Protein AF-A0A941M114-F1 (afdb_monomer_lite)

Foldseek 3Di:
DDDDDDDDDDDDDDDDDDDDDDDPPDPVVVVVVVVVVVVVVVVVVVVVVVVVVVVVVVVVVVVVVVVVVVVVVVVVVVVVVVVVVVVVVVVVVVVVLVVVLVVVVVVVVVVVVVVVVVVVVVVVVVVVVVVVVVVVVVVVVVVVVVVVVVVVVVVVVVVVVVVVVVVVLVVLVVVLVVLVVVLVVLVVCLVVVVPDDPVVNVVSVVVSVVSVVVSVVSVVVSVVVVVVVVVVVVVVVVVVVVVVVVVVVVVVVVVVVVVVVVVVVVVVVVVVVVVVVVVVVVVVVSVVVSVVVVVVVVVVVVVVVVVVVVVVVVVVVVVVVVVVVVVVVVVVVVVVVVVVVVCVVDDDDDDDDDDDDDDDDDDDDDDDDDDDDDDDDDDDDDDDDDDPPDDDDDDD

Structure (mmCIF, N/CA/C/O backbone):
data_AF-A0A941M114-F1
#
_entry.id   AF-A0A941M114-F1
#
loop_
_atom_site.group_PDB
_atom_site.id
_atom_site.type_symbol
_atom_site.label_atom_id
_atom_site.label_alt_id
_atom_site.label_comp_id
_atom_site.label_asym_id
_atom_site.label_entity_id
_atom_site.label_seq_id
_atom_site.pdbx_PDB_ins_code
_atom_site.Cartn_x
_atom_site.Cartn_y
_atom_site.Cartn_z
_atom_site.occupancy
_atom_site.B_iso_or_equiv
_atom_site.auth_seq_id
_atom_site.auth_comp_id
_atom_site.auth_asym_id
_atom_site.auth_atom_id
_atom_site.pdbx_PDB_model_num
ATOM 1 N N . MET A 1 1 ? 65.918 15.772 -63.892 1.00 35.62 1 MET A N 1
ATOM 2 C CA . MET A 1 1 ? 66.874 14.903 -64.616 1.00 35.62 1 MET A CA 1
ATOM 3 C C . MET A 1 1 ? 67.044 15.439 -66.029 1.00 35.62 1 MET A C 1
ATOM 5 O O . MET A 1 1 ? 66.166 16.139 -66.509 1.00 35.62 1 MET A O 1
ATOM 9 N N . LYS A 1 2 ? 68.204 15.165 -66.626 1.00 36.84 2 LYS A N 1
ATOM 10 C CA . LYS A 1 2 ? 68.649 15.526 -67.980 1.00 36.84 2 LYS A CA 1
ATOM 11 C C . LYS A 1 2 ? 67.590 15.282 -69.072 1.00 36.84 2 LYS A C 1
ATOM 13 O O . LYS A 1 2 ? 66.960 14.234 -69.048 1.00 36.84 2 LYS A O 1
ATOM 18 N N . ASN A 1 3 ? 67.587 16.120 -70.112 1.00 33.47 3 ASN A N 1
ATOM 19 C CA . ASN A 1 3 ? 67.812 15.617 -71.473 1.00 33.47 3 ASN A CA 1
ATOM 20 C C . ASN A 1 3 ? 68.433 16.682 -72.395 1.00 33.47 3 ASN A C 1
ATOM 22 O O . ASN A 1 3 ? 67.957 17.808 -72.486 1.00 33.47 3 ASN A O 1
ATOM 26 N N . LYS A 1 4 ? 69.533 16.298 -73.055 1.00 38.41 4 LYS A N 1
ATOM 27 C CA . LYS A 1 4 ? 70.184 17.005 -74.167 1.00 38.41 4 LYS A CA 1
ATOM 28 C C . LYS A 1 4 ? 70.016 16.130 -75.407 1.00 38.41 4 LYS A C 1
ATOM 30 O O . LYS A 1 4 ? 70.414 14.971 -75.354 1.00 38.41 4 LYS A O 1
ATOM 35 N N . ILE A 1 5 ? 69.531 16.699 -76.503 1.00 34.66 5 ILE A N 1
ATOM 36 C CA . ILE A 1 5 ? 69.610 16.158 -77.870 1.00 34.66 5 ILE A CA 1
ATOM 37 C C . ILE A 1 5 ? 69.853 17.416 -78.729 1.00 34.66 5 ILE A C 1
ATOM 39 O O . ILE A 1 5 ? 69.004 18.297 -78.716 1.00 34.66 5 ILE A O 1
ATOM 43 N N . SER A 1 6 ? 71.032 17.737 -79.274 1.00 33.34 6 SER A N 1
ATOM 44 C CA . SER A 1 6 ? 71.980 16.984 -80.120 1.00 33.34 6 SER A CA 1
ATOM 45 C C . SER A 1 6 ? 71.374 16.494 -81.433 1.00 33.34 6 SER A C 1
ATOM 47 O O . SER A 1 6 ? 71.023 15.326 -81.553 1.00 33.34 6 SER A O 1
ATOM 49 N N . SER A 1 7 ? 71.340 17.373 -82.437 1.00 31.89 7 SER A N 1
ATOM 50 C CA . SER A 1 7 ? 71.264 16.995 -83.851 1.00 31.89 7 SER A CA 1
ATOM 51 C C . SER A 1 7 ? 72.643 17.164 -84.500 1.00 31.89 7 SER A C 1
ATOM 53 O O . SER A 1 7 ? 73.242 18.238 -84.493 1.00 31.89 7 SER A O 1
ATOM 55 N N . LEU A 1 8 ? 73.176 16.061 -85.021 1.00 28.64 8 LEU A N 1
ATOM 56 C CA . LEU A 1 8 ? 74.458 15.972 -85.718 1.00 28.64 8 LEU A CA 1
ATOM 57 C C . LEU A 1 8 ? 74.282 14.919 -86.825 1.00 28.64 8 LEU A C 1
ATOM 59 O O . LEU A 1 8 ? 73.579 13.934 -86.615 1.00 28.64 8 LEU A O 1
ATOM 63 N N . SER A 1 9 ? 74.952 15.114 -87.962 1.00 31.78 9 SER A N 1
ATOM 64 C CA . SER A 1 9 ? 75.045 14.216 -89.132 1.00 31.78 9 SER A CA 1
ATOM 65 C C . SER A 1 9 ? 73.829 14.107 -90.073 1.00 31.78 9 SER A C 1
ATOM 67 O O . SER A 1 9 ? 72.832 13.461 -89.781 1.00 31.78 9 SER A O 1
ATOM 69 N N . LEU A 1 10 ? 73.982 14.692 -91.265 1.00 29.36 10 LEU A N 1
ATOM 70 C CA . LEU A 1 10 ? 74.120 14.014 -92.569 1.00 29.36 10 LEU A CA 1
ATOM 71 C C . LEU A 1 10 ? 74.726 15.063 -93.537 1.00 29.36 10 LEU A C 1
ATOM 73 O O . LEU A 1 10 ? 74.471 16.250 -93.373 1.00 29.36 10 LEU A O 1
ATOM 77 N N . GLY A 1 11 ? 75.560 14.768 -94.533 1.00 30.95 11 GLY A N 1
ATOM 78 C CA . GLY A 1 11 ? 76.068 13.487 -95.027 1.00 30.95 11 GLY A CA 1
ATOM 79 C C . GLY A 1 11 ? 76.502 13.651 -96.492 1.00 30.95 11 GLY A C 1
ATOM 80 O O . GLY A 1 11 ? 75.696 13.452 -97.390 1.00 30.95 11 GLY A O 1
ATOM 81 N N . LEU A 1 12 ? 77.751 14.071 -96.727 1.00 32.00 12 LEU A N 1
ATOM 82 C CA . LEU A 1 12 ? 78.361 14.276 -98.058 1.00 32.00 12 LEU A CA 1
ATOM 83 C C . LEU A 1 12 ? 78.303 13.029 -98.957 1.00 32.00 12 LEU A C 1
ATOM 85 O O . LEU A 1 12 ? 78.802 11.997 -98.519 1.00 32.00 12 LEU A O 1
ATOM 89 N N . ILE A 1 13 ? 77.910 13.165 -100.236 1.00 32.19 13 ILE A N 1
ATOM 90 C CA . ILE A 1 13 ? 78.302 12.256 -101.341 1.00 32.19 13 ILE A CA 1
ATOM 91 C C . ILE A 1 13 ? 78.460 13.037 -102.680 1.00 32.19 13 ILE A C 1
ATOM 93 O O . ILE A 1 13 ? 77.475 13.494 -103.240 1.00 32.19 13 ILE A O 1
ATOM 97 N N . THR A 1 14 ? 79.723 13.175 -103.138 1.00 31.91 14 THR A N 1
ATOM 98 C CA . THR A 1 14 ? 80.292 13.152 -104.531 1.00 31.91 14 THR A CA 1
ATOM 99 C C . THR A 1 14 ? 79.621 13.867 -105.733 1.00 31.91 14 THR A C 1
ATOM 101 O O . THR A 1 14 ? 78.408 13.906 -105.836 1.00 31.91 14 THR A O 1
ATOM 104 N N . SER A 1 15 ? 80.321 14.299 -106.800 1.00 31.12 15 SER A N 1
ATOM 105 C CA . SER A 1 15 ? 81.761 14.540 -107.072 1.00 31.12 15 SER A CA 1
ATOM 106 C C . SER A 1 15 ? 81.962 15.226 -108.443 1.00 31.12 15 SER A C 1
ATOM 108 O O . SER A 1 15 ? 81.114 15.125 -109.321 1.00 31.12 15 SER A O 1
ATOM 110 N N . LEU A 1 16 ? 83.137 15.841 -108.630 1.00 29.25 16 LEU A N 1
ATOM 111 C CA . LEU A 1 16 ? 83.748 16.311 -109.890 1.00 29.25 16 LEU A CA 1
ATOM 112 C C . LEU A 1 16 ? 83.458 15.501 -111.179 1.00 29.25 16 LEU A C 1
ATOM 114 O O . LEU A 1 16 ? 83.481 14.275 -111.125 1.00 29.25 16 LEU A O 1
ATOM 118 N N . ILE A 1 17 ? 83.439 16.190 -112.343 1.00 34.09 17 ILE A N 1
ATOM 119 C CA . ILE A 1 17 ? 84.443 16.034 -113.438 1.00 34.09 17 ILE A CA 1
ATOM 120 C C . ILE A 1 17 ? 84.313 17.114 -114.562 1.00 34.09 17 ILE A C 1
ATOM 122 O O . ILE A 1 17 ? 83.293 17.230 -115.226 1.00 34.09 17 ILE A O 1
ATOM 126 N N . VAL A 1 18 ? 85.399 17.891 -114.737 1.00 33.69 18 VAL A N 1
ATOM 127 C CA . VAL A 1 18 ? 86.047 18.402 -115.984 1.00 33.69 18 VAL A CA 1
ATOM 128 C C . VAL A 1 18 ? 85.266 19.213 -117.063 1.00 33.69 18 VAL A C 1
ATOM 130 O O . VAL A 1 18 ? 84.553 18.662 -117.890 1.00 33.69 18 VAL A O 1
ATOM 133 N N . ASN A 1 19 ? 85.577 20.525 -117.137 1.00 30.55 19 ASN A N 1
ATOM 134 C CA . ASN A 1 19 ? 86.033 21.319 -118.317 1.00 30.55 19 ASN A CA 1
ATOM 135 C C . ASN A 1 19 ? 85.713 20.794 -119.746 1.00 30.55 19 ASN A C 1
ATOM 137 O O . ASN A 1 19 ? 86.244 19.768 -120.146 1.00 30.55 19 ASN A O 1
ATOM 141 N N . SER A 1 20 ? 84.973 21.495 -120.622 1.00 34.75 20 SER A N 1
ATOM 142 C CA . SER A 1 20 ? 85.402 22.606 -121.528 1.00 34.75 20 SER A CA 1
ATOM 143 C C . SER A 1 20 ? 84.787 22.300 -122.924 1.00 34.75 20 SER A C 1
ATOM 145 O O . SER A 1 20 ? 84.599 21.127 -123.219 1.00 34.75 20 SER A O 1
ATOM 147 N N . GLN A 1 21 ? 84.426 23.198 -123.852 1.00 38.19 21 GLN A N 1
ATOM 148 C CA . GLN A 1 21 ? 84.586 24.650 -123.961 1.00 38.19 21 GLN A CA 1
ATOM 149 C C . GLN A 1 21 ? 83.390 25.275 -124.716 1.00 38.19 21 GLN A C 1
ATOM 151 O O . GLN A 1 21 ? 82.741 24.638 -125.540 1.00 38.19 21 GLN A O 1
ATOM 156 N N . VAL A 1 22 ? 83.138 26.550 -124.433 1.00 34.56 22 VAL A N 1
ATOM 157 C CA . VAL A 1 22 ? 82.126 27.458 -125.007 1.00 34.56 22 VAL A CA 1
ATOM 158 C C . VAL A 1 22 ? 82.100 27.511 -126.551 1.00 34.56 22 VAL A C 1
ATOM 160 O O . VAL A 1 22 ? 83.153 27.738 -127.137 1.00 34.56 22 VAL A O 1
ATOM 163 N N . MET A 1 23 ? 80.906 27.446 -127.180 1.00 32.97 23 MET A N 1
ATOM 164 C CA . MET A 1 23 ? 80.400 28.443 -128.171 1.00 32.97 23 MET A CA 1
ATOM 165 C C . MET A 1 23 ? 79.020 28.094 -128.800 1.00 32.97 23 MET A C 1
ATOM 167 O O . MET A 1 23 ? 78.928 27.597 -129.918 1.00 32.97 23 MET A O 1
ATOM 171 N N . SER A 1 24 ? 77.923 28.443 -128.116 1.00 41.03 24 SER A N 1
ATOM 172 C CA . SER A 1 24 ? 76.590 28.721 -128.722 1.00 41.03 24 SER A CA 1
ATOM 173 C C . SER A 1 24 ? 75.759 29.650 -127.811 1.00 41.03 24 SER A C 1
ATOM 175 O O . SER A 1 24 ? 74.561 29.494 -127.582 1.00 41.03 24 SER A O 1
ATOM 177 N N . MET A 1 25 ? 76.450 30.608 -127.191 1.00 48.06 25 MET A N 1
ATOM 178 C CA . MET A 1 25 ? 76.152 31.100 -125.840 1.00 48.06 25 MET A CA 1
ATOM 179 C C . MET A 1 25 ? 75.161 32.281 -125.762 1.00 48.06 25 MET A C 1
ATOM 181 O O . MET A 1 25 ? 75.295 33.115 -124.872 1.00 48.06 25 MET A O 1
ATOM 185 N N . ILE A 1 26 ? 74.194 32.387 -126.687 1.00 48.38 26 ILE A N 1
ATOM 186 C CA . ILE A 1 26 ? 73.247 33.527 -126.728 1.00 48.38 26 ILE A CA 1
ATOM 187 C C . ILE A 1 26 ? 71.766 33.101 -126.678 1.00 48.38 26 ILE A C 1
ATOM 189 O O . ILE A 1 26 ? 71.027 33.673 -125.883 1.00 48.38 26 ILE A O 1
ATOM 193 N N . GLU A 1 27 ? 71.323 32.053 -127.386 1.00 44.09 27 GLU A N 1
ATOM 194 C CA . GLU A 1 27 ? 69.933 31.553 -127.241 1.00 44.09 27 GLU A CA 1
ATOM 195 C C . GLU A 1 27 ? 69.733 30.703 -125.972 1.00 44.09 27 GLU A C 1
ATOM 197 O O . GLU A 1 27 ? 68.699 30.777 -125.306 1.00 44.09 27 GLU A O 1
ATOM 202 N N . ASN A 1 28 ? 70.761 29.952 -125.563 1.00 51.69 28 ASN A N 1
ATOM 203 C CA . ASN A 1 28 ? 70.693 29.072 -124.392 1.00 51.69 28 ASN A CA 1
ATOM 204 C C . ASN A 1 28 ? 70.610 29.863 -123.064 1.00 51.69 28 ASN A C 1
ATOM 206 O O . ASN A 1 28 ? 70.061 29.383 -122.077 1.00 51.69 28 ASN A O 1
ATOM 210 N N . GLN A 1 29 ? 71.092 31.112 -123.028 1.00 51.06 29 GLN A N 1
ATOM 211 C CA . GLN A 1 29 ? 71.080 31.928 -121.808 1.00 51.06 29 GLN A CA 1
ATOM 212 C C . GLN A 1 29 ? 69.664 32.414 -121.439 1.00 51.06 29 GLN A C 1
ATOM 214 O O . GLN A 1 29 ? 69.334 32.496 -120.258 1.00 51.06 29 GLN A O 1
ATOM 219 N N . GLN A 1 30 ? 68.802 32.687 -122.428 1.00 54.00 30 GLN A N 1
ATOM 220 C CA . GLN A 1 30 ? 67.406 33.073 -122.182 1.00 54.00 30 GLN A CA 1
ATOM 221 C C . GLN A 1 30 ? 66.559 31.879 -121.725 1.00 54.00 30 GLN A C 1
ATOM 223 O O . GLN A 1 30 ? 65.827 32.001 -120.744 1.00 54.00 30 GLN A O 1
ATOM 228 N N . GLN A 1 31 ? 66.723 30.706 -122.349 1.00 52.66 31 GLN A N 1
ATOM 229 C CA . GLN A 1 31 ? 66.073 29.475 -121.880 1.00 52.66 31 GLN A CA 1
ATOM 230 C C . GLN A 1 31 ? 66.550 29.066 -120.482 1.00 52.66 31 GLN A C 1
ATOM 232 O O . GLN A 1 31 ? 65.735 28.675 -119.653 1.00 52.66 31 GLN A O 1
ATOM 237 N N . LYS A 1 32 ? 67.846 29.209 -120.179 1.00 52.47 32 LYS A N 1
ATOM 238 C CA . LYS A 1 32 ? 68.402 28.890 -118.857 1.00 52.47 32 LYS A CA 1
ATOM 239 C C . LYS A 1 32 ? 67.943 29.861 -117.765 1.00 52.47 32 LYS A C 1
ATOM 241 O O . LYS A 1 32 ? 67.730 29.424 -116.640 1.00 52.47 32 LYS A O 1
ATOM 246 N N . ASN A 1 33 ? 67.731 31.138 -118.089 1.00 54.84 33 ASN A N 1
ATOM 247 C CA . ASN A 1 33 ? 67.127 32.096 -117.159 1.00 54.84 33 ASN A CA 1
ATOM 248 C C . ASN A 1 33 ? 65.637 31.797 -116.920 1.00 54.84 33 ASN A C 1
ATOM 250 O O . ASN A 1 33 ? 65.207 31.843 -115.772 1.00 54.84 33 ASN A O 1
ATOM 254 N N . ALA A 1 34 ? 64.878 31.421 -117.957 1.00 55.44 34 ALA A N 1
ATOM 255 C CA . ALA A 1 34 ? 63.482 30.996 -117.812 1.00 55.44 34 ALA A CA 1
ATOM 256 C C . ALA A 1 34 ? 63.360 29.714 -116.966 1.00 55.44 34 ALA A C 1
ATOM 258 O O . ALA A 1 34 ? 62.645 29.706 -115.971 1.00 55.44 34 ALA A O 1
ATOM 259 N N . LEU A 1 35 ? 64.148 28.675 -117.272 1.00 53.22 35 LEU A N 1
ATOM 260 C CA . LEU A 1 35 ? 64.228 27.445 -116.471 1.00 53.22 35 LEU A CA 1
ATOM 261 C C . LEU A 1 35 ? 64.704 27.696 -115.035 1.00 53.22 35 LEU A C 1
ATOM 263 O O . LEU A 1 35 ? 64.259 27.006 -114.126 1.00 53.22 35 LEU A O 1
ATOM 267 N N . SER A 1 36 ? 65.587 28.674 -114.808 1.00 53.78 36 SER A N 1
ATOM 268 C CA . SER A 1 36 ? 66.010 29.051 -113.455 1.00 53.78 36 SER A CA 1
ATOM 269 C C . SER A 1 36 ? 64.929 29.815 -112.688 1.00 53.78 36 SER A C 1
ATOM 271 O O . SER A 1 36 ? 64.884 29.670 -111.470 1.00 53.78 36 SER A O 1
ATOM 273 N N . GLN A 1 37 ? 64.082 30.603 -113.363 1.00 56.47 37 GLN A N 1
ATOM 274 C CA . GLN A 1 37 ? 62.911 31.249 -112.757 1.00 56.47 37 GLN A CA 1
ATOM 275 C C . GLN A 1 37 ? 61.787 30.247 -112.469 1.00 56.47 37 GLN A C 1
ATOM 277 O O . GLN A 1 37 ? 61.178 30.325 -111.406 1.00 56.47 37 GLN A O 1
ATOM 282 N N . ASP A 1 38 ? 61.548 29.283 -113.362 1.00 55.59 38 ASP A N 1
ATOM 283 C CA . ASP A 1 38 ? 60.589 28.200 -113.125 1.00 55.59 38 ASP A CA 1
ATOM 284 C C . ASP A 1 38 ? 61.060 27.281 -111.988 1.00 55.59 38 ASP A C 1
ATOM 286 O O . ASP A 1 38 ? 60.263 26.950 -111.113 1.00 55.59 38 ASP A O 1
ATOM 290 N N . LEU A 1 39 ? 62.352 26.918 -111.922 1.00 55.03 39 LEU A N 1
ATOM 291 C CA . LEU A 1 39 ? 62.877 26.146 -110.788 1.00 55.03 39 LEU A CA 1
ATOM 292 C C . LEU A 1 39 ? 62.821 26.929 -109.473 1.00 55.03 39 LEU A C 1
ATOM 294 O O . LEU A 1 39 ? 62.474 26.333 -108.456 1.00 55.03 39 LEU A O 1
ATOM 298 N N . SER A 1 40 ? 63.146 28.230 -109.463 1.00 56.03 40 SER A N 1
ATOM 299 C CA . SER A 1 40 ? 63.031 29.029 -108.237 1.00 56.03 40 SER A CA 1
ATOM 300 C C . SER A 1 40 ? 61.573 29.188 -107.815 1.00 56.03 40 SER A C 1
ATOM 302 O O . SER A 1 40 ? 61.265 28.970 -106.654 1.00 56.03 40 SER A O 1
ATOM 304 N N . GLY A 1 41 ? 60.657 29.453 -108.752 1.00 56.12 41 GLY A N 1
ATOM 305 C CA . GLY A 1 41 ? 59.222 29.533 -108.469 1.00 56.12 41 GLY A CA 1
ATOM 306 C C . GLY A 1 41 ? 58.621 28.205 -107.997 1.00 56.12 41 GLY A C 1
ATOM 307 O O . GLY A 1 41 ? 57.736 28.202 -107.144 1.00 56.12 41 GLY A O 1
ATOM 308 N N . PHE A 1 42 ? 59.121 27.071 -108.498 1.00 53.81 42 PHE A N 1
ATOM 309 C CA . PHE A 1 42 ? 58.737 25.743 -108.019 1.00 53.81 42 PHE A CA 1
ATOM 310 C C . PHE A 1 42 ? 59.269 25.480 -106.602 1.00 53.81 42 PHE A C 1
ATOM 312 O O . PHE A 1 42 ? 58.502 25.064 -105.741 1.00 53.81 42 PHE A O 1
ATOM 319 N N . LEU A 1 43 ? 60.545 25.785 -106.331 1.00 55.94 43 LEU A N 1
ATOM 320 C CA . LEU A 1 43 ? 61.161 25.642 -105.005 1.00 55.94 43 LEU A CA 1
ATOM 321 C C . LEU A 1 43 ? 60.550 26.579 -103.953 1.00 55.94 43 LEU A C 1
ATOM 323 O O . LEU A 1 43 ? 60.335 26.147 -102.824 1.00 55.94 43 LEU A O 1
ATOM 327 N N . ASP A 1 44 ? 60.240 27.825 -104.309 1.00 58.75 44 ASP A N 1
ATOM 328 C CA . ASP A 1 44 ? 59.569 28.786 -103.423 1.00 58.75 44 ASP A CA 1
ATOM 329 C C . ASP A 1 44 ? 58.137 28.330 -103.105 1.00 58.75 44 ASP A C 1
ATOM 331 O O . ASP A 1 44 ? 57.672 28.466 -101.971 1.00 58.75 44 ASP A O 1
ATOM 335 N N . LYS A 1 45 ? 57.442 27.730 -104.081 1.00 64.38 45 LYS A N 1
ATOM 336 C CA . LYS A 1 45 ? 56.114 27.145 -103.873 1.00 64.38 45 LYS A CA 1
ATOM 337 C C . LYS A 1 45 ? 56.168 25.908 -102.971 1.00 64.38 45 LYS A C 1
ATOM 339 O O . LYS A 1 45 ? 55.381 25.827 -102.034 1.00 64.38 45 LYS A O 1
ATOM 344 N N . ASP A 1 46 ? 57.104 24.992 -103.206 1.00 66.69 46 ASP A N 1
ATOM 345 C CA . ASP A 1 46 ? 57.279 23.763 -102.416 1.00 66.69 46 ASP A CA 1
ATOM 346 C C . ASP A 1 46 ? 57.701 24.089 -100.964 1.00 66.69 46 ASP A C 1
ATOM 348 O O . ASP A 1 46 ? 57.176 23.524 -100.004 1.00 66.69 46 ASP A O 1
ATOM 352 N N . GLN A 1 47 ? 58.553 25.107 -100.772 1.00 68.00 47 GLN A N 1
ATOM 353 C CA . GLN A 1 47 ? 58.861 25.662 -99.446 1.00 68.00 47 GLN A CA 1
ATOM 354 C C . GLN A 1 47 ? 57.651 26.345 -98.792 1.00 68.00 47 GLN A C 1
ATOM 356 O O . GLN A 1 47 ? 57.457 26.198 -97.585 1.00 68.00 47 GLN A O 1
ATOM 361 N N . SER A 1 48 ? 56.819 27.063 -99.555 1.00 72.56 48 SER A N 1
ATOM 362 C CA . SER A 1 48 ? 55.592 27.675 -99.027 1.00 72.56 48 SER A CA 1
ATOM 363 C C . SER A 1 48 ? 54.542 26.634 -98.633 1.00 72.56 48 SER A C 1
ATOM 365 O O . SER A 1 48 ? 53.825 26.847 -97.655 1.00 72.56 48 SER A O 1
ATOM 367 N N . GLU A 1 49 ? 54.432 25.523 -99.364 1.00 73.94 49 GLU A N 1
ATOM 368 C CA . GLU A 1 49 ? 53.557 24.406 -98.999 1.00 73.94 49 GLU A CA 1
ATOM 369 C C . GLU A 1 49 ? 54.105 23.690 -97.755 1.00 73.94 49 GLU A C 1
ATOM 371 O O . GLU A 1 49 ? 53.362 23.495 -96.795 1.00 73.94 49 GLU A O 1
ATOM 376 N N . TYR A 1 50 ? 55.412 23.409 -97.687 1.00 76.19 50 TYR A N 1
ATOM 377 C CA . TYR A 1 50 ? 56.051 22.854 -96.485 1.00 76.19 50 TYR A CA 1
ATOM 378 C C . TYR A 1 50 ? 55.845 23.737 -95.241 1.00 76.19 50 TYR A C 1
ATOM 380 O O . TYR A 1 50 ? 55.504 23.230 -94.173 1.00 76.19 50 TYR A O 1
ATOM 388 N N . TRP A 1 51 ? 56.003 25.059 -95.369 1.00 80.06 51 TRP A N 1
ATOM 389 C CA . TRP A 1 51 ? 55.784 26.005 -94.269 1.00 80.06 51 TRP A CA 1
ATOM 390 C C . TRP A 1 51 ? 54.317 26.038 -93.814 1.00 80.06 51 TRP A C 1
ATOM 392 O O . TRP A 1 51 ? 54.045 26.140 -92.619 1.00 80.06 51 TRP A O 1
ATOM 402 N N . MET A 1 52 ? 53.369 25.880 -94.744 1.00 82.31 52 MET A N 1
ATOM 403 C CA . MET A 1 52 ? 51.942 25.748 -94.436 1.00 82.31 52 MET A CA 1
ATOM 404 C C . MET A 1 52 ? 51.646 24.461 -93.651 1.00 82.31 52 MET A C 1
ATOM 406 O O . MET A 1 52 ? 50.948 24.516 -92.639 1.00 82.31 52 MET A O 1
ATOM 410 N N . TRP A 1 53 ? 52.213 23.322 -94.064 1.00 84.81 53 TRP A N 1
ATOM 411 C CA . TRP A 1 53 ? 52.074 22.049 -93.348 1.00 84.81 53 TRP A CA 1
ATOM 412 C C . TRP A 1 53 ? 52.721 22.092 -91.954 1.00 84.81 53 TRP A C 1
ATOM 414 O O . TRP A 1 53 ? 52.099 21.665 -90.985 1.00 84.81 53 TRP A O 1
ATOM 424 N N . ASP A 1 54 ? 53.927 22.651 -91.816 1.00 84.56 54 ASP A N 1
ATOM 425 C CA . ASP A 1 54 ? 54.600 22.843 -90.520 1.00 84.56 54 ASP A CA 1
ATOM 426 C C . ASP A 1 54 ? 53.803 23.776 -89.586 1.00 84.56 54 ASP A C 1
ATOM 428 O O . ASP A 1 54 ? 53.688 23.507 -88.387 1.00 84.56 54 ASP A O 1
ATOM 432 N N . HIS A 1 55 ? 53.182 24.831 -90.124 1.00 86.50 55 HIS A N 1
ATOM 433 C CA . HIS A 1 55 ? 52.292 25.707 -89.362 1.00 86.50 55 HIS A CA 1
ATOM 434 C C . HIS A 1 55 ? 51.033 24.969 -88.878 1.00 86.50 55 HIS A C 1
ATOM 436 O O . HIS A 1 55 ? 50.752 24.983 -87.680 1.00 86.50 55 HIS A O 1
ATOM 442 N N . GLN A 1 56 ? 50.341 24.240 -89.761 1.00 90.62 56 GLN A N 1
ATOM 443 C CA . GLN A 1 56 ? 49.161 23.439 -89.404 1.00 90.62 56 GLN A CA 1
ATOM 444 C C . GLN A 1 56 ? 49.482 22.342 -88.379 1.00 90.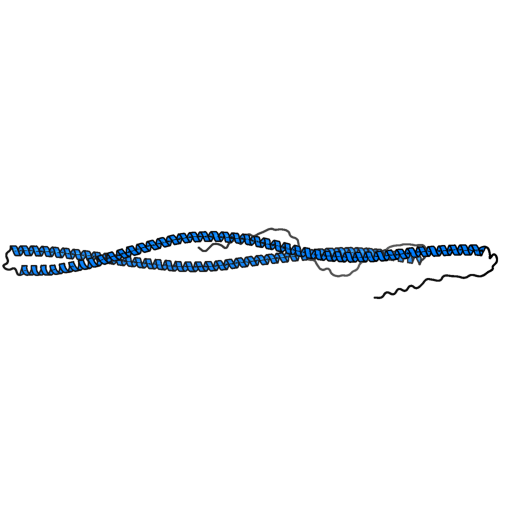62 56 GLN A C 1
ATOM 446 O O . GLN A 1 56 ? 48.718 22.128 -87.439 1.00 90.62 56 GLN A O 1
ATOM 451 N N . ILE A 1 57 ? 50.630 21.667 -88.508 1.00 86.94 57 ILE A N 1
ATOM 452 C CA . ILE A 1 57 ? 51.090 20.666 -87.535 1.00 86.94 57 ILE A CA 1
ATOM 453 C C . ILE A 1 57 ? 51.318 21.313 -86.162 1.00 86.94 57 ILE A C 1
ATOM 455 O O . ILE A 1 57 ? 50.944 20.727 -85.143 1.00 86.94 57 ILE A O 1
ATOM 459 N N . LYS A 1 58 ? 51.881 22.527 -86.106 1.00 91.06 58 LYS A N 1
ATOM 460 C CA . LYS A 1 58 ? 52.061 23.274 -84.849 1.00 91.06 58 LYS A CA 1
ATOM 461 C C . LYS A 1 58 ? 50.729 23.681 -84.225 1.00 91.06 58 LYS A C 1
ATOM 463 O O . LYS A 1 58 ? 50.541 23.424 -83.039 1.00 91.06 58 LYS A O 1
ATOM 468 N N . GLU A 1 59 ? 49.800 24.233 -85.004 1.00 90.75 59 GLU A N 1
ATOM 469 C CA . GLU A 1 59 ? 48.455 24.584 -84.522 1.00 90.75 59 GLU A CA 1
ATOM 470 C C . GLU A 1 59 ? 47.711 23.361 -83.967 1.00 90.75 59 GLU A C 1
ATOM 472 O O . GLU A 1 59 ? 47.197 23.407 -82.848 1.00 90.75 59 GLU A O 1
ATOM 477 N N . LEU A 1 60 ? 47.726 22.236 -84.692 1.00 91.94 60 LEU A N 1
ATOM 478 C CA . LEU A 1 60 ? 47.135 20.974 -84.237 1.00 91.94 60 LEU A CA 1
ATOM 479 C C . LEU A 1 60 ? 47.817 20.436 -82.972 1.00 91.94 60 LEU A C 1
ATOM 481 O O . LEU A 1 60 ? 47.132 19.961 -82.071 1.00 91.94 60 LEU A O 1
ATOM 485 N N . THR A 1 61 ? 49.144 20.546 -82.863 1.00 90.00 61 THR A N 1
ATOM 486 C CA . THR A 1 61 ? 49.886 20.128 -81.660 1.00 90.00 61 THR A CA 1
ATOM 487 C C . THR A 1 61 ? 49.481 20.959 -80.441 1.00 90.00 61 THR A C 1
ATOM 489 O O . THR A 1 61 ? 49.237 20.400 -79.373 1.00 90.00 61 THR A O 1
ATOM 492 N N . THR A 1 62 ? 49.358 22.282 -80.587 1.00 91.94 62 THR A N 1
ATOM 493 C CA . THR A 1 62 ? 48.889 23.165 -79.507 1.00 91.94 62 THR A CA 1
ATOM 494 C C . THR A 1 62 ? 47.429 22.891 -79.141 1.00 91.94 62 THR A C 1
ATOM 496 O O . THR A 1 62 ? 47.102 22.849 -77.956 1.00 91.94 62 THR A O 1
ATOM 499 N N . ALA A 1 63 ? 46.560 22.637 -80.125 1.00 90.81 63 ALA A N 1
ATOM 500 C CA . ALA A 1 63 ? 45.171 22.258 -79.874 1.00 90.81 63 ALA A CA 1
ATOM 501 C C . ALA A 1 63 ? 45.067 20.932 -79.099 1.00 90.81 63 ALA A C 1
ATOM 503 O O . ALA A 1 63 ? 44.318 20.859 -78.127 1.00 90.81 63 ALA A O 1
ATOM 504 N N . ILE A 1 64 ? 45.861 19.917 -79.467 1.00 90.38 64 ILE A N 1
ATOM 505 C CA . ILE A 1 64 ? 45.928 18.636 -78.747 1.00 90.38 64 ILE A CA 1
ATOM 506 C C . ILE A 1 64 ? 46.362 18.865 -77.295 1.00 90.38 64 ILE A C 1
ATOM 508 O O . ILE A 1 64 ? 45.639 18.457 -76.389 1.00 90.38 64 ILE A O 1
ATOM 512 N N . GLN A 1 65 ? 47.462 19.588 -77.060 1.00 91.25 65 GLN A N 1
ATOM 513 C CA . GLN A 1 65 ? 47.967 19.870 -75.708 1.00 91.25 65 GLN A CA 1
ATOM 514 C C . GLN A 1 65 ? 46.937 20.587 -74.821 1.00 91.25 65 GLN A C 1
ATOM 516 O O . GLN A 1 65 ? 46.785 20.247 -73.648 1.00 91.25 65 GLN A O 1
ATOM 521 N N . GLU A 1 66 ? 46.193 21.550 -75.371 1.00 92.88 66 GLU A N 1
ATOM 522 C CA . GLU A 1 66 ? 45.133 22.229 -74.623 1.00 92.88 66 GLU A CA 1
ATOM 523 C C . GLU A 1 66 ? 43.932 21.296 -74.375 1.00 92.88 66 GLU A C 1
ATOM 525 O O . GLU A 1 66 ? 43.361 21.321 -73.285 1.00 92.88 66 GLU A O 1
ATOM 530 N N . THR A 1 67 ? 43.568 20.403 -75.306 1.00 93.19 67 THR A N 1
ATOM 531 C CA . THR A 1 67 ? 42.530 19.384 -75.037 1.00 93.19 67 THR A CA 1
ATOM 532 C C . THR A 1 67 ? 42.958 18.340 -74.001 1.00 93.19 67 THR A C 1
ATOM 534 O O . THR A 1 67 ? 42.147 17.986 -73.150 1.00 93.19 67 THR A O 1
ATOM 537 N N . GLU A 1 68 ? 44.220 17.899 -74.001 1.00 91.50 68 GLU A N 1
ATOM 538 C CA . GLU A 1 68 ? 44.775 16.980 -72.996 1.00 91.50 68 GLU A CA 1
ATOM 539 C C . GLU A 1 68 ? 44.779 17.615 -71.599 1.00 91.50 68 GLU A C 1
ATOM 541 O O . GLU A 1 68 ? 44.402 16.972 -70.618 1.00 91.50 68 GLU A O 1
ATOM 546 N N . LYS A 1 69 ? 45.139 18.902 -71.508 1.00 93.06 69 LYS A N 1
ATOM 547 C CA . LYS A 1 69 ? 45.052 19.684 -70.270 1.00 93.06 69 LYS A CA 1
ATOM 548 C C . LYS A 1 69 ? 43.610 19.788 -69.764 1.00 93.06 69 LYS A C 1
ATOM 550 O O . LYS A 1 69 ? 43.361 19.510 -68.593 1.00 93.06 69 LYS A O 1
ATOM 555 N N . ASN A 1 70 ? 42.660 20.126 -70.636 1.00 92.81 70 ASN A N 1
ATOM 556 C CA . ASN A 1 70 ? 41.248 20.232 -70.259 1.00 92.81 70 ASN A CA 1
ATOM 557 C C . ASN A 1 70 ? 40.636 18.871 -69.856 1.00 92.81 70 ASN A C 1
ATOM 559 O O . ASN A 1 70 ? 39.845 18.819 -68.916 1.00 92.81 70 ASN A O 1
ATOM 563 N N . ASP A 1 71 ? 41.031 17.758 -70.489 1.00 92.62 71 ASP A N 1
ATOM 564 C CA . ASP A 1 71 ? 40.635 16.402 -70.064 1.00 92.62 71 ASP A CA 1
ATOM 565 C C . ASP A 1 71 ? 41.237 16.036 -68.694 1.00 92.62 71 ASP A C 1
ATOM 567 O O . ASP A 1 71 ? 40.550 15.476 -67.838 1.00 92.62 71 ASP A O 1
ATOM 571 N N . ALA A 1 72 ? 42.494 16.406 -68.429 1.00 88.44 72 ALA A N 1
ATOM 572 C CA . ALA A 1 72 ? 43.123 16.202 -67.125 1.00 88.44 72 ALA A CA 1
ATOM 573 C C . ALA A 1 72 ? 42.426 17.001 -66.003 1.00 88.44 72 ALA A C 1
ATOM 575 O O . ALA A 1 72 ? 42.157 16.445 -64.935 1.00 88.44 72 ALA A O 1
ATOM 576 N N . GLU A 1 73 ? 42.081 18.269 -66.248 1.00 92.06 73 GLU A N 1
ATOM 577 C CA . GLU A 1 73 ? 41.306 19.103 -65.316 1.00 92.06 73 GLU A CA 1
ATOM 578 C C . GLU A 1 73 ? 39.894 18.526 -65.086 1.00 92.06 73 GLU A C 1
ATOM 580 O O . GLU A 1 73 ? 39.452 18.394 -63.940 1.00 92.06 73 GLU A O 1
ATOM 585 N N . ALA A 1 74 ? 39.214 18.068 -66.145 1.00 91.88 74 ALA A N 1
ATOM 586 C CA . ALA A 1 74 ? 37.908 17.415 -66.040 1.00 91.88 74 ALA A CA 1
ATOM 587 C C . ALA A 1 74 ? 37.958 16.114 -65.216 1.00 91.88 74 ALA A C 1
ATOM 589 O O . ALA A 1 74 ? 37.088 15.883 -64.374 1.00 91.88 74 ALA A O 1
ATOM 590 N N . ARG A 1 75 ? 38.994 15.279 -65.389 1.00 89.56 75 ARG A N 1
ATOM 591 C CA . ARG A 1 75 ? 39.204 14.062 -64.580 1.00 89.56 75 ARG A CA 1
ATOM 592 C C . ARG A 1 75 ? 39.430 14.373 -63.103 1.00 89.56 75 ARG A C 1
ATOM 594 O O . ARG A 1 75 ? 38.905 13.653 -62.252 1.00 89.56 75 ARG A O 1
ATOM 601 N N . GLN A 1 76 ? 40.175 15.433 -62.783 1.00 89.31 76 GLN A N 1
ATOM 602 C CA . GLN A 1 76 ? 40.352 15.876 -61.396 1.00 89.31 76 GLN A CA 1
ATOM 603 C C . GLN A 1 76 ? 39.018 16.320 -60.784 1.00 89.31 76 GLN A C 1
ATOM 605 O O . GLN A 1 76 ? 38.681 15.887 -59.683 1.00 89.31 76 GLN A O 1
ATOM 610 N N . TYR A 1 77 ? 38.215 17.095 -61.519 1.00 92.75 77 TYR A N 1
ATOM 611 C CA . TYR A 1 77 ? 36.889 17.520 -61.063 1.00 92.75 77 TYR A CA 1
ATOM 612 C C . TYR A 1 77 ? 35.918 16.341 -60.862 1.00 92.75 77 TYR A C 1
ATOM 614 O O . TYR A 1 77 ? 35.234 16.275 -59.844 1.00 92.75 77 TYR A O 1
ATOM 622 N N . ILE A 1 78 ? 35.910 15.358 -61.771 1.00 90.19 78 ILE A N 1
ATOM 623 C CA . ILE A 1 78 ? 35.132 14.114 -61.618 1.00 90.19 78 ILE A CA 1
ATOM 624 C C . ILE A 1 78 ? 35.579 13.327 -60.376 1.00 90.19 78 ILE A C 1
ATOM 626 O O . ILE A 1 78 ? 34.738 12.808 -59.645 1.00 90.19 78 ILE A O 1
ATOM 630 N N . THR A 1 79 ? 36.887 13.265 -60.107 1.00 90.19 79 THR A N 1
ATOM 631 C CA . THR A 1 79 ? 37.437 12.583 -58.922 1.00 90.19 79 THR A CA 1
ATOM 632 C C . THR A 1 79 ? 36.986 13.271 -57.630 1.00 90.19 79 THR A C 1
ATOM 634 O O . THR A 1 79 ? 36.533 12.597 -56.708 1.00 90.19 79 THR A O 1
ATOM 637 N N . PHE A 1 80 ? 37.035 14.607 -57.588 1.00 92.31 80 PHE A N 1
ATOM 638 C CA . PHE A 1 80 ? 36.539 15.410 -56.467 1.00 92.31 80 PHE A CA 1
ATOM 639 C C . PHE A 1 80 ? 35.034 15.190 -56.225 1.00 92.31 80 PHE A C 1
ATOM 641 O O . PHE A 1 80 ? 34.631 14.848 -55.116 1.00 92.31 80 PHE A O 1
ATOM 648 N N . LEU A 1 81 ? 34.205 15.262 -57.275 1.00 93.75 81 LEU A N 1
ATOM 649 C CA . LEU A 1 81 ? 32.770 14.968 -57.168 1.00 93.75 81 LEU A CA 1
ATOM 650 C C . LEU A 1 81 ? 32.489 13.531 -56.698 1.00 93.75 81 LEU A C 1
ATOM 652 O O . LEU A 1 81 ? 31.524 13.300 -55.972 1.00 93.75 81 LEU A O 1
ATOM 656 N N . GLY A 1 82 ? 33.323 12.561 -57.084 1.00 87.31 82 GLY A N 1
ATOM 657 C CA . GLY A 1 82 ? 33.237 11.186 -56.589 1.00 87.31 82 GLY A CA 1
ATOM 658 C C . GLY A 1 82 ? 33.443 11.088 -55.073 1.00 87.31 82 GLY A C 1
ATOM 659 O O . GLY A 1 82 ? 32.701 10.368 -54.403 1.00 87.31 82 GLY A O 1
ATOM 660 N N . GLN A 1 83 ? 34.394 11.853 -54.527 1.00 89.12 83 GLN A N 1
ATOM 661 C CA . GLN A 1 83 ? 34.660 11.930 -53.085 1.00 89.12 83 GLN A CA 1
ATOM 662 C C . GLN A 1 83 ? 33.513 12.615 -52.325 1.00 89.12 83 GLN A C 1
ATOM 664 O O . GLN A 1 83 ? 33.060 12.081 -51.311 1.00 89.12 83 GLN A O 1
ATOM 669 N N . ASP A 1 84 ? 32.972 13.722 -52.843 1.00 90.38 84 ASP A N 1
ATOM 670 C CA . ASP A 1 84 ? 31.796 14.390 -52.263 1.00 90.38 84 ASP A CA 1
ATOM 671 C C . ASP A 1 84 ? 30.571 13.455 -52.231 1.00 90.38 84 ASP A C 1
ATOM 673 O O . ASP A 1 84 ? 29.879 13.340 -51.215 1.00 90.38 84 ASP A O 1
ATOM 677 N N . ILE A 1 85 ? 30.311 12.725 -53.325 1.00 90.56 85 ILE A N 1
ATOM 678 C CA . ILE A 1 85 ? 29.218 11.741 -53.403 1.00 90.56 85 ILE A CA 1
ATOM 679 C C . ILE A 1 85 ? 29.413 10.608 -52.386 1.00 90.56 85 ILE A C 1
ATOM 681 O O . ILE A 1 85 ? 28.427 10.138 -51.811 1.00 90.56 85 ILE A O 1
ATOM 685 N N . PHE A 1 86 ? 30.651 10.168 -52.148 1.00 86.25 86 PHE A N 1
ATOM 686 C CA . PHE A 1 86 ? 30.964 9.148 -51.148 1.00 86.25 86 PHE A CA 1
ATOM 687 C C . PHE A 1 86 ? 30.645 9.637 -49.723 1.00 86.25 86 PHE A C 1
ATOM 689 O O . PHE A 1 86 ? 29.826 9.021 -49.040 1.00 86.25 86 PHE A O 1
ATOM 696 N N . GLN A 1 87 ? 31.162 10.802 -49.318 1.00 88.31 87 GLN A N 1
ATOM 697 C CA . GLN A 1 87 ? 30.905 11.381 -47.987 1.00 88.31 87 GLN A CA 1
ATOM 698 C C . GLN A 1 87 ? 29.410 11.660 -47.738 1.00 88.31 87 GLN A C 1
ATOM 700 O O . GLN A 1 87 ? 28.889 11.478 -46.629 1.00 88.31 87 GLN A O 1
ATOM 705 N N . LEU A 1 88 ? 28.675 12.068 -48.780 1.00 93.62 88 LEU A N 1
ATOM 706 C CA . LEU A 1 88 ? 27.222 12.238 -48.711 1.00 93.62 88 LEU A CA 1
ATOM 707 C C . LEU A 1 88 ? 26.487 10.903 -48.514 1.00 93.62 88 LEU A C 1
ATOM 709 O O . LEU A 1 88 ? 25.500 10.864 -47.776 1.00 93.62 88 LEU A O 1
ATOM 713 N N . ARG A 1 89 ? 26.953 9.801 -49.119 1.00 90.50 89 ARG A N 1
ATOM 714 C CA . ARG A 1 89 ? 26.377 8.460 -48.905 1.00 90.50 89 ARG A CA 1
ATOM 715 C C . ARG A 1 89 ? 26.573 7.981 -47.469 1.00 90.50 89 ARG A C 1
ATOM 717 O O . ARG A 1 89 ? 25.593 7.542 -46.867 1.00 90.50 89 ARG A O 1
ATOM 724 N N . GLU A 1 90 ? 27.771 8.130 -46.907 1.00 86.44 90 GLU A N 1
ATOM 725 C CA . GLU A 1 90 ? 28.053 7.808 -45.498 1.00 86.44 90 GLU A CA 1
ATOM 726 C C . GLU A 1 90 ? 27.163 8.625 -44.549 1.00 86.44 90 GLU A C 1
ATOM 728 O O . GLU A 1 90 ? 26.508 8.082 -43.655 1.00 86.44 90 GLU A O 1
ATOM 733 N N . SER A 1 91 ? 27.047 9.932 -44.805 1.00 91.75 91 SER A N 1
ATOM 734 C CA . SER A 1 91 ? 26.178 10.833 -44.040 1.00 91.75 91 SER A CA 1
ATOM 735 C C . SER A 1 91 ? 24.705 10.400 -44.093 1.00 91.75 91 SER A C 1
ATOM 737 O O . SER A 1 91 ? 24.022 10.370 -43.066 1.00 91.75 91 SER A O 1
ATOM 739 N N . ILE A 1 92 ? 24.209 10.004 -45.271 1.00 90.38 92 ILE A N 1
ATOM 740 C CA . ILE A 1 92 ? 22.846 9.480 -45.454 1.00 90.38 92 ILE A CA 1
ATOM 741 C C . ILE A 1 92 ? 22.656 8.142 -44.724 1.00 90.38 92 ILE A C 1
ATOM 743 O O . ILE A 1 92 ? 21.598 7.930 -44.128 1.00 90.38 92 ILE A O 1
ATOM 747 N N . ALA A 1 93 ? 23.644 7.244 -44.743 1.00 87.00 93 ALA A N 1
ATOM 748 C CA . ALA A 1 93 ? 23.590 5.973 -44.019 1.00 87.00 93 ALA A CA 1
ATOM 749 C C . ALA A 1 93 ? 23.519 6.198 -42.497 1.00 87.00 93 ALA A C 1
ATOM 751 O O . ALA A 1 93 ? 22.613 5.680 -41.839 1.00 87.00 93 ALA A O 1
ATOM 752 N N . SER A 1 94 ? 24.380 7.070 -41.955 1.00 91.81 94 SER A N 1
ATOM 753 C CA . SER A 1 94 ? 24.363 7.465 -40.539 1.00 91.81 94 SER A CA 1
ATOM 754 C C . SER A 1 94 ? 23.016 8.072 -40.123 1.00 91.81 94 SER A C 1
ATOM 756 O O . SER A 1 94 ? 22.456 7.709 -39.086 1.00 91.81 94 SER A O 1
ATOM 758 N N . LEU A 1 95 ? 22.441 8.957 -40.947 1.00 93.62 95 LEU A N 1
ATOM 759 C CA . LEU A 1 95 ? 21.127 9.552 -40.685 1.00 93.62 95 LEU A CA 1
ATOM 760 C C . LEU A 1 95 ? 19.991 8.521 -40.729 1.00 93.62 95 LEU A C 1
ATOM 762 O O . LEU A 1 95 ? 19.102 8.571 -39.881 1.00 93.62 95 LEU A O 1
ATOM 766 N N . LYS A 1 96 ? 20.017 7.561 -41.664 1.00 91.81 96 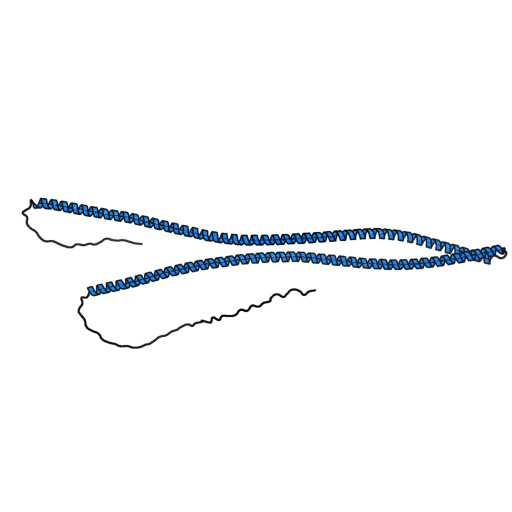LYS A N 1
ATOM 767 C CA . LYS A 1 96 ? 19.036 6.462 -41.709 1.00 91.81 96 LYS A CA 1
ATOM 768 C C . LYS A 1 96 ? 19.089 5.597 -40.450 1.00 91.81 96 LYS A C 1
ATOM 770 O O . LYS A 1 96 ? 18.031 5.290 -39.905 1.00 91.81 96 LYS A O 1
ATOM 775 N N . SER A 1 97 ? 20.290 5.252 -39.980 1.00 89.31 97 SER A N 1
ATOM 776 C CA . SER A 1 97 ? 20.485 4.491 -38.738 1.00 89.31 97 SER A CA 1
ATOM 777 C C . SER A 1 97 ? 19.916 5.245 -37.527 1.00 89.31 97 SER A C 1
ATOM 779 O O . SER A 1 97 ? 19.052 4.722 -36.825 1.00 89.31 97 SER A O 1
ATOM 781 N N . LYS A 1 98 ? 20.258 6.532 -37.367 1.00 92.38 98 LYS A N 1
ATOM 782 C CA . LYS A 1 98 ? 19.698 7.393 -36.306 1.00 92.38 98 LYS A CA 1
ATOM 783 C C . LYS A 1 98 ? 18.167 7.472 -36.353 1.00 92.38 98 LYS A C 1
ATOM 785 O O . LYS A 1 98 ? 17.519 7.346 -35.322 1.00 92.38 98 LYS A O 1
ATOM 790 N N . ILE A 1 99 ? 17.571 7.612 -37.542 1.00 91.25 99 ILE A N 1
ATOM 791 C CA . ILE A 1 99 ? 16.106 7.619 -37.715 1.00 91.25 99 ILE A CA 1
ATOM 792 C C . ILE A 1 99 ? 15.472 6.275 -37.318 1.00 91.25 99 ILE A C 1
ATOM 794 O O . ILE A 1 99 ? 14.351 6.268 -36.808 1.00 91.25 99 ILE A O 1
ATOM 798 N N . ALA A 1 100 ? 16.143 5.144 -37.556 1.00 89.12 100 ALA A N 1
ATOM 799 C CA . ALA A 1 100 ? 15.651 3.832 -37.141 1.00 89.12 100 ALA A CA 1
ATOM 800 C C . ALA A 1 100 ? 15.656 3.691 -35.610 1.00 89.12 100 ALA A C 1
ATOM 802 O O . ALA A 1 100 ? 14.621 3.343 -35.041 1.00 89.12 100 ALA A O 1
ATOM 803 N N . ILE A 1 101 ? 16.763 4.063 -34.955 1.00 90.75 101 ILE A N 1
ATOM 804 C CA . ILE A 1 101 ? 16.898 4.057 -33.489 1.00 90.75 101 ILE A CA 1
ATOM 805 C C . ILE A 1 101 ? 15.828 4.954 -32.851 1.00 90.75 101 ILE A C 1
ATOM 807 O O . ILE A 1 101 ? 15.036 4.479 -32.043 1.00 90.75 101 ILE A O 1
ATOM 811 N N . THR A 1 102 ? 15.688 6.209 -33.292 1.00 93.31 102 THR A N 1
ATOM 812 C CA . THR A 1 102 ? 14.681 7.128 -32.731 1.00 93.31 102 THR A CA 1
ATOM 813 C C . THR A 1 102 ? 13.239 6.647 -32.928 1.00 93.31 102 THR A C 1
ATOM 815 O O . THR A 1 102 ? 12.379 6.909 -32.090 1.00 93.31 102 THR A O 1
ATOM 818 N N . LYS A 1 103 ? 12.935 5.893 -33.994 1.00 92.25 103 LYS A N 1
ATOM 819 C CA . LYS A 1 103 ? 11.617 5.248 -34.138 1.00 92.25 103 LYS A CA 1
ATOM 820 C C . LYS A 1 103 ? 11.396 4.129 -33.120 1.00 92.25 103 LYS A C 1
ATOM 822 O O . LYS A 1 103 ? 10.272 3.981 -32.644 1.00 92.25 103 LYS A O 1
ATOM 827 N N . GLN A 1 104 ? 12.434 3.357 -32.802 1.00 89.94 104 GLN A N 1
ATOM 828 C CA . GLN A 1 104 ? 12.377 2.318 -31.774 1.00 89.94 104 GLN A CA 1
ATOM 829 C C . GLN A 1 104 ? 12.194 2.940 -30.382 1.00 89.94 104 GLN A C 1
ATOM 831 O O . GLN A 1 104 ? 11.276 2.541 -29.671 1.00 89.94 104 GLN A O 1
ATOM 836 N N . GLU A 1 105 ? 12.957 3.988 -30.053 1.00 92.69 105 GLU A N 1
ATOM 837 C CA . GLU A 1 105 ? 12.808 4.771 -28.813 1.00 92.69 105 GLU A CA 1
ATOM 838 C C . GLU A 1 105 ? 11.379 5.322 -28.653 1.00 92.69 105 GLU A C 1
ATOM 840 O O . GLU A 1 105 ? 10.744 5.117 -27.622 1.00 92.69 105 GLU A O 1
ATOM 845 N N . ILE A 1 106 ? 10.822 5.959 -29.694 1.00 91.12 106 ILE A N 1
ATOM 846 C CA . ILE A 1 106 ? 9.436 6.465 -29.680 1.00 91.12 106 ILE A CA 1
ATOM 847 C C . ILE A 1 106 ? 8.423 5.331 -29.449 1.00 91.12 106 ILE A C 1
ATOM 849 O O . ILE A 1 106 ? 7.450 5.520 -28.718 1.00 91.12 106 ILE A O 1
ATOM 853 N N . SER A 1 107 ? 8.638 4.155 -30.047 1.00 91.88 107 SER A N 1
ATOM 854 C CA . SER A 1 107 ? 7.751 3.006 -29.847 1.00 91.88 107 SER A CA 1
ATOM 855 C C . SER A 1 107 ? 7.864 2.397 -28.448 1.00 91.88 107 SER A C 1
ATOM 857 O O . SER A 1 107 ? 6.869 1.852 -27.973 1.00 91.88 107 SER A O 1
ATOM 859 N N . ALA A 1 108 ? 9.032 2.462 -27.805 1.00 91.62 108 ALA A N 1
ATOM 860 C CA . ALA A 1 108 ? 9.208 2.048 -26.416 1.00 91.62 108 ALA A CA 1
ATOM 861 C C . ALA A 1 108 ? 8.481 3.022 -25.475 1.00 91.62 108 ALA A C 1
ATOM 863 O O . ALA A 1 108 ? 7.633 2.599 -24.694 1.00 91.62 108 ALA A O 1
ATOM 864 N N . TYR A 1 109 ? 8.682 4.334 -25.647 1.00 94.50 109 TYR A N 1
ATOM 865 C CA . TYR A 1 109 ? 7.995 5.354 -24.845 1.00 94.50 109 TYR A CA 1
ATOM 866 C C . TYR A 1 109 ? 6.460 5.298 -24.955 1.00 94.50 109 TYR A C 1
ATOM 868 O O . TYR A 1 109 ? 5.770 5.528 -23.965 1.00 94.50 109 TYR A O 1
ATOM 876 N N . ASP A 1 110 ? 5.899 4.973 -26.125 1.00 92.06 110 ASP A N 1
ATOM 877 C CA . ASP A 1 110 ? 4.448 4.780 -26.290 1.00 92.06 110 ASP A CA 1
ATOM 878 C C . ASP A 1 110 ? 3.926 3.507 -25.586 1.00 92.06 110 ASP A C 1
ATOM 880 O O . ASP A 1 110 ? 2.768 3.469 -25.164 1.00 92.06 110 ASP A O 1
ATOM 884 N N . GLN A 1 111 ? 4.760 2.475 -25.414 1.00 89.19 111 GLN A N 1
ATOM 885 C CA . GLN A 1 111 ? 4.420 1.294 -24.609 1.00 89.19 111 GLN A CA 1
ATOM 886 C C . GLN A 1 111 ? 4.508 1.594 -23.109 1.00 89.19 111 GLN A C 1
ATOM 888 O O . GLN A 1 111 ? 3.550 1.305 -22.390 1.00 89.19 111 GLN A O 1
ATOM 893 N N . ASP A 1 112 ? 5.584 2.245 -22.659 1.00 89.44 112 ASP A N 1
ATOM 894 C CA . ASP A 1 112 ? 5.765 2.676 -21.267 1.00 89.44 112 ASP A CA 1
ATOM 895 C C . ASP A 1 112 ? 4.611 3.585 -20.821 1.00 89.44 112 ASP A C 1
ATOM 897 O O . ASP A 1 112 ? 3.963 3.324 -19.809 1.00 89.44 112 ASP A O 1
ATOM 901 N N . PHE A 1 113 ? 4.252 4.589 -21.629 1.00 87.25 113 PHE A N 1
ATOM 902 C CA . PHE A 1 113 ? 3.141 5.500 -21.336 1.00 87.25 113 PHE A CA 1
ATOM 903 C C . PHE A 1 113 ? 1.784 4.776 -21.222 1.00 87.25 113 PHE A C 1
ATOM 905 O O . PHE A 1 113 ? 0.930 5.150 -20.414 1.00 87.25 113 PHE A O 1
ATOM 912 N N . LYS A 1 114 ? 1.569 3.708 -22.003 1.00 87.88 114 LYS A N 1
ATOM 913 C CA . LYS A 1 114 ? 0.368 2.861 -21.890 1.00 87.88 114 LYS A CA 1
ATOM 914 C C . LYS A 1 114 ? 0.385 2.003 -20.627 1.00 87.88 114 LYS A C 1
ATOM 916 O O . LYS A 1 114 ? -0.676 1.818 -20.033 1.00 87.88 114 LYS A O 1
ATOM 921 N N . ALA A 1 115 ? 1.549 1.501 -20.216 1.00 85.62 115 ALA A N 1
ATOM 922 C CA . ALA A 1 115 ? 1.708 0.763 -18.967 1.00 85.62 115 ALA A CA 1
ATOM 923 C C . ALA A 1 115 ? 1.458 1.672 -17.750 1.00 85.62 115 ALA A C 1
ATOM 925 O O . ALA A 1 115 ? 0.595 1.357 -16.931 1.00 85.62 115 ALA A O 1
ATOM 926 N N . GLU A 1 116 ? 2.089 2.851 -17.698 1.00 88.44 116 GLU A N 1
ATOM 927 C CA . GLU A 1 116 ? 1.845 3.865 -16.660 1.00 88.44 116 GLU A CA 1
ATOM 928 C C . GLU A 1 116 ? 0.362 4.271 -16.595 1.00 88.44 116 GLU A C 1
ATOM 930 O O . GLU A 1 116 ? -0.217 4.385 -15.512 1.00 88.44 116 GLU A O 1
ATOM 935 N N . GLY A 1 117 ? -0.296 4.424 -17.750 1.00 83.12 117 GLY A N 1
ATOM 936 C CA . GLY A 1 117 ? -1.733 4.691 -17.826 1.00 83.12 117 GLY A CA 1
ATOM 937 C C . GLY A 1 117 ? -2.595 3.598 -17.180 1.00 83.12 117 GLY A C 1
ATOM 938 O O . GLY A 1 117 ? -3.568 3.912 -16.491 1.00 83.12 117 GLY A O 1
ATOM 939 N N . LEU A 1 118 ? -2.239 2.320 -17.350 1.00 83.75 118 LEU A N 1
ATOM 940 C CA . LEU A 1 118 ? -2.925 1.205 -16.687 1.00 83.75 118 LEU A CA 1
ATOM 941 C C . LEU A 1 118 ? -2.681 1.218 -15.172 1.00 83.75 118 LEU A C 1
ATOM 943 O O . LEU A 1 118 ? -3.646 1.084 -14.412 1.00 83.75 118 LEU A O 1
ATOM 947 N N . ASP A 1 119 ? -1.445 1.453 -14.733 1.00 88.88 119 ASP A N 1
ATOM 948 C CA . ASP A 1 119 ? -1.088 1.524 -13.313 1.00 88.88 119 ASP A CA 1
ATOM 949 C C . ASP A 1 119 ? -1.837 2.650 -12.587 1.00 88.88 119 ASP A C 1
ATOM 951 O O . ASP A 1 119 ? -2.392 2.420 -11.509 1.00 88.88 119 ASP A O 1
ATOM 955 N N . ILE A 1 120 ? -1.980 3.827 -13.210 1.00 85.31 120 ILE A N 1
ATOM 956 C CA . ILE A 1 120 ? -2.814 4.925 -12.691 1.00 85.31 120 ILE A CA 1
ATOM 957 C C . ILE A 1 120 ? -4.259 4.452 -12.466 1.00 85.31 120 ILE A C 1
ATOM 959 O O . ILE A 1 120 ? -4.808 4.646 -11.378 1.00 85.31 120 ILE A O 1
ATOM 963 N N . THR A 1 121 ? -4.877 3.772 -13.442 1.00 88.44 121 THR A N 1
ATOM 964 C CA . THR A 1 121 ? -6.250 3.258 -13.261 1.00 88.44 121 THR A CA 1
ATOM 965 C C . THR A 1 121 ? -6.349 2.165 -12.194 1.00 88.44 121 THR A C 1
ATOM 967 O O . THR A 1 121 ? -7.390 2.036 -11.544 1.00 88.44 121 THR A O 1
ATOM 970 N N . SER A 1 122 ? -5.286 1.389 -11.972 1.00 90.31 122 SER A N 1
ATOM 971 C CA . SER A 1 122 ? -5.222 0.410 -10.885 1.00 90.31 122 SER A CA 1
ATOM 972 C C . SER A 1 122 ? -5.214 1.117 -9.526 1.00 90.31 122 SER A C 1
ATOM 974 O O . SER A 1 122 ? -6.094 0.865 -8.697 1.00 90.31 122 SER A O 1
ATOM 976 N N . ILE A 1 123 ? -4.311 2.089 -9.346 1.00 88.81 123 ILE A N 1
ATOM 977 C CA . ILE A 1 123 ? -4.159 2.892 -8.124 1.00 88.81 123 ILE A CA 1
ATOM 978 C C . ILE A 1 123 ? -5.465 3.619 -7.774 1.00 88.81 123 ILE A C 1
ATOM 980 O O . ILE A 1 123 ? -5.932 3.522 -6.640 1.00 88.81 123 ILE A O 1
ATOM 984 N N . GLU A 1 124 ? -6.126 4.266 -8.740 1.00 89.25 124 GLU A N 1
ATOM 985 C CA . GLU A 1 124 ? -7.430 4.907 -8.508 1.00 89.25 124 GLU A CA 1
ATOM 986 C C . GLU A 1 124 ? -8.502 3.933 -7.988 1.00 89.25 124 GLU A C 1
ATOM 988 O O . GLU A 1 124 ? -9.374 4.304 -7.197 1.00 89.25 124 GLU A O 1
ATOM 993 N N . ASN A 1 125 ? -8.492 2.690 -8.472 1.00 90.06 125 ASN A N 1
ATOM 994 C CA . ASN A 1 125 ? -9.441 1.667 -8.046 1.00 90.06 125 ASN A CA 1
ATOM 995 C C . ASN A 1 125 ? -9.104 1.108 -6.659 1.00 90.06 125 ASN A C 1
ATOM 997 O O . ASN A 1 125 ? -10.005 0.641 -5.959 1.00 90.06 125 ASN A O 1
ATOM 1001 N N . GLU A 1 126 ? -7.840 1.145 -6.240 1.00 89.06 126 GLU A N 1
ATOM 1002 C CA . GLU A 1 126 ? -7.443 0.820 -4.870 1.00 89.06 126 GLU A CA 1
ATOM 1003 C C . GLU A 1 126 ? -7.793 1.940 -3.892 1.00 89.06 126 GLU A C 1
ATOM 1005 O O . GLU A 1 126 ? -8.390 1.655 -2.851 1.00 89.06 126 GLU A O 1
ATOM 1010 N N . ASP A 1 127 ? -7.562 3.199 -4.259 1.00 91.00 127 ASP A N 1
ATOM 1011 C CA . ASP A 1 127 ? -7.912 4.363 -3.440 1.00 91.00 127 ASP A CA 1
ATOM 1012 C C . ASP A 1 127 ? -9.428 4.421 -3.159 1.00 91.00 127 ASP A C 1
ATOM 1014 O O . ASP A 1 127 ? -9.862 4.481 -2.005 1.00 91.00 127 ASP A O 1
ATOM 1018 N N . LYS A 1 128 ? -10.266 4.194 -4.184 1.00 92.50 128 LYS A N 1
ATOM 1019 C CA . LYS A 1 128 ? -11.730 4.031 -4.030 1.00 92.50 128 LYS A CA 1
ATOM 1020 C C . LYS A 1 128 ? -12.107 2.891 -3.064 1.00 92.50 128 LYS A C 1
ATOM 1022 O O . LYS A 1 128 ? -13.077 3.010 -2.312 1.00 92.50 128 LYS A O 1
ATOM 1027 N N . LYS A 1 129 ? -11.362 1.774 -3.037 1.00 89.88 129 LYS A N 1
ATOM 1028 C CA . LYS A 1 129 ? -11.590 0.675 -2.068 1.00 89.88 129 LYS A CA 1
ATOM 1029 C C . LYS A 1 129 ? -11.163 1.073 -0.652 1.00 89.88 129 LYS A C 1
ATOM 1031 O O . LYS A 1 129 ? -11.817 0.650 0.306 1.00 89.88 129 LYS A O 1
ATOM 1036 N N . ILE A 1 130 ? -10.082 1.841 -0.508 1.00 92.25 130 ILE A N 1
ATOM 1037 C CA . ILE A 1 130 ? -9.585 2.353 0.776 1.00 92.25 130 ILE A CA 1
ATOM 1038 C C . ILE A 1 130 ? -10.596 3.343 1.363 1.00 92.25 130 ILE A C 1
ATOM 1040 O O . ILE A 1 130 ? -11.036 3.140 2.493 1.00 92.25 130 ILE A O 1
ATOM 1044 N N . GLU A 1 131 ? -11.083 4.307 0.579 1.00 93.12 131 GLU A N 1
ATOM 1045 C CA . GLU A 1 131 ? -12.094 5.285 1.007 1.00 93.12 131 GLU A CA 1
ATOM 1046 C C . GLU A 1 131 ? -13.378 4.605 1.539 1.00 93.12 131 GLU A C 1
ATOM 1048 O O . GLU A 1 131 ? -13.946 4.994 2.564 1.00 93.12 131 GLU A O 1
ATOM 1053 N N . VAL A 1 132 ? -13.819 3.514 0.896 1.00 92.06 132 VAL A N 1
ATOM 1054 C CA . VAL A 1 132 ? -14.966 2.705 1.354 1.00 92.06 132 VAL A CA 1
ATOM 1055 C C . VAL A 1 132 ? -14.673 1.945 2.656 1.00 92.06 132 VAL A C 1
ATOM 1057 O O . VAL A 1 132 ? -15.582 1.777 3.478 1.00 92.06 132 VAL A O 1
ATOM 1060 N N . LYS A 1 133 ? -13.440 1.466 2.874 1.00 91.38 133 LYS A N 1
ATOM 1061 C CA . LYS A 1 133 ? -13.036 0.858 4.157 1.00 91.38 133 LYS A CA 1
ATOM 1062 C C . LYS A 1 133 ? -13.016 1.908 5.268 1.00 91.38 133 LYS A C 1
ATOM 1064 O O . LYS A 1 133 ? -13.540 1.639 6.348 1.00 91.38 133 LYS A O 1
ATOM 1069 N N . ASP A 1 134 ? -12.490 3.094 4.989 1.00 89.75 134 ASP A N 1
ATOM 1070 C CA . ASP A 1 134 ? -12.334 4.161 5.975 1.00 89.75 134 ASP A CA 1
ATOM 1071 C C . ASP A 1 134 ? -13.694 4.701 6.452 1.00 89.75 134 ASP A C 1
ATOM 1073 O O . ASP A 1 134 ? -13.980 4.724 7.651 1.00 89.75 134 ASP A O 1
ATOM 1077 N N . LYS A 1 135 ? -14.635 4.932 5.523 1.00 93.12 135 LYS A N 1
ATOM 1078 C CA . LYS A 1 135 ? -16.044 5.249 5.843 1.00 93.12 135 LYS A CA 1
ATOM 1079 C C . LYS A 1 135 ? -16.702 4.197 6.756 1.00 93.12 135 LYS A C 1
ATOM 1081 O O . LYS A 1 135 ? -17.468 4.550 7.656 1.00 93.12 135 LYS A O 1
ATOM 1086 N N . LYS A 1 136 ? -16.399 2.903 6.572 1.00 91.75 136 LYS A N 1
ATOM 1087 C CA . LYS A 1 136 ? -16.902 1.815 7.440 1.00 91.75 136 LYS A CA 1
ATOM 1088 C C . LYS A 1 136 ? -16.244 1.815 8.824 1.00 91.75 136 LYS A C 1
ATOM 1090 O O . LYS A 1 136 ? -16.933 1.565 9.815 1.00 91.75 136 LYS A O 1
ATOM 1095 N N . LEU A 1 137 ? -14.942 2.094 8.908 1.00 92.38 137 LEU A N 1
ATOM 1096 C CA . LEU A 1 137 ? -14.224 2.220 10.180 1.00 92.38 137 LEU A CA 1
ATOM 1097 C C . LEU A 1 137 ? -14.744 3.410 10.990 1.00 92.38 137 LEU A C 1
ATOM 1099 O O . LEU A 1 137 ? -15.071 3.242 12.166 1.00 92.38 137 LEU A O 1
ATOM 1103 N N . GLN A 1 138 ? -14.938 4.566 10.354 1.00 91.19 138 GLN A N 1
ATOM 1104 C CA . GLN A 1 138 ? -15.489 5.760 10.992 1.00 91.19 138 GLN A CA 1
ATOM 1105 C C . GLN A 1 138 ? -16.891 5.508 11.577 1.00 91.19 138 GLN A C 1
ATOM 1107 O O . GLN A 1 138 ? -17.143 5.810 12.746 1.00 91.19 138 GLN A O 1
ATOM 1112 N N . ALA A 1 139 ? -17.782 4.847 10.828 1.00 89.94 139 ALA A N 1
ATOM 1113 C CA . ALA A 1 139 ? -19.102 4.458 11.332 1.00 89.94 139 ALA A CA 1
ATOM 1114 C C . ALA A 1 139 ? -19.023 3.532 12.568 1.00 89.94 139 ALA A C 1
ATOM 1116 O O . ALA A 1 139 ? -19.788 3.693 13.524 1.00 89.94 139 ALA A O 1
ATOM 1117 N N . LYS A 1 140 ? -18.066 2.592 12.590 1.00 90.94 140 LYS A N 1
ATOM 1118 C CA . LYS A 1 140 ? -17.825 1.697 13.736 1.00 90.94 140 LYS A CA 1
ATOM 1119 C C . LYS A 1 140 ? -17.271 2.455 14.950 1.00 90.94 140 LYS A C 1
ATOM 1121 O O . LYS A 1 140 ? -17.694 2.188 16.076 1.00 90.94 140 LYS A O 1
ATOM 1126 N N . ILE A 1 141 ? -16.384 3.429 14.736 1.00 89.06 141 ILE A N 1
ATOM 1127 C CA . ILE A 1 141 ? -15.869 4.327 15.781 1.00 89.06 141 ILE A CA 1
ATOM 1128 C C . ILE A 1 141 ? -17.018 5.109 16.431 1.00 89.06 141 ILE A C 1
ATOM 1130 O O . ILE A 1 141 ? -17.109 5.168 17.659 1.00 89.06 141 ILE A O 1
ATOM 1134 N N . ASP A 1 142 ? -17.932 5.673 15.641 1.00 90.25 142 ASP A N 1
ATOM 1135 C CA . ASP A 1 142 ? -19.035 6.472 16.181 1.00 90.25 142 ASP A CA 1
ATOM 1136 C C . ASP A 1 142 ? -20.100 5.616 16.892 1.00 90.25 142 ASP A C 1
ATOM 1138 O O . ASP A 1 142 ? -20.627 6.023 17.936 1.00 90.25 142 ASP A O 1
ATOM 1142 N N . GLN A 1 143 ? -20.325 4.377 16.436 1.00 90.94 143 GLN A N 1
ATOM 1143 C CA . GLN A 1 143 ? -21.104 3.379 17.179 1.00 90.94 143 GLN A CA 1
ATOM 1144 C C . GLN A 1 143 ? -20.477 3.073 18.553 1.00 90.94 143 GLN A C 1
ATOM 1146 O O . GLN A 1 143 ? -21.183 3.089 19.567 1.00 90.94 143 GLN A O 1
ATOM 1151 N N . LEU A 1 144 ? -19.160 2.842 18.613 1.00 90.06 144 LEU A N 1
ATOM 1152 C CA . LEU A 1 144 ? -18.435 2.575 19.862 1.00 90.06 144 LEU A CA 1
ATOM 1153 C C . LEU A 1 144 ? -18.461 3.786 20.811 1.00 90.06 144 LEU A C 1
ATOM 1155 O O . LEU A 1 144 ? -18.702 3.620 22.010 1.00 90.06 144 LEU A O 1
ATOM 1159 N N . LYS A 1 145 ? -18.308 5.016 20.295 1.00 88.69 145 LYS A N 1
ATOM 1160 C CA . LYS A 1 145 ? -18.467 6.253 21.086 1.00 88.69 145 LYS A CA 1
ATOM 1161 C C . LYS A 1 145 ? -19.858 6.346 21.719 1.00 88.69 145 LYS A C 1
ATOM 1163 O O . LYS A 1 145 ? -19.963 6.704 22.894 1.00 88.69 145 LYS A O 1
ATOM 1168 N N . LYS A 1 146 ? -20.922 6.016 20.974 1.00 89.38 146 LYS A N 1
ATOM 1169 C CA . LYS A 1 146 ? -22.298 5.992 21.500 1.00 89.38 146 LYS A CA 1
ATOM 1170 C C . LYS A 1 146 ? -22.450 4.948 22.610 1.00 89.38 146 LYS A C 1
ATOM 1172 O O . LYS A 1 146 ? -22.861 5.301 23.712 1.00 89.38 146 LYS A O 1
ATOM 1177 N N . GLN A 1 147 ? -22.017 3.710 22.365 1.00 88.31 147 GLN A N 1
ATOM 1178 C CA . GLN A 1 147 ? -22.046 2.637 23.367 1.00 88.31 147 GLN A CA 1
ATOM 1179 C C . GLN A 1 147 ? -21.287 3.015 24.650 1.00 88.31 147 GLN A C 1
ATOM 1181 O O . GLN A 1 147 ? -21.758 2.733 25.750 1.00 88.31 147 GLN A O 1
ATOM 1186 N N . ASN A 1 148 ? -20.145 3.703 24.542 1.00 81.94 148 ASN A N 1
ATOM 1187 C CA . ASN A 1 148 ? -19.374 4.139 25.707 1.00 81.94 148 ASN A CA 1
ATOM 1188 C C . ASN A 1 148 ? -20.102 5.228 26.528 1.00 81.94 148 ASN A C 1
ATOM 1190 O O . ASN A 1 148 ? -20.083 5.192 27.762 1.00 81.94 148 ASN A O 1
ATOM 1194 N N . LYS A 1 149 ? -20.815 6.159 25.871 1.00 87.00 149 LYS A N 1
ATOM 1195 C CA . LYS A 1 149 ? -21.698 7.128 26.552 1.00 87.00 149 LYS A CA 1
ATOM 1196 C C . LYS A 1 149 ? -22.848 6.425 27.282 1.00 87.00 149 LYS A C 1
ATOM 1198 O O . LYS A 1 149 ? -23.073 6.698 28.462 1.00 87.00 149 LYS A O 1
ATOM 1203 N N . ASP A 1 150 ? -23.517 5.483 26.620 1.00 84.62 150 ASP A N 1
ATOM 1204 C CA . ASP A 1 150 ? -24.642 4.731 27.192 1.00 84.62 150 ASP A CA 1
ATOM 1205 C C . ASP A 1 150 ? -24.204 3.889 28.407 1.00 84.62 150 ASP A C 1
ATOM 1207 O O . ASP A 1 150 ? -24.850 3.913 29.459 1.00 84.62 150 ASP A O 1
ATOM 1211 N N . LEU A 1 151 ? -23.045 3.222 28.320 1.00 85.38 151 LEU A N 1
ATOM 1212 C CA . LEU A 1 151 ? -22.432 2.494 29.438 1.00 85.38 151 LEU A CA 1
ATOM 1213 C C . LEU A 1 151 ? -22.034 3.422 30.595 1.00 85.38 151 LEU A C 1
ATOM 1215 O O . LEU A 1 151 ? -22.246 3.078 31.758 1.00 85.38 151 LEU A O 1
ATOM 1219 N N . THR A 1 152 ? -21.506 4.613 30.304 1.00 85.50 152 THR A N 1
ATOM 1220 C CA . THR A 1 152 ? -21.162 5.614 31.330 1.00 85.50 152 THR A CA 1
ATOM 1221 C C . THR A 1 152 ? -22.407 6.076 32.098 1.00 85.50 152 THR A C 1
ATOM 1223 O O . THR A 1 152 ? -22.394 6.148 33.331 1.00 85.50 152 THR A O 1
ATOM 1226 N N . LEU A 1 153 ? -23.520 6.311 31.393 1.00 85.50 153 LEU A N 1
ATOM 1227 C CA . LEU A 1 153 ? -24.815 6.625 32.004 1.00 85.50 153 LEU A CA 1
ATOM 1228 C C . LEU A 1 153 ? -25.359 5.456 32.842 1.00 85.50 153 LEU A C 1
ATOM 1230 O O . LEU A 1 153 ? -25.859 5.681 33.946 1.00 85.50 153 LEU A O 1
ATOM 1234 N N . ALA A 1 154 ? -25.232 4.215 32.363 1.00 82.12 154 ALA A N 1
ATOM 1235 C CA . ALA A 1 154 ? -25.638 3.023 33.107 1.00 82.12 154 ALA A CA 1
ATOM 1236 C C . ALA A 1 154 ? -24.836 2.854 34.413 1.00 82.12 154 ALA A C 1
ATOM 1238 O O . ALA A 1 154 ? -25.429 2.648 35.472 1.00 82.12 154 ALA A O 1
ATOM 1239 N N . ILE A 1 155 ? -23.510 3.036 34.373 1.00 80.00 155 ILE A N 1
ATOM 1240 C CA . ILE A 1 155 ? -22.638 3.007 35.561 1.00 80.00 155 ILE A CA 1
ATOM 1241 C C . ILE A 1 155 ? -23.038 4.099 36.565 1.00 80.00 155 ILE A C 1
ATOM 1243 O O . ILE A 1 155 ? -23.103 3.836 37.766 1.00 80.00 155 ILE A O 1
ATOM 1247 N N . SER A 1 156 ? -23.350 5.310 36.093 1.00 82.75 156 SER A N 1
ATOM 1248 C CA . SER A 1 156 ? -23.822 6.411 36.947 1.00 82.75 156 SER A CA 1
ATOM 1249 C C . SER A 1 156 ? -25.142 6.073 37.657 1.00 82.75 156 SER A C 1
ATOM 1251 O O . SER A 1 156 ? -25.263 6.274 38.868 1.00 82.75 156 SER A O 1
ATOM 1253 N N . LYS A 1 157 ? -26.109 5.479 36.942 1.00 83.38 157 LYS A N 1
ATOM 1254 C CA . LYS A 1 157 ? -27.374 4.998 37.529 1.00 83.38 157 LYS A CA 1
ATOM 1255 C C . LYS A 1 157 ? -27.135 3.903 38.575 1.00 83.38 157 LYS A C 1
ATOM 1257 O O . LYS A 1 157 ? -27.633 4.025 39.690 1.00 83.38 157 LYS A O 1
ATOM 1262 N N . LEU A 1 158 ? -26.326 2.890 38.252 1.00 82.88 158 LEU A N 1
ATOM 1263 C CA . LEU A 1 158 ? -26.007 1.788 39.169 1.00 82.88 158 LEU A CA 1
ATOM 1264 C C . LEU A 1 158 ? -25.328 2.274 40.457 1.00 82.88 158 LEU A C 1
ATOM 1266 O O . LEU A 1 158 ? -25.697 1.820 41.537 1.00 82.88 158 LEU A O 1
ATOM 1270 N N . ARG A 1 159 ? -24.402 3.241 40.371 1.00 81.38 159 ARG A N 1
ATOM 1271 C CA . ARG A 1 159 ? -23.780 3.862 41.555 1.00 81.38 159 ARG A CA 1
ATOM 1272 C C . ARG A 1 159 ? -24.811 4.534 42.465 1.00 81.38 159 ARG A C 1
ATOM 1274 O O . ARG A 1 159 ? -24.766 4.321 43.671 1.00 81.38 159 ARG A O 1
ATOM 1281 N N . LYS A 1 160 ? -25.770 5.284 41.905 1.00 83.56 160 LYS A N 1
ATOM 1282 C CA . LYS A 1 160 ? -26.859 5.901 42.689 1.00 83.56 160 LYS A CA 1
ATOM 1283 C C . LYS A 1 160 ? -27.726 4.847 43.383 1.00 83.56 160 LYS A C 1
ATOM 1285 O O . LYS A 1 160 ? -27.994 4.978 44.574 1.00 83.56 160 LYS A O 1
ATOM 1290 N N . SER A 1 161 ? -28.113 3.789 42.667 1.00 82.62 161 SER A N 1
ATOM 1291 C CA . SER A 1 161 ? -28.881 2.678 43.243 1.00 82.62 161 SER A CA 1
ATOM 1292 C C . SER A 1 161 ? -28.114 1.941 44.342 1.00 82.62 161 SER A C 1
ATOM 1294 O O . SER A 1 161 ? -28.720 1.554 45.336 1.00 82.62 161 SER A O 1
ATOM 1296 N N . GLN A 1 162 ? -26.791 1.790 44.210 1.00 82.06 162 GLN A N 1
ATOM 1297 C CA . GLN A 1 162 ? -25.948 1.217 45.259 1.00 82.06 162 GLN A CA 1
ATOM 1298 C C . GLN A 1 162 ? -25.988 2.075 46.534 1.00 82.06 162 GLN A C 1
ATOM 1300 O O . GLN A 1 162 ? -26.301 1.550 47.595 1.00 82.06 162 GLN A O 1
ATOM 1305 N N . THR A 1 163 ? -25.770 3.393 46.436 1.00 82.94 163 THR A N 1
ATOM 1306 C CA . THR A 1 163 ? -25.830 4.296 47.603 1.00 82.94 163 THR A CA 1
ATOM 1307 C C . THR A 1 163 ? -27.200 4.267 48.292 1.00 82.94 163 THR A C 1
ATOM 1309 O O . THR A 1 163 ? -27.274 4.257 49.519 1.00 82.94 163 THR A O 1
ATOM 1312 N N . GLN A 1 164 ? -28.289 4.199 47.519 1.00 85.38 164 GLN A N 1
ATOM 1313 C CA . GLN A 1 164 ? -29.649 4.053 48.054 1.00 85.38 164 GLN A CA 1
ATOM 1314 C C . GLN A 1 164 ? -29.842 2.725 48.804 1.00 85.38 164 GLN A C 1
ATOM 1316 O O . GLN A 1 164 ? -30.433 2.714 49.883 1.00 85.38 164 GLN A O 1
ATOM 1321 N N . LEU A 1 165 ? -29.320 1.618 48.265 1.00 83.69 165 LEU A N 1
ATOM 1322 C CA . LEU A 1 165 ? -29.329 0.303 48.916 1.00 83.69 165 LEU A CA 1
ATOM 1323 C C . LEU A 1 165 ? -28.509 0.294 50.210 1.00 83.69 165 LEU A C 1
ATOM 1325 O O . LEU A 1 165 ? -28.997 -0.203 51.222 1.00 83.69 165 LEU A O 1
ATOM 1329 N N . ASP A 1 166 ? -27.314 0.886 50.207 1.00 83.81 166 ASP A N 1
ATOM 1330 C CA . ASP A 1 166 ? -26.459 0.987 51.395 1.00 83.81 166 ASP A CA 1
ATOM 1331 C C . ASP A 1 166 ? -27.162 1.786 52.517 1.00 83.81 166 ASP A C 1
ATOM 1333 O O . ASP A 1 166 ? -27.147 1.379 53.682 1.00 83.81 166 ASP A O 1
ATOM 1337 N N . HIS A 1 167 ? -27.859 2.879 52.174 1.00 86.06 167 HIS A N 1
ATOM 1338 C CA . HIS A 1 167 ? -28.686 3.642 53.121 1.00 86.06 167 HIS A CA 1
ATOM 1339 C C . HIS A 1 167 ? -29.899 2.846 53.632 1.00 86.06 167 HIS A C 1
ATOM 1341 O O . HIS A 1 167 ? -30.173 2.860 54.833 1.00 86.06 167 HIS A O 1
ATOM 1347 N N . ALA A 1 168 ? -30.605 2.119 52.759 1.00 83.56 168 ALA A N 1
ATOM 1348 C CA . ALA A 1 168 ? -31.744 1.289 53.154 1.00 83.56 168 ALA A CA 1
ATOM 1349 C C . ALA A 1 168 ? -31.325 0.154 54.108 1.00 83.56 168 ALA A C 1
ATOM 1351 O O . ALA A 1 168 ? -31.947 -0.034 55.151 1.00 83.56 168 ALA A O 1
ATOM 1352 N N . ILE A 1 169 ? -30.223 -0.544 53.807 1.00 81.50 169 ILE A N 1
ATOM 1353 C CA . ILE A 1 169 ? -29.651 -1.587 54.673 1.00 81.50 169 ILE A CA 1
ATOM 1354 C C . ILE A 1 169 ? -29.245 -0.999 56.031 1.00 81.50 169 ILE A C 1
ATOM 1356 O O . ILE A 1 169 ? -29.506 -1.613 57.064 1.00 81.50 169 ILE A O 1
ATOM 1360 N N . SER A 1 170 ? -28.636 0.191 56.055 1.00 88.62 170 SER A N 1
ATOM 1361 C CA . SER A 1 170 ? -28.277 0.875 57.304 1.00 88.62 170 SER A CA 1
ATOM 1362 C C . SER A 1 170 ? -29.513 1.240 58.144 1.00 88.62 170 SER A C 1
ATOM 1364 O O . SER A 1 170 ? -29.525 0.998 59.352 1.00 88.62 170 SER A O 1
ATOM 1366 N N . SER A 1 171 ? -30.581 1.735 57.508 1.00 87.44 171 SER A N 1
ATOM 1367 C CA . SER A 1 171 ? -31.850 2.055 58.175 1.00 87.44 171 SER A CA 1
ATOM 1368 C C . SER A 1 171 ? -32.529 0.816 58.771 1.00 87.44 171 SER A C 1
ATOM 1370 O O . SER A 1 171 ? -32.915 0.842 59.939 1.00 87.44 171 SER A O 1
ATOM 1372 N N . GLU A 1 172 ? -32.615 -0.290 58.026 1.00 85.06 172 GLU A N 1
ATOM 1373 C CA . GLU A 1 172 ? -33.199 -1.540 58.534 1.00 85.06 172 GLU A CA 1
ATOM 1374 C C . GLU A 1 172 ? -32.356 -2.165 59.654 1.00 85.06 172 GLU A C 1
ATOM 1376 O O . GLU A 1 172 ? -32.912 -2.629 60.649 1.00 85.06 172 GLU A O 1
ATOM 1381 N N . LYS A 1 173 ? -31.017 -2.104 59.576 1.00 86.94 173 LYS A N 1
ATOM 1382 C CA . LYS A 1 173 ? -30.147 -2.530 60.691 1.00 86.94 173 LYS A CA 1
ATOM 1383 C C . LYS A 1 173 ? -30.421 -1.734 61.965 1.00 86.94 173 LYS A C 1
ATOM 1385 O O . LYS A 1 173 ? -30.436 -2.327 63.042 1.00 86.94 173 LYS A O 1
ATOM 1390 N N . LYS A 1 174 ? -30.694 -0.428 61.850 1.00 92.12 174 LYS A N 1
ATOM 1391 C CA . LYS A 1 174 ? -31.101 0.393 62.995 1.00 92.12 174 LYS A CA 1
ATOM 1392 C C . LYS A 1 174 ? -32.463 -0.041 63.551 1.00 92.12 174 LYS A C 1
ATOM 1394 O O . LYS A 1 174 ? -32.542 -0.316 64.740 1.00 92.12 174 LYS A O 1
ATOM 1399 N N . LYS A 1 175 ? -33.497 -0.195 62.712 1.00 88.12 175 LYS A N 1
ATOM 1400 C CA . LYS A 1 175 ? -34.829 -0.658 63.163 1.00 88.12 175 LYS A CA 1
ATOM 1401 C C . LYS A 1 175 ? -34.769 -2.008 63.877 1.00 88.12 175 LYS A C 1
ATOM 1403 O O . LYS A 1 175 ? -35.392 -2.175 64.917 1.00 88.12 175 LYS A O 1
ATOM 1408 N N . ILE A 1 176 ? -33.989 -2.958 63.353 1.00 83.50 176 ILE A N 1
ATOM 1409 C CA . ILE A 1 176 ? -33.792 -4.269 63.987 1.00 83.50 176 ILE A CA 1
ATOM 1410 C C . ILE A 1 176 ? -33.134 -4.114 65.366 1.00 83.50 176 ILE A C 1
ATOM 1412 O O . ILE A 1 176 ? -33.540 -4.806 66.299 1.00 83.50 176 ILE A O 1
ATOM 1416 N N . ALA A 1 177 ? -32.161 -3.211 65.526 1.00 86.69 177 ALA A N 1
ATOM 1417 C CA . ALA A 1 177 ? -31.563 -2.915 66.829 1.00 86.69 177 ALA A CA 1
ATOM 1418 C C . ALA A 1 177 ? -32.580 -2.271 67.793 1.00 86.69 177 ALA A C 1
ATOM 1420 O O . ALA A 1 177 ? -32.730 -2.754 68.914 1.00 86.69 177 ALA A O 1
ATOM 1421 N N . ASP A 1 178 ? -33.337 -1.270 67.335 1.00 89.06 178 ASP A N 1
ATOM 1422 C CA . ASP A 1 178 ? -34.372 -0.589 68.124 1.00 89.06 178 ASP A CA 1
ATOM 1423 C C . ASP A 1 178 ? -35.463 -1.585 68.594 1.00 89.06 178 ASP A C 1
ATOM 1425 O O . ASP A 1 178 ? -35.802 -1.628 69.778 1.00 89.06 178 ASP A O 1
ATOM 1429 N N . TRP A 1 179 ? -35.942 -2.476 67.712 1.00 88.81 179 TRP A N 1
ATOM 1430 C CA . TRP A 1 179 ? -36.862 -3.567 68.073 1.00 88.81 179 TRP A CA 1
ATOM 1431 C C . TRP A 1 179 ? -36.242 -4.586 69.032 1.00 88.81 179 TRP A C 1
ATOM 1433 O O . TRP A 1 179 ? -36.949 -5.124 69.878 1.00 88.81 179 TRP A O 1
ATOM 1443 N N . THR A 1 180 ? -34.934 -4.853 68.942 1.00 88.12 180 THR A N 1
ATOM 1444 C CA . THR A 1 180 ? -34.246 -5.761 69.881 1.00 88.12 180 THR A CA 1
ATOM 1445 C C . THR A 1 180 ? -34.318 -5.220 71.311 1.00 88.12 180 THR A C 1
ATOM 1447 O O . THR A 1 180 ? -34.571 -5.986 72.239 1.00 88.12 180 THR A O 1
ATOM 1450 N N . VAL A 1 181 ? -34.151 -3.903 71.482 1.00 90.31 181 VAL A N 1
ATOM 1451 C CA . VAL A 1 181 ? -34.290 -3.228 72.782 1.00 90.31 181 VAL A CA 1
ATOM 1452 C C . VAL A 1 181 ? -35.744 -3.267 73.260 1.00 90.31 181 VAL A C 1
ATOM 1454 O O . VAL A 1 181 ? -35.999 -3.711 74.374 1.00 90.31 181 VAL A O 1
ATOM 1457 N N . GLN A 1 182 ? -36.712 -2.919 72.403 1.00 87.00 182 GLN A N 1
ATOM 1458 C CA . GLN A 1 182 ? -38.142 -2.960 72.757 1.00 87.00 182 GLN A CA 1
ATOM 1459 C C . GLN A 1 182 ? -38.609 -4.361 73.185 1.00 87.00 182 GLN A C 1
ATOM 1461 O O . GLN A 1 182 ? -39.308 -4.500 74.185 1.00 87.00 182 GLN A O 1
ATOM 1466 N N . ILE A 1 183 ? -38.190 -5.409 72.468 1.00 83.75 183 ILE A N 1
ATOM 1467 C CA . ILE A 1 183 ? -38.483 -6.810 72.808 1.00 83.75 183 ILE A CA 1
ATOM 1468 C C . ILE A 1 183 ? -37.896 -7.171 74.178 1.00 83.75 183 ILE A C 1
ATOM 1470 O O . ILE A 1 183 ? -38.581 -7.796 74.986 1.00 83.75 183 ILE A O 1
ATOM 1474 N N . HIS A 1 184 ? -36.655 -6.766 74.462 1.00 86.44 184 HIS A N 1
ATOM 1475 C CA . HIS A 1 184 ? -36.015 -6.996 75.759 1.00 86.44 184 HIS A CA 1
ATOM 1476 C C . HIS A 1 184 ? -36.756 -6.281 76.903 1.00 86.44 184 HIS A C 1
ATOM 1478 O O . HIS A 1 184 ? -37.024 -6.886 77.943 1.00 86.44 184 HIS A O 1
ATOM 1484 N N . ASP A 1 185 ? -37.134 -5.019 76.703 1.00 85.19 185 ASP A N 1
ATOM 1485 C CA . ASP A 1 185 ? -37.802 -4.213 77.725 1.00 85.19 185 ASP A CA 1
ATOM 1486 C C . ASP A 1 185 ? -39.237 -4.693 77.987 1.00 85.19 185 ASP A C 1
ATOM 1488 O O . ASP A 1 185 ? -39.638 -4.809 79.147 1.00 85.19 185 ASP A O 1
ATOM 1492 N N . LEU A 1 186 ? -39.977 -5.093 76.943 1.00 84.38 186 LEU A N 1
ATOM 1493 C CA . LEU A 1 186 ? -41.275 -5.764 77.079 1.00 84.38 186 LEU A CA 1
ATOM 1494 C C . LEU A 1 186 ? -41.144 -7.097 77.825 1.00 84.38 186 LEU A C 1
ATOM 1496 O O . LEU A 1 186 ? -41.909 -7.347 78.754 1.00 84.38 186 LEU A O 1
ATOM 1500 N N . GLN A 1 187 ? -40.161 -7.937 77.478 1.00 84.38 187 GLN A N 1
ATOM 1501 C CA . GLN A 1 187 ? -39.898 -9.200 78.183 1.00 84.38 187 GLN A CA 1
ATOM 1502 C C . GLN A 1 187 ? -39.560 -8.989 79.662 1.00 84.38 187 GLN A C 1
ATOM 1504 O O . GLN A 1 187 ? -39.947 -9.805 80.501 1.00 84.38 187 GLN A O 1
ATOM 1509 N N . LYS A 1 188 ? -38.843 -7.910 79.993 1.00 84.31 188 LYS A N 1
ATOM 1510 C CA . LYS A 1 188 ? -38.544 -7.532 81.375 1.00 84.31 188 LYS A CA 1
ATOM 1511 C C . LYS A 1 188 ? -39.807 -7.072 82.107 1.00 84.31 188 LYS A C 1
ATOM 1513 O O . LYS A 1 188 ? -40.134 -7.639 83.144 1.00 84.31 188 LYS A O 1
ATOM 1518 N N . ALA A 1 189 ? -40.565 -6.139 81.531 1.00 80.56 189 ALA A N 1
ATOM 1519 C CA . ALA A 1 189 ? -41.824 -5.664 82.105 1.00 80.56 189 ALA A CA 1
ATOM 1520 C C . ALA A 1 189 ? -42.824 -6.811 82.352 1.00 80.56 189 ALA A C 1
ATOM 1522 O O . ALA A 1 189 ? -43.507 -6.822 83.372 1.00 80.56 189 ALA A O 1
ATOM 1523 N N . LEU A 1 190 ? -42.865 -7.818 81.470 1.00 79.88 190 LEU A N 1
ATOM 1524 C CA . LEU A 1 190 ? -43.707 -9.011 81.625 1.00 79.88 190 LEU A CA 1
ATOM 1525 C C . LEU A 1 190 ? -43.269 -9.912 82.794 1.00 79.88 190 LEU A C 1
ATOM 1527 O O . LEU A 1 190 ? -44.130 -10.502 83.446 1.00 79.88 190 LEU A O 1
ATOM 1531 N N . LYS A 1 191 ? -41.964 -9.996 83.095 1.00 80.12 191 LYS A N 1
ATOM 1532 C CA . LYS A 1 191 ? -41.435 -10.706 84.279 1.00 80.12 191 LYS A CA 1
ATOM 1533 C C . LYS A 1 191 ? -41.722 -9.960 85.581 1.00 80.12 191 LYS A C 1
ATOM 1535 O O . LYS A 1 191 ? -42.042 -10.598 86.578 1.00 80.12 191 LYS A O 1
ATOM 1540 N N . ASP A 1 192 ? -41.653 -8.632 85.546 1.00 80.06 192 ASP A N 1
ATOM 1541 C CA . ASP A 1 192 ? -41.813 -7.762 86.716 1.00 80.06 192 ASP A CA 1
ATOM 1542 C C . ASP A 1 192 ? -43.303 -7.427 87.015 1.00 80.06 192 ASP A C 1
ATOM 1544 O O . ASP A 1 192 ? -43.605 -6.707 87.963 1.00 80.06 192 ASP A O 1
ATOM 1548 N N . SER A 1 193 ? -44.257 -7.951 86.229 1.00 70.69 193 SER A N 1
ATOM 1549 C CA . SER A 1 193 ? -45.682 -7.544 86.193 1.00 70.69 193 SER A CA 1
ATOM 1550 C C . SER A 1 193 ? -46.587 -8.022 87.351 1.00 70.69 193 SER A C 1
ATOM 1552 O O . SER A 1 193 ? -47.812 -8.093 87.193 1.00 70.69 193 SER A O 1
ATOM 1554 N N . SER A 1 194 ? -46.040 -8.346 88.527 1.00 58.81 194 SER A N 1
ATOM 1555 C CA . SER A 1 194 ? -46.829 -8.853 89.661 1.00 58.81 194 SER A CA 1
ATOM 1556 C C . SER A 1 194 ? -47.835 -7.811 90.186 1.00 58.81 194 SER A C 1
ATOM 1558 O O . SER A 1 194 ? -47.492 -6.876 90.901 1.00 58.81 194 SER A O 1
ATOM 1560 N N . GLY A 1 195 ? -49.115 -7.994 89.835 1.00 63.66 195 GLY A N 1
ATOM 1561 C CA . GLY A 1 195 ? -50.226 -7.114 90.232 1.00 63.66 195 GLY A CA 1
ATOM 1562 C C . GLY A 1 195 ? -50.900 -6.337 89.091 1.00 63.66 195 GLY A C 1
ATOM 1563 O O . GLY A 1 195 ? -51.844 -5.595 89.352 1.00 63.66 195 GLY A O 1
ATOM 1564 N N . MET A 1 196 ? -50.468 -6.502 87.835 1.00 73.62 196 MET A N 1
ATOM 1565 C CA . MET A 1 196 ? -51.104 -5.849 86.678 1.00 73.62 196 MET A CA 1
ATOM 1566 C C . MET A 1 196 ? -52.422 -6.533 86.240 1.00 73.62 196 MET A C 1
ATOM 1568 O O . MET A 1 196 ? -52.564 -7.750 86.391 1.00 73.62 196 MET A O 1
ATOM 1572 N N . PRO A 1 197 ? -53.388 -5.802 85.639 1.00 75.44 197 PRO A N 1
ATOM 1573 C CA . PRO A 1 197 ? -54.624 -6.389 85.110 1.00 75.44 197 PRO A CA 1
ATOM 1574 C C . PRO A 1 197 ? -54.381 -7.379 83.959 1.00 75.44 197 PRO A C 1
ATOM 1576 O O . PRO A 1 197 ? -53.633 -7.084 83.028 1.00 75.44 197 PRO A O 1
ATOM 1579 N N . SER A 1 198 ? -55.101 -8.510 83.949 1.00 78.06 198 SER A N 1
ATOM 1580 C CA . SER A 1 198 ? -54.917 -9.592 82.958 1.00 78.06 198 SER A CA 1
ATOM 1581 C C . SER A 1 198 ? -54.965 -9.128 81.494 1.00 78.06 198 SER A C 1
ATOM 1583 O O . SER A 1 198 ? -54.147 -9.570 80.694 1.00 78.06 198 SER A O 1
ATOM 1585 N N . LYS A 1 199 ? -55.875 -8.204 81.143 1.00 78.06 199 LYS A N 1
ATOM 1586 C CA . LYS A 1 199 ? -55.987 -7.660 79.775 1.00 78.06 199 LYS A CA 1
ATOM 1587 C C . LYS A 1 199 ? -54.717 -6.944 79.308 1.00 78.06 199 LYS A C 1
ATOM 1589 O O . LYS A 1 199 ? -54.322 -7.099 78.161 1.00 78.06 199 LYS A O 1
ATOM 1594 N N . PHE A 1 200 ? -54.064 -6.201 80.200 1.00 77.69 200 PHE A N 1
ATOM 1595 C CA . PHE A 1 200 ? -52.835 -5.475 79.880 1.00 77.69 200 PHE A CA 1
ATOM 1596 C C . PHE A 1 200 ? -51.673 -6.445 79.610 1.00 77.69 200 PHE A C 1
ATOM 1598 O O . PHE A 1 200 ? -50.897 -6.256 78.678 1.00 77.69 200 PHE A O 1
ATOM 1605 N N . ILE A 1 201 ? -51.608 -7.545 80.370 1.00 76.88 201 ILE A N 1
ATOM 1606 C CA . ILE A 1 201 ? -50.630 -8.622 80.155 1.00 76.88 201 ILE A CA 1
ATOM 1607 C C . ILE A 1 201 ? -50.887 -9.347 78.817 1.00 76.88 201 ILE A C 1
ATOM 1609 O O . ILE A 1 201 ? -49.935 -9.715 78.130 1.00 76.88 201 ILE A O 1
ATOM 1613 N N . GLU A 1 202 ? -52.148 -9.548 78.420 1.00 81.94 202 GLU A N 1
ATOM 1614 C CA . GLU A 1 202 ? -52.502 -10.117 77.108 1.00 81.94 202 GLU A CA 1
ATOM 1615 C C . GLU A 1 202 ? -52.135 -9.188 75.941 1.00 81.94 202 GLU A C 1
ATOM 1617 O O . GLU A 1 202 ? -51.566 -9.652 74.952 1.00 81.94 202 GLU A O 1
ATOM 1622 N N . GLU A 1 203 ? -52.397 -7.883 76.061 1.00 83.69 203 GLU A N 1
ATOM 1623 C CA . GLU A 1 203 ? -52.014 -6.886 75.052 1.00 83.69 203 GLU A CA 1
ATOM 1624 C C . GLU A 1 203 ? -50.488 -6.800 74.896 1.00 83.69 203 GLU A C 1
ATOM 1626 O O . GLU A 1 203 ? -49.994 -6.912 73.773 1.00 83.69 203 GLU A O 1
ATOM 1631 N N . MET A 1 204 ? -49.731 -6.746 76.001 1.00 80.25 204 MET A N 1
ATOM 1632 C CA . MET A 1 204 ? -48.260 -6.790 75.975 1.00 80.25 204 MET A CA 1
ATOM 1633 C C . MET A 1 204 ? -47.705 -8.062 75.318 1.00 80.25 204 MET A C 1
ATOM 1635 O O . MET A 1 204 ? -46.728 -7.988 74.573 1.00 80.25 204 MET A O 1
ATOM 1639 N N . LYS A 1 205 ? -48.299 -9.237 75.580 1.00 83.81 205 LYS A N 1
ATOM 1640 C CA . LYS A 1 205 ? -47.888 -10.493 74.923 1.00 83.81 205 LYS A CA 1
ATOM 1641 C C . LYS A 1 205 ? -48.129 -10.436 73.419 1.00 83.81 205 LYS A C 1
ATOM 1643 O O . LYS A 1 205 ? -47.241 -10.778 72.648 1.00 83.81 205 LYS A O 1
ATOM 1648 N N . LYS A 1 206 ? -49.302 -9.954 73.002 1.00 88.19 206 LYS A N 1
ATOM 1649 C CA . LYS A 1 206 ? -49.651 -9.819 71.585 1.00 88.19 206 LYS A CA 1
ATOM 1650 C C . LYS A 1 206 ? -48.716 -8.846 70.861 1.00 88.19 206 LYS A C 1
ATOM 1652 O O . LYS A 1 206 ? -48.290 -9.133 69.745 1.00 88.19 206 LYS A O 1
ATOM 1657 N N . GLU A 1 207 ? -48.375 -7.723 71.490 1.00 87.31 207 GLU A N 1
ATOM 1658 C CA . GLU A 1 207 ? -47.414 -6.762 70.945 1.00 87.31 207 GLU A CA 1
ATOM 1659 C C . GLU A 1 207 ? -46.010 -7.381 70.827 1.00 87.31 207 GLU A C 1
ATOM 1661 O O . GLU A 1 207 ? -45.413 -7.337 69.748 1.00 87.31 207 GLU A O 1
ATOM 1666 N N . LEU A 1 208 ? -45.536 -8.063 71.877 1.00 84.19 208 LEU A N 1
ATOM 1667 C CA . LEU A 1 208 ? -44.270 -8.803 71.880 1.00 84.19 208 LEU A CA 1
ATOM 1668 C C . LEU A 1 208 ? -44.197 -9.843 70.749 1.00 84.19 208 LEU A C 1
ATOM 1670 O O . LEU A 1 208 ? -43.210 -9.858 70.012 1.00 84.19 208 LEU A O 1
ATOM 1674 N N . ASP A 1 209 ? -45.238 -10.661 70.576 1.00 86.25 209 ASP A N 1
ATOM 1675 C CA . ASP A 1 209 ? -45.317 -11.658 69.503 1.00 86.25 209 ASP A CA 1
ATOM 1676 C C . ASP A 1 209 ? -45.236 -10.978 68.125 1.00 86.25 209 ASP A C 1
ATOM 1678 O O . ASP A 1 209 ? -44.433 -11.376 67.279 1.00 86.25 209 ASP A O 1
ATOM 1682 N N . THR A 1 210 ? -45.994 -9.894 67.897 1.00 89.69 210 THR A N 1
ATOM 1683 C CA . THR A 1 210 ? -45.949 -9.163 66.615 1.00 89.69 210 THR A CA 1
ATOM 1684 C C . THR A 1 210 ? -44.598 -8.499 66.338 1.00 89.69 210 THR A C 1
ATOM 1686 O O . THR A 1 210 ? -44.153 -8.486 65.184 1.00 89.69 210 THR A O 1
ATOM 1689 N N . LEU A 1 211 ? -43.908 -7.993 67.365 1.00 84.62 211 LEU A N 1
ATOM 1690 C CA . LEU A 1 211 ? -42.567 -7.419 67.239 1.00 84.62 211 LEU A CA 1
ATOM 1691 C C . LEU A 1 211 ? -41.522 -8.495 66.930 1.00 84.62 211 LEU A C 1
ATOM 1693 O O . LEU A 1 211 ? -40.708 -8.295 66.028 1.00 84.62 211 LEU A O 1
ATOM 1697 N N . GLN A 1 212 ? -41.569 -9.652 67.598 1.00 84.75 212 GLN A N 1
ATOM 1698 C CA . GLN A 1 212 ? -40.679 -10.781 67.305 1.00 84.75 212 GLN A CA 1
ATOM 1699 C C . GLN A 1 212 ? -40.867 -11.296 65.872 1.00 84.75 212 GLN A C 1
ATOM 1701 O O . GLN A 1 212 ? -39.891 -11.501 65.144 1.00 84.75 212 GLN A O 1
ATOM 1706 N N . ASP A 1 213 ? -42.115 -11.446 65.432 1.00 90.38 213 ASP A N 1
ATOM 1707 C CA . ASP A 1 213 ? -42.444 -11.923 64.089 1.00 90.38 213 ASP A CA 1
ATOM 1708 C C . ASP A 1 213 ? -42.005 -10.918 63.001 1.00 90.38 213 ASP A C 1
ATOM 1710 O O . ASP A 1 213 ? -41.523 -11.301 61.929 1.00 90.38 213 ASP A O 1
ATOM 1714 N N . THR A 1 214 ? -42.094 -9.616 63.298 1.00 85.88 214 THR A N 1
ATOM 1715 C CA . THR A 1 214 ? -41.614 -8.525 62.431 1.00 85.88 214 THR A CA 1
ATOM 1716 C C . THR A 1 214 ? -40.084 -8.477 62.369 1.00 85.88 214 THR A C 1
ATOM 1718 O O . THR A 1 214 ? -39.513 -8.441 61.276 1.00 85.88 214 THR A O 1
ATOM 1721 N N . GLN A 1 215 ? -39.404 -8.558 63.518 1.00 89.38 215 GLN A N 1
ATOM 1722 C CA . GLN A 1 215 ? -37.943 -8.597 63.614 1.00 89.38 215 GLN A CA 1
ATOM 1723 C C . GLN A 1 215 ? -37.370 -9.786 62.826 1.00 89.38 215 GLN A C 1
ATOM 1725 O O . GLN A 1 215 ? -36.430 -9.616 62.046 1.00 89.38 215 GLN A O 1
ATOM 1730 N N . LYS A 1 216 ? -37.971 -10.975 62.966 1.00 89.12 216 LYS A N 1
ATOM 1731 C CA . LYS A 1 216 ? -37.573 -12.195 62.250 1.00 89.12 216 LYS A CA 1
ATOM 1732 C C . LYS A 1 216 ? -37.701 -12.041 60.730 1.00 89.12 216 LYS A C 1
ATOM 1734 O O . LYS A 1 216 ? -36.743 -12.314 60.007 1.00 89.12 216 LYS A O 1
ATOM 1739 N N . LYS A 1 217 ? -38.842 -11.536 60.239 1.00 88.06 217 LYS A N 1
ATOM 1740 C CA . LYS A 1 217 ? -39.064 -11.266 58.802 1.00 88.06 217 LYS A CA 1
ATOM 1741 C C . LYS A 1 217 ? -38.069 -10.242 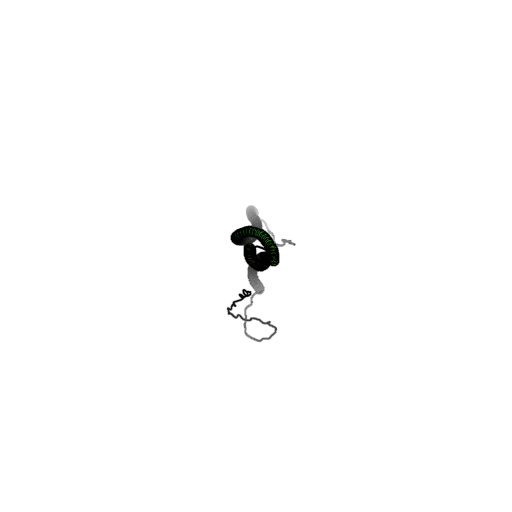58.247 1.00 88.06 217 LYS A C 1
ATOM 1743 O O . LYS A 1 217 ? -37.568 -10.418 57.133 1.00 88.06 217 LYS A O 1
ATOM 1748 N N . ALA A 1 218 ? -37.737 -9.205 59.016 1.00 81.81 218 ALA A N 1
ATOM 1749 C CA . ALA A 1 218 ? -36.748 -8.201 58.624 1.00 81.81 218 ALA A CA 1
ATOM 1750 C C . ALA A 1 218 ? -35.323 -8.782 58.549 1.00 81.81 218 ALA A C 1
ATOM 1752 O O . ALA A 1 218 ? -34.632 -8.579 57.550 1.00 81.81 218 ALA A O 1
ATOM 1753 N N . GLN A 1 219 ? -34.903 -9.569 59.546 1.00 84.19 219 GLN A N 1
ATOM 1754 C CA . GLN A 1 219 ? -33.606 -10.262 59.547 1.00 84.19 219 GLN A CA 1
ATOM 1755 C C . GLN A 1 219 ? -33.460 -11.224 58.358 1.00 84.19 219 GLN A C 1
ATOM 1757 O O . GLN A 1 219 ? -32.422 -11.241 57.694 1.00 84.19 219 GLN A O 1
ATOM 1762 N N . GLU A 1 220 ? -34.501 -12.001 58.049 1.00 88.56 220 GLU A N 1
ATOM 1763 C CA . GLU A 1 220 ? -34.493 -12.943 56.926 1.00 88.56 220 GLU A CA 1
ATOM 1764 C C . GLU A 1 220 ? -34.477 -12.225 55.566 1.00 88.56 220 GLU A C 1
ATOM 1766 O O . GLU A 1 220 ? -33.715 -12.597 54.669 1.00 88.56 220 GLU A O 1
ATOM 1771 N N . THR A 1 221 ? -35.226 -11.126 55.438 1.00 85.38 221 THR A N 1
ATOM 1772 C CA . THR A 1 221 ? -35.176 -10.247 54.258 1.00 85.38 221 THR A CA 1
ATOM 1773 C C . THR A 1 221 ? -33.773 -9.673 54.052 1.00 85.38 221 THR A C 1
ATOM 1775 O O . THR A 1 221 ? -33.245 -9.732 52.941 1.00 85.38 221 THR A O 1
ATOM 1778 N N . LEU A 1 222 ? -33.141 -9.179 55.122 1.00 84.75 222 LEU A N 1
ATOM 1779 C CA . LEU A 1 222 ? -31.812 -8.570 55.084 1.00 84.75 222 LEU A CA 1
ATOM 1780 C C . LEU A 1 222 ? -30.714 -9.587 54.730 1.00 84.75 222 LEU A C 1
ATOM 1782 O O . LEU A 1 222 ? -29.853 -9.314 53.895 1.00 84.75 222 LEU A O 1
ATOM 1786 N N . LYS A 1 223 ? -30.789 -10.801 55.285 1.00 88.38 223 LYS A N 1
ATOM 1787 C CA . LYS A 1 223 ? -29.907 -11.923 54.925 1.00 88.38 223 LYS A CA 1
ATOM 1788 C C . LYS A 1 223 ? -30.018 -12.276 53.436 1.00 88.38 223 LYS A C 1
ATOM 1790 O O . LYS A 1 223 ? -29.007 -12.523 52.775 1.00 88.38 223 LYS A O 1
ATOM 1795 N N . ASN A 1 224 ? -31.235 -12.271 52.890 1.00 85.94 224 ASN A N 1
ATOM 1796 C CA . ASN A 1 224 ? -31.487 -12.573 51.481 1.00 85.94 224 ASN A CA 1
ATOM 1797 C C . ASN A 1 224 ? -30.985 -11.466 50.535 1.00 85.94 224 ASN A C 1
ATOM 1799 O O . ASN A 1 224 ? -30.409 -11.783 49.487 1.00 85.94 224 ASN A O 1
ATOM 1803 N N . THR A 1 225 ? -31.128 -10.183 50.890 1.00 81.06 225 THR A N 1
ATOM 1804 C CA . THR A 1 225 ? -30.548 -9.079 50.103 1.00 81.06 225 THR A CA 1
ATOM 1805 C C . THR A 1 225 ? -29.024 -9.058 50.170 1.00 81.06 225 THR A C 1
ATOM 1807 O O . THR A 1 225 ? -28.400 -8.931 49.116 1.00 81.06 225 THR A O 1
ATOM 1810 N N . GLU A 1 226 ? -28.400 -9.282 51.331 1.00 82.25 226 GLU A N 1
ATOM 1811 C CA . GLU A 1 226 ? -26.936 -9.406 51.441 1.00 82.25 226 GLU A CA 1
ATOM 1812 C C . GLU A 1 226 ? -26.394 -10.582 50.601 1.00 82.25 226 GLU A C 1
ATOM 1814 O O . GLU A 1 226 ? -25.416 -10.429 49.860 1.00 82.25 226 GLU A O 1
ATOM 1819 N N . ALA A 1 227 ? -27.065 -11.741 50.622 1.00 82.75 227 ALA A N 1
ATOM 1820 C CA . ALA A 1 227 ? -26.697 -12.902 49.807 1.00 82.75 227 ALA A CA 1
ATOM 1821 C C . ALA A 1 227 ? -26.880 -12.674 48.292 1.00 82.75 227 ALA A C 1
ATOM 1823 O O . ALA A 1 227 ? -26.126 -13.224 47.480 1.00 82.75 227 ALA A O 1
ATOM 1824 N N . LYS A 1 228 ? -27.868 -11.867 47.880 1.00 84.81 228 LYS A N 1
ATOM 1825 C CA . LYS A 1 228 ? -28.024 -11.438 46.481 1.00 84.81 228 LYS A CA 1
ATOM 1826 C C . LYS A 1 228 ? -26.916 -10.459 46.081 1.00 84.81 228 LYS A C 1
ATOM 1828 O O . LYS A 1 228 ? -26.222 -10.713 45.101 1.00 84.81 228 LYS A O 1
ATOM 1833 N N . LEU A 1 229 ? -26.680 -9.419 46.884 1.00 82.69 229 LEU A N 1
ATOM 1834 C CA . LEU A 1 229 ? -25.652 -8.402 46.641 1.00 82.69 229 LEU A CA 1
ATOM 1835 C C . LEU A 1 229 ? -24.252 -9.026 46.501 1.00 82.69 229 LEU A C 1
ATOM 1837 O O . LEU A 1 229 ? -23.478 -8.638 45.628 1.00 82.69 229 LEU A O 1
ATOM 1841 N N . LYS A 1 230 ? -23.939 -10.042 47.320 1.00 85.62 230 LYS A N 1
ATOM 1842 C CA . LYS A 1 230 ? -22.685 -10.805 47.231 1.00 85.62 230 LYS A CA 1
ATOM 1843 C C . LYS A 1 230 ? -22.532 -11.524 45.883 1.00 85.62 230 LYS A C 1
ATOM 1845 O O . LYS A 1 230 ? -21.456 -11.460 45.295 1.00 85.62 230 LYS A O 1
ATOM 1850 N N . ARG A 1 231 ? -23.592 -12.170 45.376 1.00 81.75 231 ARG A N 1
ATOM 1851 C CA . ARG A 1 231 ? -23.583 -12.841 44.060 1.00 81.75 231 ARG A CA 1
ATOM 1852 C C . ARG A 1 231 ? -23.427 -11.844 42.913 1.00 81.75 231 ARG A C 1
ATOM 1854 O O . ARG A 1 231 ? -22.586 -12.056 42.042 1.00 81.75 231 ARG A O 1
ATOM 1861 N N . ASP A 1 232 ? -24.176 -10.745 42.947 1.00 80.31 232 ASP A N 1
ATOM 1862 C CA . ASP A 1 232 ? -24.129 -9.713 41.905 1.00 80.31 232 ASP A CA 1
ATOM 1863 C C . ASP A 1 232 ? -22.741 -9.037 41.847 1.00 80.31 232 ASP A C 1
ATOM 1865 O O . ASP A 1 232 ? -22.202 -8.803 40.763 1.00 80.31 232 ASP A O 1
ATOM 1869 N N . LYS A 1 233 ? -22.103 -8.813 43.007 1.00 81.62 233 LYS A N 1
ATOM 1870 C CA . LYS A 1 233 ? -20.729 -8.293 43.115 1.00 81.62 233 LYS A CA 1
ATOM 1871 C C . LYS A 1 233 ? -19.679 -9.245 42.532 1.00 81.62 233 LYS A C 1
ATOM 1873 O O . LYS A 1 233 ? -18.741 -8.779 41.884 1.00 81.62 233 LYS A O 1
ATOM 1878 N N . GLU A 1 234 ? -19.825 -10.553 42.738 1.00 82.69 234 GLU A N 1
ATOM 1879 C CA . GLU A 1 234 ? -18.888 -11.542 42.192 1.00 82.69 234 GLU A CA 1
ATOM 1880 C C . GLU A 1 234 ? -19.045 -11.689 40.671 1.00 82.69 234 GLU A C 1
ATOM 1882 O O . GLU A 1 234 ? -18.052 -11.725 39.945 1.00 82.69 234 GLU A O 1
ATOM 1887 N N . LYS A 1 235 ? -20.285 -11.641 40.164 1.00 84.25 235 LYS A N 1
ATOM 1888 C CA . LYS A 1 235 ? -20.552 -11.592 38.721 1.00 84.25 235 LYS A CA 1
ATOM 1889 C C . LYS A 1 235 ? -19.909 -10.360 38.070 1.00 84.25 235 LYS A C 1
ATOM 1891 O O . LYS A 1 235 ? -19.166 -10.500 37.103 1.00 84.25 235 LYS A O 1
ATOM 1896 N N . LEU A 1 236 ? -20.080 -9.178 38.668 1.00 81.62 236 LEU A N 1
ATOM 1897 C CA . LEU A 1 236 ? -19.422 -7.940 38.226 1.00 81.62 236 LEU A CA 1
ATOM 1898 C C . LEU A 1 236 ? -17.887 -8.043 38.207 1.00 81.62 236 LEU A C 1
ATOM 1900 O O . LEU A 1 236 ? -17.249 -7.536 37.284 1.00 81.62 236 LEU A O 1
ATOM 1904 N N . ARG A 1 237 ? -17.272 -8.712 39.194 1.00 81.06 237 ARG A N 1
ATOM 1905 C CA . ARG A 1 237 ? -15.822 -8.983 39.193 1.00 81.06 237 ARG A CA 1
ATOM 1906 C C . ARG A 1 237 ? -15.401 -9.877 38.029 1.00 81.06 237 ARG A C 1
ATOM 1908 O O . ARG A 1 237 ? -14.362 -9.619 37.411 1.00 81.06 237 ARG A O 1
ATOM 1915 N N . HIS A 1 238 ? -16.196 -10.896 37.711 1.00 82.44 238 HIS A N 1
ATOM 1916 C CA . HIS A 1 238 ? -15.923 -11.767 36.575 1.00 82.44 238 HIS A CA 1
ATOM 1917 C C . HIS A 1 238 ? -16.038 -11.008 35.243 1.00 82.44 238 HIS A C 1
ATOM 1919 O O . HIS A 1 238 ? -15.102 -11.062 34.441 1.00 82.44 238 HIS A O 1
ATOM 1925 N N . ASP A 1 239 ? -17.104 -10.225 35.058 1.00 78.75 239 ASP A N 1
ATOM 1926 C CA . ASP A 1 239 ? -17.353 -9.420 33.854 1.00 78.75 239 ASP A CA 1
ATOM 1927 C C . ASP A 1 239 ? -16.239 -8.380 33.617 1.00 78.75 239 ASP A C 1
ATOM 1929 O O . ASP A 1 239 ? -15.746 -8.224 32.497 1.00 78.75 239 ASP A O 1
ATOM 1933 N N . VAL A 1 240 ? -15.759 -7.710 34.675 1.00 80.44 240 VAL A N 1
ATOM 1934 C CA . VAL A 1 240 ? -14.610 -6.783 34.596 1.00 80.44 240 VAL A CA 1
ATOM 1935 C C . VAL A 1 240 ? -13.323 -7.510 34.194 1.00 80.44 240 VAL A C 1
ATOM 1937 O O . VAL A 1 240 ? -12.540 -6.983 33.402 1.00 80.44 240 VAL A O 1
ATOM 1940 N N . THR A 1 241 ? -13.101 -8.725 34.702 1.00 82.88 241 THR A N 1
ATOM 1941 C CA . THR A 1 241 ? -11.935 -9.551 34.345 1.00 82.88 241 THR A CA 1
ATOM 1942 C C . THR A 1 241 ? -11.980 -9.989 32.878 1.00 82.88 241 THR A C 1
ATOM 1944 O O . THR A 1 241 ? -10.968 -9.902 32.181 1.00 82.88 241 THR A O 1
ATOM 1947 N N . LEU A 1 242 ? -13.154 -10.395 32.383 1.00 83.81 242 LEU A N 1
ATOM 1948 C CA . LEU A 1 242 ? -13.375 -10.717 30.969 1.00 83.81 242 LEU A CA 1
ATOM 1949 C C . LEU A 1 242 ? -13.157 -9.491 30.073 1.00 83.81 242 LEU A C 1
ATOM 1951 O O . LEU A 1 242 ? -12.451 -9.592 29.070 1.00 83.81 242 LEU A O 1
ATOM 1955 N N . LYS A 1 243 ? -13.672 -8.317 30.465 1.00 84.00 243 LYS A N 1
ATOM 1956 C CA . LYS A 1 243 ? -13.451 -7.065 29.727 1.00 84.00 243 LYS A CA 1
ATOM 1957 C C . LYS A 1 243 ? -11.966 -6.700 29.639 1.00 84.00 243 LYS A C 1
ATOM 1959 O O . LYS A 1 243 ? -11.511 -6.332 28.561 1.00 84.00 243 LYS A O 1
ATOM 1964 N N . LYS A 1 244 ? -11.201 -6.840 30.731 1.00 82.56 244 LYS A N 1
ATOM 1965 C CA . LYS A 1 244 ? -9.743 -6.619 30.715 1.00 82.56 244 LYS A CA 1
ATOM 1966 C C . LYS A 1 244 ? -9.028 -7.572 29.756 1.00 82.56 244 LYS A C 1
ATOM 1968 O O . LYS A 1 244 ? -8.249 -7.109 28.939 1.00 82.56 244 LYS A O 1
ATOM 1973 N N . ARG A 1 245 ? -9.331 -8.877 29.811 1.00 80.56 245 ARG A N 1
ATOM 1974 C CA . ARG A 1 245 ? -8.749 -9.867 28.884 1.00 80.56 245 ARG A CA 1
ATOM 1975 C C . ARG A 1 245 ? -9.059 -9.550 27.422 1.00 80.56 245 ARG A C 1
ATOM 1977 O O . ARG A 1 245 ? -8.178 -9.703 26.588 1.00 80.56 245 ARG A O 1
ATOM 1984 N N . LYS A 1 246 ? -10.282 -9.095 27.120 1.00 85.12 246 LYS A N 1
ATOM 1985 C CA . LYS A 1 246 ? -10.666 -8.679 25.765 1.00 85.12 246 LYS A CA 1
ATOM 1986 C C . LYS A 1 246 ? -9.857 -7.472 25.290 1.00 85.12 246 LYS A C 1
ATOM 1988 O O . LYS A 1 246 ? -9.338 -7.528 24.187 1.00 85.12 246 LYS A O 1
ATOM 1993 N N . GLN A 1 247 ? -9.689 -6.452 26.137 1.00 83.69 247 GLN A N 1
ATOM 1994 C CA . GLN A 1 247 ? -8.839 -5.300 25.818 1.00 83.69 247 GLN A CA 1
ATOM 1995 C C . GLN A 1 247 ? -7.405 -5.746 25.500 1.00 83.69 247 GLN A C 1
ATOM 1997 O O . GLN A 1 247 ? -6.897 -5.413 24.446 1.00 83.69 247 GLN A O 1
ATOM 2002 N N . THR A 1 248 ? -6.797 -6.601 26.330 1.00 82.38 248 THR A N 1
ATOM 2003 C CA . THR A 1 248 ? -5.427 -7.101 26.094 1.00 82.38 248 THR A CA 1
ATOM 2004 C C . THR A 1 248 ? -5.277 -7.928 24.808 1.00 82.38 248 THR A C 1
ATOM 2006 O O . THR A 1 248 ? -4.170 -8.042 24.293 1.00 82.38 248 THR A O 1
ATOM 2009 N N . LEU A 1 249 ? -6.354 -8.529 24.290 1.00 82.19 249 LEU A N 1
ATOM 2010 C CA . LEU A 1 249 ? -6.347 -9.166 22.967 1.00 82.19 249 LEU A CA 1
ATOM 2011 C C . LEU A 1 249 ? -6.443 -8.115 21.853 1.00 82.19 249 LEU A C 1
ATOM 2013 O O . LEU A 1 249 ? -5.630 -8.139 20.941 1.00 82.19 249 LEU A O 1
ATOM 2017 N N . GLU A 1 250 ? -7.359 -7.150 21.974 1.00 85.69 250 GLU A N 1
ATOM 2018 C CA . GLU A 1 250 ? -7.500 -6.037 21.020 1.00 85.69 250 GLU A CA 1
ATOM 2019 C C . GLU A 1 250 ? -6.212 -5.192 20.915 1.00 85.69 250 GLU A C 1
ATOM 2021 O O . GLU A 1 250 ? -5.824 -4.793 19.818 1.00 85.69 250 GLU A O 1
ATOM 2026 N N . ASP A 1 251 ? -5.510 -4.980 22.033 1.00 83.81 251 ASP A N 1
ATOM 2027 C CA . ASP A 1 251 ? -4.221 -4.281 22.082 1.00 83.81 251 ASP A CA 1
ATOM 2028 C C . ASP A 1 251 ? -3.128 -5.067 21.317 1.00 83.81 251 ASP A C 1
ATOM 2030 O O . ASP A 1 251 ? -2.371 -4.481 20.544 1.00 83.81 251 ASP A O 1
ATOM 2034 N N . LYS A 1 252 ? -3.083 -6.402 21.468 1.00 85.94 252 LYS A N 1
ATOM 2035 C CA . LYS A 1 252 ? -2.138 -7.288 20.755 1.00 85.94 252 LYS A CA 1
ATOM 2036 C C . LYS A 1 252 ? -2.414 -7.387 19.258 1.00 85.94 252 LYS A C 1
ATOM 2038 O O . LYS A 1 252 ? -1.473 -7.387 18.463 1.00 85.94 252 LYS A O 1
ATOM 2043 N N . ASP A 1 253 ? -3.686 -7.467 18.875 1.00 85.62 253 ASP A N 1
ATOM 2044 C CA . ASP A 1 253 ? -4.096 -7.455 17.470 1.00 85.62 253 ASP A CA 1
ATOM 2045 C C . ASP A 1 253 ? -3.663 -6.128 16.815 1.00 85.62 253 ASP A C 1
ATOM 2047 O O . ASP A 1 253 ? -3.147 -6.121 15.698 1.00 85.62 253 ASP A O 1
ATOM 2051 N N . SER A 1 254 ? -3.792 -5.003 17.532 1.00 82.56 254 SER A N 1
ATOM 2052 C CA . SER A 1 254 ? -3.329 -3.687 17.067 1.00 82.56 254 SER A CA 1
ATOM 2053 C C . SER A 1 254 ? -1.804 -3.590 16.939 1.00 82.56 254 SER A C 1
ATOM 2055 O O . SER A 1 254 ? -1.312 -2.959 16.002 1.00 82.56 254 SER A O 1
ATOM 2057 N N . GLU A 1 255 ? -1.047 -4.185 17.863 1.00 86.50 255 GLU A N 1
ATOM 2058 C CA . GLU A 1 255 ? 0.421 -4.236 17.807 1.00 86.50 255 GLU A CA 1
ATOM 2059 C C . GLU A 1 255 ? 0.893 -5.064 16.601 1.00 86.50 255 GLU A C 1
ATOM 2061 O O . GLU A 1 255 ? 1.721 -4.600 15.817 1.00 86.50 255 GLU A O 1
ATOM 2066 N N . THR A 1 256 ? 0.264 -6.222 16.373 1.00 85.44 256 THR A N 1
ATOM 2067 C CA . THR A 1 256 ? 0.551 -7.109 15.233 1.00 85.44 256 THR A CA 1
ATOM 2068 C C . THR A 1 256 ? 0.249 -6.417 13.900 1.00 85.44 256 THR A C 1
ATOM 2070 O O . THR A 1 256 ? 1.112 -6.363 13.030 1.00 85.44 256 THR A O 1
ATOM 2073 N N . LEU A 1 257 ? -0.918 -5.773 13.764 1.00 86.44 257 LEU A N 1
ATOM 2074 C CA . LEU A 1 257 ? -1.272 -5.001 12.562 1.00 86.44 257 LEU A CA 1
ATOM 2075 C C . LEU A 1 257 ? -0.311 -3.831 12.286 1.00 86.44 257 LEU A C 1
ATOM 2077 O O . LEU A 1 257 ? -0.078 -3.482 11.129 1.00 86.44 257 LEU A O 1
ATOM 2081 N N . THR A 1 258 ? 0.249 -3.218 13.333 1.00 86.88 258 THR A N 1
ATOM 2082 C CA . THR A 1 258 ? 1.252 -2.146 13.193 1.00 86.88 258 THR A CA 1
ATOM 2083 C C . THR A 1 258 ? 2.579 -2.701 12.668 1.00 86.88 258 THR A C 1
ATOM 2085 O O . THR A 1 258 ? 3.245 -2.065 11.845 1.00 86.88 258 THR A O 1
ATOM 2088 N N . GLN A 1 259 ? 2.948 -3.904 13.111 1.00 86.50 259 GLN A N 1
ATOM 2089 C CA . GLN A 1 259 ? 4.137 -4.616 12.660 1.00 86.50 259 GLN A CA 1
ATOM 2090 C C . GLN A 1 259 ? 3.988 -5.071 11.198 1.00 86.50 259 GLN A C 1
ATOM 2092 O O . GLN A 1 259 ? 4.841 -4.735 10.378 1.00 86.50 259 GLN A O 1
ATOM 2097 N N . ASP A 1 260 ? 2.857 -5.693 10.844 1.00 85.25 260 ASP A N 1
ATOM 2098 C CA . ASP A 1 260 ? 2.518 -6.095 9.470 1.00 85.25 260 ASP A CA 1
ATOM 2099 C C . ASP A 1 260 ? 2.532 -4.902 8.500 1.00 85.25 260 ASP A C 1
ATOM 2101 O O . ASP A 1 260 ? 3.102 -4.985 7.412 1.00 85.25 260 ASP A O 1
ATOM 2105 N N . TYR A 1 261 ? 1.950 -3.761 8.895 1.00 85.75 261 TYR A N 1
ATOM 2106 C CA . TYR A 1 261 ? 1.967 -2.534 8.089 1.00 85.75 261 TYR A CA 1
ATOM 2107 C C . TYR A 1 261 ? 3.389 -2.002 7.860 1.00 85.75 261 TYR A C 1
ATOM 2109 O O . TYR A 1 261 ? 3.703 -1.517 6.772 1.00 85.75 261 TYR A O 1
ATOM 2117 N N . SER A 1 262 ? 4.259 -2.114 8.867 1.00 84.31 262 SER A N 1
ATOM 2118 C CA . SER A 1 262 ? 5.661 -1.700 8.756 1.00 84.31 262 SER A CA 1
ATOM 2119 C C . SER A 1 262 ? 6.414 -2.596 7.768 1.00 84.31 262 SER A C 1
ATOM 2121 O O . SER A 1 262 ? 7.031 -2.087 6.836 1.00 84.31 262 SER A O 1
ATOM 2123 N N . SER A 1 263 ? 6.262 -3.920 7.878 1.00 85.94 263 SER A N 1
ATOM 2124 C CA . SER A 1 263 ? 6.847 -4.872 6.923 1.00 85.94 263 SER A CA 1
ATOM 2125 C C . SER A 1 263 ? 6.297 -4.718 5.500 1.00 85.94 263 SER A C 1
ATOM 2127 O O . SER A 1 263 ? 7.045 -4.858 4.536 1.00 85.94 263 SER A O 1
ATOM 2129 N N . LEU A 1 264 ? 5.011 -4.386 5.338 1.00 86.94 264 LEU A N 1
ATOM 2130 C CA . LEU A 1 264 ? 4.428 -4.111 4.021 1.00 86.94 264 LEU A CA 1
ATOM 2131 C C . LEU A 1 264 ? 5.034 -2.851 3.380 1.00 86.94 264 LEU A C 1
ATOM 2133 O O . LEU A 1 264 ? 5.285 -2.833 2.177 1.00 86.94 264 LEU A O 1
ATOM 2137 N N . LYS A 1 265 ? 5.300 -1.815 4.183 1.00 87.69 265 LYS A N 1
ATOM 2138 C CA . LYS A 1 265 ? 5.964 -0.587 3.731 1.00 87.69 265 LYS A CA 1
ATOM 2139 C C . LYS A 1 265 ? 7.418 -0.838 3.320 1.00 87.69 265 LYS A C 1
ATOM 2141 O O . LYS A 1 265 ? 7.859 -0.292 2.313 1.00 87.69 265 LYS A O 1
ATOM 2146 N N . ASP A 1 266 ? 8.143 -1.665 4.067 1.00 86.94 266 ASP A N 1
ATOM 2147 C CA . ASP A 1 266 ? 9.514 -2.041 3.711 1.00 86.94 266 ASP A CA 1
ATOM 2148 C C . ASP A 1 266 ? 9.537 -2.847 2.397 1.00 86.94 266 ASP A C 1
ATOM 2150 O O . ASP A 1 266 ? 10.333 -2.546 1.508 1.00 86.94 266 ASP A O 1
ATOM 2154 N N . ASN A 1 267 ? 8.589 -3.774 2.205 1.00 86.12 267 ASN A N 1
ATOM 2155 C CA . ASN A 1 267 ? 8.425 -4.510 0.945 1.00 86.12 267 ASN A CA 1
ATOM 2156 C C . ASN A 1 267 ? 8.111 -3.590 -0.255 1.00 86.12 267 ASN A C 1
ATOM 2158 O O . ASN A 1 267 ? 8.665 -3.796 -1.332 1.00 86.12 267 ASN A O 1
ATOM 2162 N N . ASP A 1 268 ? 7.263 -2.567 -0.088 1.00 87.88 268 ASP A N 1
ATOM 2163 C CA . ASP A 1 268 ? 6.988 -1.557 -1.128 1.00 87.88 268 ASP A CA 1
ATOM 2164 C C . ASP A 1 268 ? 8.255 -0.773 -1.525 1.00 87.88 268 ASP A C 1
ATOM 2166 O O . ASP A 1 268 ? 8.495 -0.524 -2.710 1.00 87.88 268 ASP A O 1
ATOM 2170 N N . ILE A 1 269 ? 9.108 -0.435 -0.551 1.00 88.44 269 ILE A N 1
ATOM 2171 C CA . ILE A 1 269 ? 10.404 0.207 -0.808 1.00 88.44 269 ILE A CA 1
ATOM 2172 C C . ILE A 1 269 ? 11.324 -0.737 -1.594 1.00 88.44 269 ILE A C 1
ATOM 2174 O O . ILE A 1 269 ? 11.907 -0.305 -2.590 1.00 88.44 269 ILE A O 1
ATOM 2178 N N . THR A 1 270 ? 11.422 -2.012 -1.203 1.00 88.62 270 THR A N 1
ATOM 2179 C CA . THR A 1 270 ? 12.211 -3.022 -1.928 1.00 88.62 270 THR A CA 1
ATOM 2180 C C . THR A 1 270 ? 11.716 -3.199 -3.363 1.00 88.62 270 THR A C 1
ATOM 2182 O O . THR A 1 270 ? 12.508 -3.050 -4.289 1.00 88.62 270 THR A O 1
ATOM 2185 N N . MET A 1 271 ? 10.409 -3.378 -3.584 1.00 86.31 271 MET A N 1
ATOM 2186 C CA . MET A 1 271 ? 9.843 -3.512 -4.935 1.00 86.31 271 MET A CA 1
ATOM 2187 C C . MET A 1 271 ? 10.138 -2.296 -5.828 1.00 86.31 271 MET A C 1
ATOM 2189 O O . MET A 1 271 ? 10.402 -2.451 -7.019 1.00 86.31 271 MET A O 1
ATOM 2193 N N . LYS A 1 272 ? 10.144 -1.079 -5.268 1.00 87.19 272 LYS A N 1
ATOM 2194 C CA . LYS A 1 272 ? 10.512 0.149 -5.997 1.00 87.19 272 LYS A CA 1
ATOM 2195 C C . LYS A 1 272 ? 12.002 0.242 -6.326 1.00 87.19 272 LYS A C 1
ATOM 2197 O O . LYS A 1 272 ? 12.358 0.931 -7.283 1.00 87.19 272 LYS A O 1
ATOM 2202 N N . ILE A 1 273 ? 12.869 -0.405 -5.549 1.00 87.94 273 ILE A N 1
ATOM 2203 C CA . ILE A 1 273 ? 14.301 -0.530 -5.850 1.00 87.94 273 ILE A CA 1
ATOM 2204 C C . ILE A 1 273 ? 14.499 -1.575 -6.952 1.00 87.94 273 ILE A C 1
ATOM 2206 O O . ILE A 1 273 ? 15.119 -1.257 -7.964 1.00 87.94 273 ILE A O 1
ATOM 2210 N N . ASP A 1 274 ? 13.898 -2.757 -6.811 1.00 87.56 274 ASP A N 1
ATOM 2211 C CA . ASP A 1 274 ? 14.000 -3.854 -7.781 1.00 87.56 274 ASP A CA 1
ATOM 2212 C C . ASP A 1 274 ? 13.460 -3.445 -9.161 1.00 87.56 274 ASP A C 1
ATOM 2214 O O . ASP A 1 274 ? 14.097 -3.691 -10.183 1.00 87.56 274 ASP A O 1
ATOM 2218 N N . HIS A 1 275 ? 12.330 -2.729 -9.208 1.00 86.88 275 HIS A N 1
ATOM 2219 C CA . HIS A 1 275 ? 11.791 -2.183 -10.455 1.00 86.88 275 HIS A CA 1
ATOM 2220 C C . HIS A 1 275 ? 12.747 -1.171 -11.112 1.00 86.88 275 HIS A C 1
ATOM 2222 O O . HIS A 1 275 ? 12.955 -1.213 -12.323 1.00 86.88 275 HIS A O 1
ATOM 2228 N N . LYS A 1 276 ? 13.389 -0.290 -10.330 1.00 87.50 276 LYS A N 1
ATOM 2229 C CA . LYS A 1 276 ? 14.394 0.649 -10.860 1.00 87.50 276 LYS A CA 1
ATOM 2230 C C . LYS A 1 276 ? 15.645 -0.058 -11.376 1.00 87.50 276 LYS A C 1
ATOM 2232 O O . LYS A 1 276 ? 16.210 0.409 -12.362 1.00 87.50 276 LYS A O 1
ATOM 2237 N N . ALA A 1 277 ? 16.064 -1.149 -10.733 1.00 85.31 277 ALA A N 1
ATOM 2238 C CA . ALA A 1 277 ? 17.160 -1.985 -11.213 1.00 85.31 277 ALA A CA 1
ATOM 2239 C C . ALA A 1 277 ? 16.793 -2.638 -12.555 1.00 85.31 277 ALA A C 1
ATOM 2241 O O . ALA A 1 277 ? 17.500 -2.431 -13.532 1.00 85.31 277 ALA A O 1
ATOM 2242 N N . ALA A 1 278 ? 15.621 -3.274 -12.658 1.00 83.31 278 ALA A N 1
ATOM 2243 C CA . ALA A 1 278 ? 15.152 -3.875 -13.909 1.00 83.31 278 ALA A CA 1
ATOM 2244 C C . ALA A 1 278 ? 15.038 -2.860 -15.071 1.00 83.31 278 ALA A C 1
ATOM 2246 O O . ALA A 1 278 ? 15.394 -3.170 -16.208 1.00 83.31 278 ALA A O 1
ATOM 2247 N N . VAL A 1 279 ? 14.590 -1.626 -14.799 1.00 85.25 279 VAL A N 1
ATOM 2248 C CA . VAL A 1 279 ? 14.557 -0.535 -15.797 1.00 85.25 279 VAL A CA 1
ATOM 2249 C C . VAL A 1 279 ? 15.966 -0.075 -16.197 1.00 85.25 279 VAL A C 1
ATOM 2251 O O . VAL A 1 279 ? 16.172 0.324 -17.343 1.00 85.25 279 VAL A O 1
ATOM 2254 N N . TYR A 1 280 ? 16.941 -0.115 -15.285 1.00 87.00 280 TYR A N 1
ATOM 2255 C CA . TYR A 1 280 ? 18.341 0.163 -15.613 1.00 87.00 280 TYR A CA 1
ATOM 2256 C C . TYR A 1 280 ? 18.932 -0.948 -16.491 1.00 87.00 280 TYR A C 1
ATOM 2258 O O . TYR A 1 280 ? 19.478 -0.648 -17.549 1.00 87.00 280 TYR A O 1
ATOM 2266 N N . ASP A 1 281 ? 18.749 -2.212 -16.103 1.00 83.94 281 ASP A N 1
ATOM 2267 C CA . ASP A 1 281 ? 19.253 -3.381 -16.833 1.00 83.94 281 ASP A CA 1
ATOM 2268 C C . ASP A 1 281 ? 18.666 -3.459 -18.253 1.00 83.94 281 ASP A C 1
ATOM 2270 O O . ASP A 1 281 ? 19.383 -3.745 -19.209 1.00 83.94 281 ASP A O 1
ATOM 2274 N N . THR A 1 282 ? 17.381 -3.117 -18.416 1.00 84.06 282 THR A N 1
ATOM 2275 C CA . THR A 1 282 ? 16.733 -3.017 -19.738 1.00 84.06 282 THR A CA 1
ATOM 2276 C C . THR A 1 282 ? 17.422 -1.966 -20.616 1.00 84.06 282 THR A C 1
ATOM 2278 O O . THR A 1 282 ? 17.766 -2.250 -21.759 1.00 84.06 282 THR A O 1
ATOM 2281 N N . LYS A 1 283 ? 17.715 -0.776 -20.067 1.00 84.19 283 LYS A N 1
ATOM 2282 C CA . LYS A 1 283 ? 18.422 0.291 -20.799 1.00 84.19 283 LYS A CA 1
ATOM 2283 C C . LYS A 1 283 ? 19.868 -0.064 -21.131 1.00 84.19 283 LYS A C 1
ATOM 2285 O O . LYS A 1 283 ? 20.390 0.441 -22.122 1.00 84.19 283 LYS A O 1
ATOM 2290 N N . GLU A 1 284 ? 20.520 -0.891 -20.317 1.00 85.62 284 GLU A N 1
ATOM 2291 C CA . GLU A 1 284 ? 21.853 -1.407 -20.635 1.00 85.62 284 GLU A CA 1
ATOM 2292 C C . GLU A 1 284 ? 21.786 -2.420 -21.780 1.00 85.62 284 GLU A C 1
ATOM 2294 O O . GLU A 1 284 ? 22.515 -2.277 -22.756 1.00 85.62 284 GLU A O 1
ATOM 2299 N N . SER A 1 285 ? 20.819 -3.343 -21.746 1.00 85.25 285 SER A N 1
ATOM 2300 C CA . SER A 1 285 ? 20.571 -4.280 -22.848 1.00 85.25 285 SER A CA 1
ATOM 2301 C C . SER A 1 285 ? 20.241 -3.573 -24.170 1.00 85.25 285 SER A C 1
ATOM 2303 O O . SER A 1 285 ? 20.683 -4.027 -25.225 1.00 85.25 285 SER A O 1
ATOM 2305 N N . ASP A 1 286 ? 19.488 -2.467 -24.137 1.00 80.69 286 ASP A N 1
ATOM 2306 C CA . ASP A 1 286 ? 19.211 -1.653 -25.328 1.00 80.69 286 ASP A CA 1
ATOM 2307 C C . ASP A 1 286 ? 20.482 -0.964 -25.860 1.00 80.69 286 ASP A C 1
ATOM 2309 O O . ASP A 1 286 ? 20.678 -0.873 -27.075 1.00 80.69 286 ASP A O 1
ATOM 2313 N N . ARG A 1 287 ? 21.377 -0.501 -24.971 1.00 81.69 287 ARG A N 1
ATOM 2314 C CA . ARG A 1 287 ? 22.679 0.067 -25.364 1.00 81.69 287 ARG A CA 1
ATOM 2315 C C . ARG A 1 287 ? 23.581 -0.980 -26.006 1.00 81.69 287 ARG A C 1
ATOM 2317 O O . ARG A 1 287 ? 24.135 -0.704 -27.069 1.00 81.69 287 ARG A O 1
ATOM 2324 N N . ASP A 1 288 ? 23.687 -2.161 -25.406 1.00 83.31 288 ASP A N 1
ATOM 2325 C CA . ASP A 1 288 ? 24.485 -3.269 -25.936 1.00 83.31 288 ASP A CA 1
ATOM 2326 C C . ASP A 1 288 ? 23.985 -3.699 -27.325 1.00 83.31 288 ASP A C 1
ATOM 2328 O O . ASP A 1 288 ? 24.784 -3.863 -28.247 1.00 83.31 288 ASP A O 1
ATOM 2332 N N . PHE A 1 289 ? 22.664 -3.766 -27.528 1.00 84.12 289 PHE A N 1
ATOM 2333 C CA . PHE A 1 289 ? 22.062 -4.056 -28.834 1.00 84.12 289 PHE A CA 1
ATOM 2334 C C . PHE A 1 289 ? 22.385 -2.992 -29.902 1.00 84.12 289 PHE A C 1
ATOM 2336 O O . PHE A 1 289 ? 22.650 -3.324 -31.060 1.00 84.12 289 PHE A O 1
ATOM 2343 N N . VAL A 1 290 ? 22.407 -1.705 -29.535 1.00 83.12 290 VAL A N 1
ATOM 2344 C CA . VAL A 1 290 ? 22.812 -0.620 -30.451 1.00 83.12 290 VAL A CA 1
ATOM 2345 C C . VAL A 1 290 ? 24.305 -0.694 -30.794 1.00 83.12 290 VA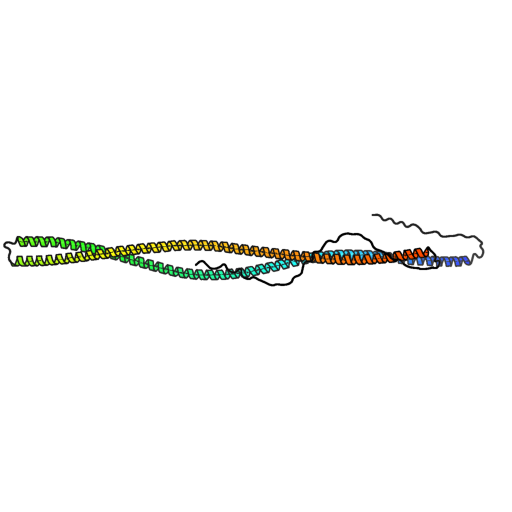L A C 1
ATOM 2347 O O . VAL A 1 290 ? 24.672 -0.414 -31.937 1.00 83.12 290 VAL A O 1
ATOM 2350 N N . ILE A 1 291 ? 25.159 -1.091 -29.845 1.00 83.69 291 ILE A N 1
ATOM 2351 C CA . ILE A 1 291 ? 26.591 -1.323 -30.092 1.00 83.69 291 ILE A CA 1
ATOM 2352 C C . ILE A 1 291 ? 26.774 -2.504 -31.053 1.00 83.69 291 ILE A C 1
ATOM 2354 O O . ILE A 1 291 ? 27.463 -2.351 -32.059 1.00 83.69 291 ILE A O 1
ATOM 2358 N N . GLU A 1 292 ? 26.090 -3.630 -30.822 1.00 86.19 292 GLU A N 1
ATOM 2359 C CA . GLU A 1 292 ? 26.150 -4.806 -31.701 1.00 86.19 292 GLU A CA 1
ATOM 2360 C C . GLU A 1 292 ? 25.713 -4.471 -33.139 1.00 86.19 292 GLU A C 1
ATOM 2362 O O . GLU A 1 292 ? 26.381 -4.856 -34.099 1.00 86.19 292 GLU A O 1
ATOM 2367 N N . LEU A 1 293 ? 24.637 -3.692 -33.313 1.00 82.88 293 LEU A N 1
ATOM 2368 C CA . LEU A 1 293 ? 24.225 -3.191 -34.630 1.00 82.88 293 LEU A CA 1
ATOM 2369 C C . LEU A 1 293 ? 25.282 -2.282 -35.277 1.00 82.88 293 LEU A C 1
ATOM 2371 O O . LEU A 1 293 ? 25.466 -2.326 -36.494 1.00 82.88 293 LEU A O 1
ATOM 2375 N N . GLY A 1 294 ? 25.973 -1.459 -34.484 1.00 82.12 294 GLY A N 1
ATOM 2376 C CA . GLY A 1 294 ? 27.099 -0.642 -34.939 1.00 82.12 294 GLY A CA 1
ATOM 2377 C C . GLY A 1 294 ? 28.250 -1.494 -35.474 1.00 82.12 294 GLY A C 1
ATOM 2378 O O . GLY A 1 294 ? 28.708 -1.275 -36.596 1.00 82.12 294 GLY A O 1
ATOM 2379 N N . ASP A 1 295 ? 28.656 -2.508 -34.714 1.00 83.12 295 ASP A N 1
ATOM 2380 C CA . ASP A 1 295 ? 29.723 -3.435 -35.094 1.00 83.12 295 ASP A CA 1
ATOM 2381 C C . ASP A 1 295 ? 29.349 -4.258 -36.336 1.00 83.12 295 ASP A C 1
ATOM 2383 O O . ASP A 1 295 ? 30.160 -4.389 -37.253 1.00 83.12 295 ASP A O 1
ATOM 2387 N N . GLN A 1 296 ? 28.103 -4.737 -36.440 1.00 83.69 296 GLN A N 1
ATOM 2388 C CA . GLN A 1 296 ? 27.610 -5.428 -37.639 1.00 83.69 296 GLN A CA 1
ATOM 2389 C C . GLN A 1 296 ? 27.650 -4.533 -38.892 1.00 83.69 296 GLN A C 1
ATOM 2391 O O . GLN A 1 296 ? 28.022 -5.007 -39.967 1.00 83.69 296 GLN A O 1
ATOM 2396 N N . MET A 1 297 ? 27.311 -3.242 -38.776 1.00 80.06 297 MET A N 1
ATOM 2397 C CA . MET A 1 297 ? 27.425 -2.292 -39.893 1.00 80.06 297 MET A CA 1
ATOM 2398 C C . MET A 1 297 ? 28.885 -2.026 -40.282 1.00 80.06 297 MET A C 1
ATOM 2400 O O . MET A 1 297 ? 29.184 -2.000 -41.475 1.00 80.06 297 MET A O 1
ATOM 2404 N N . ASN A 1 298 ? 29.789 -1.875 -39.308 1.00 81.88 298 ASN A N 1
ATOM 2405 C CA . ASN A 1 298 ? 31.222 -1.696 -39.572 1.00 81.88 298 ASN A CA 1
ATOM 2406 C C . ASN A 1 298 ? 31.800 -2.915 -40.308 1.00 81.88 298 ASN A C 1
ATOM 2408 O O . ASN A 1 298 ? 32.414 -2.759 -41.358 1.00 81.88 298 ASN A O 1
ATOM 2412 N N . ILE A 1 299 ? 31.499 -4.130 -39.834 1.00 87.81 299 ILE A N 1
ATOM 2413 C CA . ILE A 1 299 ? 31.893 -5.387 -40.491 1.00 87.81 299 ILE A CA 1
ATOM 2414 C C . ILE A 1 299 ? 31.324 -5.472 -41.918 1.00 87.81 299 ILE A C 1
ATOM 2416 O O . ILE A 1 299 ? 31.995 -5.969 -42.821 1.00 87.81 299 ILE A O 1
ATOM 2420 N N . SER A 1 300 ? 30.100 -4.991 -42.159 1.00 85.44 300 SER A N 1
ATOM 2421 C CA . SER A 1 300 ? 29.539 -4.927 -43.517 1.00 85.44 300 SER A CA 1
ATOM 2422 C C . SER A 1 300 ? 30.333 -3.977 -44.421 1.00 85.44 300 SER A C 1
ATOM 2424 O O . SER A 1 300 ? 30.633 -4.343 -45.553 1.00 85.44 300 SER A O 1
ATOM 2426 N N . GLY A 1 301 ? 30.711 -2.796 -43.921 1.00 83.50 301 GLY A N 1
ATOM 2427 C CA . GLY A 1 301 ? 31.531 -1.828 -44.659 1.00 83.50 301 GLY A CA 1
ATOM 2428 C C . GLY A 1 301 ? 32.943 -2.338 -44.958 1.00 83.50 301 GLY A C 1
ATOM 2429 O O . GLY A 1 301 ? 33.411 -2.215 -46.089 1.00 83.50 301 GLY A O 1
ATOM 2430 N N . ASP A 1 302 ? 33.587 -2.990 -43.985 1.00 86.25 302 ASP A N 1
ATOM 2431 C CA . ASP A 1 302 ? 34.893 -3.634 -44.170 1.00 86.25 302 ASP A CA 1
ATOM 2432 C C . ASP A 1 302 ? 34.827 -4.728 -45.252 1.00 86.25 302 ASP A C 1
ATOM 2434 O O . ASP A 1 302 ? 35.718 -4.822 -46.097 1.00 86.25 302 ASP A O 1
ATOM 2438 N N . ASN A 1 303 ? 33.754 -5.529 -45.282 1.00 87.31 303 ASN A N 1
ATOM 2439 C CA . ASN A 1 303 ? 33.548 -6.540 -46.324 1.00 87.31 303 ASN A CA 1
ATOM 2440 C C . ASN A 1 303 ? 33.334 -5.919 -47.717 1.00 87.31 303 ASN A C 1
ATOM 2442 O O . ASN A 1 303 ? 33.901 -6.424 -48.684 1.00 87.31 303 ASN A O 1
ATOM 2446 N N . GLU A 1 304 ? 32.574 -4.822 -47.833 1.00 86.50 304 GLU A N 1
ATOM 2447 C CA . GLU A 1 304 ? 32.410 -4.086 -49.100 1.00 86.50 304 GLU A CA 1
ATOM 2448 C C . GLU A 1 304 ? 33.748 -3.498 -49.594 1.00 86.50 304 GLU A C 1
ATOM 2450 O O . GLU A 1 304 ? 34.049 -3.556 -50.790 1.00 86.50 304 GLU A O 1
ATOM 2455 N N . MET A 1 305 ? 34.596 -2.995 -48.686 1.00 84.38 305 MET A N 1
ATOM 2456 C CA . MET A 1 305 ? 35.965 -2.578 -49.021 1.00 84.38 305 MET A CA 1
ATOM 2457 C C . MET A 1 305 ? 36.821 -3.749 -49.516 1.00 84.38 305 MET A C 1
ATOM 2459 O O . MET A 1 305 ? 37.474 -3.627 -50.551 1.00 84.38 305 MET A O 1
ATOM 2463 N N . ILE A 1 306 ? 36.795 -4.889 -48.818 1.00 89.62 306 ILE A N 1
ATOM 2464 C CA . ILE A 1 306 ? 37.543 -6.094 -49.208 1.00 89.62 306 ILE A CA 1
ATOM 2465 C C . ILE A 1 306 ? 37.095 -6.600 -50.588 1.00 89.62 306 ILE A C 1
ATOM 2467 O O . ILE A 1 306 ? 37.939 -6.996 -51.392 1.00 89.62 306 ILE A O 1
ATOM 2471 N N . GLU A 1 307 ? 35.796 -6.565 -50.898 1.00 89.38 307 GLU A N 1
ATOM 2472 C CA . GLU A 1 307 ? 35.269 -6.945 -52.216 1.00 89.38 307 GLU A CA 1
ATOM 2473 C C . GLU A 1 307 ? 35.743 -5.977 -53.318 1.00 89.38 307 GLU A C 1
ATOM 2475 O O . GLU A 1 307 ? 36.225 -6.420 -54.362 1.00 89.38 307 GLU A O 1
ATOM 2480 N N . SER A 1 308 ? 35.726 -4.664 -53.056 1.00 87.50 308 SER A N 1
ATOM 2481 C CA . SER A 1 308 ? 36.265 -3.642 -53.969 1.00 87.50 308 SER A CA 1
ATOM 2482 C C . SER A 1 308 ? 37.772 -3.807 -54.230 1.00 87.50 308 SER A C 1
ATOM 2484 O O . SER A 1 308 ? 38.223 -3.714 -55.376 1.00 87.50 308 SER A O 1
ATOM 2486 N N . ASP A 1 309 ? 38.566 -4.073 -53.190 1.00 88.12 309 ASP A N 1
ATOM 2487 C CA . ASP A 1 309 ? 40.005 -4.333 -53.324 1.00 88.12 309 ASP A CA 1
ATOM 2488 C C . ASP A 1 309 ? 40.264 -5.629 -54.111 1.00 88.12 309 ASP A C 1
ATOM 2490 O O . ASP A 1 309 ? 41.138 -5.672 -54.982 1.00 88.12 3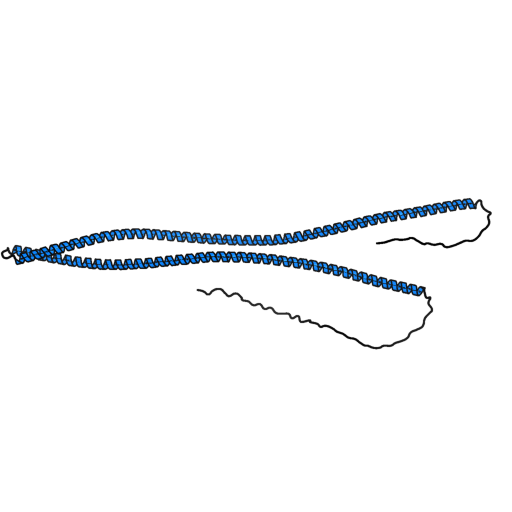09 ASP A O 1
ATOM 2494 N N . GLN A 1 310 ? 39.465 -6.673 -53.876 1.00 91.75 310 GLN A N 1
ATOM 2495 C CA . GLN A 1 310 ? 39.541 -7.946 -54.594 1.00 91.75 310 GLN A CA 1
ATOM 2496 C C . GLN A 1 310 ? 39.213 -7.792 -56.093 1.00 91.75 310 GLN A C 1
ATOM 2498 O O . GLN A 1 310 ? 39.895 -8.387 -56.939 1.00 91.75 310 GLN A O 1
ATOM 2503 N N . ASP A 1 311 ? 38.223 -6.969 -56.444 1.00 89.19 311 ASP A N 1
ATOM 2504 C CA . ASP A 1 311 ? 37.894 -6.617 -57.831 1.00 89.19 311 ASP A CA 1
ATOM 2505 C C . ASP A 1 311 ? 39.019 -5.808 -58.497 1.00 89.19 311 ASP A C 1
ATOM 2507 O O . ASP A 1 311 ? 39.418 -6.107 -59.630 1.00 89.19 311 ASP A O 1
ATOM 2511 N N . SER A 1 312 ? 39.597 -4.840 -57.778 1.00 90.44 312 SER A N 1
ATOM 2512 C CA . SER A 1 312 ? 40.743 -4.041 -58.233 1.00 90.44 312 SER A CA 1
ATOM 2513 C C . SER A 1 312 ? 41.963 -4.920 -58.546 1.00 90.44 312 SER A C 1
ATOM 2515 O O . SER A 1 312 ? 42.490 -4.896 -59.664 1.00 90.44 312 SER A O 1
ATOM 2517 N N . ILE A 1 313 ? 42.340 -5.805 -57.615 1.00 90.12 313 ILE A N 1
ATOM 2518 C CA . ILE A 1 313 ? 43.412 -6.800 -57.786 1.00 90.12 313 ILE A CA 1
ATOM 2519 C C . ILE A 1 313 ? 43.119 -7.727 -58.977 1.00 90.12 313 ILE A C 1
ATOM 2521 O O . ILE A 1 313 ? 44.022 -8.098 -59.734 1.00 90.12 313 ILE A O 1
ATOM 2525 N N . THR A 1 314 ? 41.858 -8.107 -59.189 1.00 92.38 314 THR A N 1
ATOM 2526 C CA . THR A 1 314 ? 41.453 -8.954 -60.321 1.00 92.38 314 THR A CA 1
ATOM 2527 C C . THR A 1 314 ? 41.607 -8.222 -61.662 1.00 92.38 314 THR A C 1
ATOM 2529 O O . THR A 1 314 ? 42.087 -8.808 -62.642 1.00 92.38 314 THR A O 1
ATOM 2532 N N . ALA A 1 315 ? 41.270 -6.931 -61.718 1.00 88.25 315 ALA A N 1
ATOM 2533 C CA . ALA A 1 315 ? 41.460 -6.084 -62.895 1.00 88.25 315 ALA A CA 1
ATOM 2534 C C . ALA A 1 315 ? 42.949 -5.830 -63.209 1.00 88.25 315 ALA A C 1
ATOM 2536 O O . ALA A 1 315 ? 43.357 -5.909 -64.376 1.00 88.25 315 ALA A O 1
ATOM 2537 N N . GLU A 1 316 ? 43.781 -5.598 -62.190 1.00 90.06 316 GLU A N 1
ATOM 2538 C CA . GLU A 1 316 ? 45.229 -5.430 -62.353 1.00 90.06 316 GLU A CA 1
ATOM 2539 C C . GLU A 1 316 ? 45.884 -6.721 -62.870 1.00 90.06 316 GLU A C 1
ATOM 2541 O O . GLU A 1 316 ? 46.582 -6.698 -63.887 1.00 90.0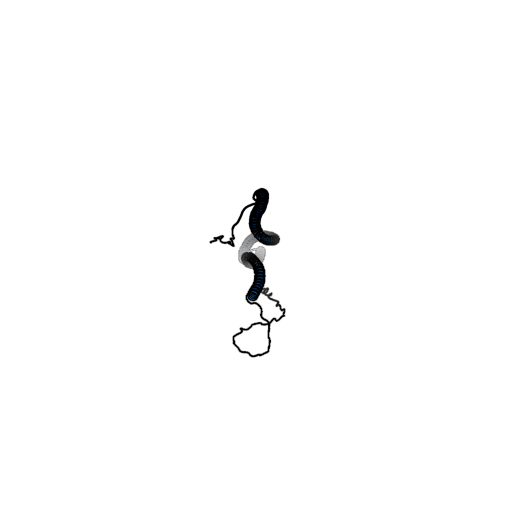6 316 GLU A O 1
ATOM 2546 N N . ASN A 1 317 ? 45.566 -7.878 -62.278 1.00 90.75 317 ASN A N 1
ATOM 2547 C CA . ASN A 1 317 ? 46.057 -9.182 -62.742 1.00 90.75 317 ASN A CA 1
ATOM 2548 C C . ASN A 1 317 ? 45.669 -9.484 -64.200 1.00 90.75 317 ASN A C 1
ATOM 2550 O O . ASN A 1 317 ? 46.477 -10.004 -64.976 1.00 90.75 317 ASN A O 1
ATOM 2554 N N . LYS A 1 318 ? 44.449 -9.119 -64.616 1.00 91.31 318 LYS A N 1
ATOM 2555 C CA . LYS A 1 318 ? 44.001 -9.236 -66.015 1.00 91.31 318 LYS A CA 1
ATOM 2556 C C . LYS A 1 318 ? 44.825 -8.349 -66.959 1.00 91.31 318 LYS A C 1
ATOM 2558 O O . LYS A 1 318 ? 45.120 -8.763 -68.083 1.00 91.31 318 LYS A O 1
ATOM 2563 N N . THR A 1 319 ? 45.221 -7.166 -66.497 1.00 90.25 319 THR A N 1
ATOM 2564 C CA . THR A 1 319 ? 46.050 -6.205 -67.241 1.00 90.25 319 THR A CA 1
ATOM 2565 C C . THR A 1 319 ? 47.501 -6.688 -67.347 1.00 90.25 319 THR A C 1
ATOM 2567 O O . THR A 1 319 ? 48.052 -6.743 -68.448 1.00 90.25 319 THR A O 1
ATOM 2570 N N . LEU A 1 320 ? 48.087 -7.178 -66.251 1.00 90.38 320 LEU A N 1
ATOM 2571 C CA . LEU A 1 320 ? 49.403 -7.832 -66.233 1.00 90.38 320 LEU A CA 1
ATOM 2572 C C . LEU A 1 320 ? 49.457 -9.040 -67.183 1.00 90.38 320 LEU A C 1
ATOM 2574 O O . LEU A 1 320 ? 50.394 -9.174 -67.971 1.00 90.38 320 LEU A O 1
ATOM 2578 N N . ALA A 1 321 ? 48.418 -9.881 -67.194 1.00 90.06 321 ALA A N 1
ATOM 2579 C CA . ALA A 1 321 ? 48.315 -11.009 -68.121 1.00 90.06 321 ALA A CA 1
ATOM 2580 C C . ALA A 1 321 ? 48.214 -10.576 -69.600 1.00 90.06 321 ALA A C 1
ATOM 2582 O O . ALA A 1 321 ? 48.659 -11.308 -70.490 1.00 90.06 321 ALA A O 1
ATOM 2583 N N . ALA A 1 322 ? 47.649 -9.398 -69.889 1.00 88.94 322 ALA A N 1
ATOM 2584 C CA . ALA A 1 322 ? 47.635 -8.824 -71.234 1.00 88.94 322 ALA A CA 1
ATOM 2585 C C . ALA A 1 322 ? 49.026 -8.305 -71.644 1.00 88.94 322 ALA A C 1
ATOM 2587 O O . ALA A 1 322 ? 49.489 -8.622 -72.743 1.00 88.94 322 ALA A O 1
ATOM 2588 N N . HIS A 1 323 ? 49.731 -7.603 -70.751 1.00 88.88 323 HIS A N 1
ATOM 2589 C CA . HIS A 1 323 ? 51.109 -7.159 -70.989 1.00 88.88 323 HIS A CA 1
ATOM 2590 C C . HIS A 1 323 ? 52.075 -8.333 -71.194 1.00 88.88 323 HIS A C 1
ATOM 2592 O O . HIS A 1 323 ? 52.845 -8.320 -72.152 1.00 88.88 323 HIS A O 1
ATOM 2598 N N . ALA A 1 324 ? 51.975 -9.403 -70.399 1.00 88.88 324 ALA A N 1
ATOM 2599 C CA . ALA A 1 324 ? 52.788 -10.609 -70.582 1.00 88.88 324 ALA A CA 1
ATOM 2600 C C . ALA A 1 324 ? 52.586 -11.258 -71.971 1.00 88.88 324 ALA A C 1
ATOM 2602 O O . ALA A 1 324 ? 53.542 -11.722 -72.599 1.00 88.88 324 ALA A O 1
ATOM 2603 N N . LYS A 1 325 ? 51.354 -11.247 -72.506 1.00 90.44 325 LYS A N 1
ATOM 2604 C CA . LYS A 1 325 ? 51.062 -11.705 -73.880 1.00 90.44 325 LYS A CA 1
ATOM 2605 C C . LYS A 1 325 ? 51.648 -10.775 -74.945 1.00 90.44 325 LYS A C 1
ATOM 2607 O O . LYS A 1 325 ? 52.154 -11.263 -75.959 1.00 90.44 325 LYS A O 1
ATOM 2612 N N . GLN A 1 326 ? 51.599 -9.458 -74.734 1.00 86.81 326 GLN A N 1
ATOM 2613 C CA . GLN A 1 326 ? 52.245 -8.484 -75.623 1.00 86.81 326 GLN A CA 1
ATOM 2614 C C . GLN A 1 326 ? 53.766 -8.685 -75.641 1.00 86.81 326 GLN A C 1
ATOM 2616 O O . GLN A 1 326 ? 54.342 -8.799 -76.719 1.00 86.81 326 GLN A O 1
ATOM 2621 N N . GLU A 1 327 ? 54.404 -8.838 -74.479 1.00 90.56 327 GLU A N 1
ATOM 2622 C CA . GLU A 1 327 ? 55.844 -9.090 -74.359 1.00 90.56 327 GLU A CA 1
ATOM 2623 C C . GLU A 1 327 ? 56.254 -10.405 -75.044 1.00 90.56 327 GLU A C 1
ATOM 2625 O O . GLU A 1 327 ? 57.222 -10.440 -75.803 1.00 90.56 327 GLU A O 1
ATOM 2630 N N . GLN A 1 328 ? 55.485 -11.486 -74.862 1.00 89.25 328 GLN A N 1
ATOM 2631 C CA . GLN A 1 328 ? 55.728 -12.750 -75.566 1.00 89.25 328 GLN A CA 1
ATOM 2632 C C . GLN A 1 328 ? 55.603 -12.594 -77.093 1.00 89.25 328 GLN A C 1
ATOM 2634 O O . GLN A 1 328 ? 56.327 -13.245 -77.848 1.00 89.25 328 GLN A O 1
ATOM 2639 N N . THR A 1 329 ? 54.701 -11.728 -77.561 1.00 88.38 329 THR A N 1
ATOM 2640 C CA . THR A 1 329 ? 54.521 -11.431 -78.990 1.00 88.38 329 THR A CA 1
ATOM 2641 C C . THR A 1 329 ? 55.674 -10.579 -79.528 1.00 88.38 329 THR A C 1
ATOM 2643 O O . THR A 1 329 ? 56.206 -10.890 -80.593 1.00 88.38 329 THR A O 1
ATOM 2646 N N . ALA A 1 330 ? 56.136 -9.587 -78.764 1.00 85.69 330 ALA A N 1
ATOM 2647 C CA . ALA A 1 330 ? 57.318 -8.790 -79.086 1.00 85.69 330 ALA A CA 1
ATOM 2648 C C . ALA A 1 330 ? 58.583 -9.661 -79.171 1.00 85.69 330 ALA A C 1
ATOM 2650 O O . ALA A 1 330 ? 59.299 -9.586 -80.162 1.00 85.69 330 ALA A O 1
ATOM 2651 N N . LYS A 1 331 ? 58.804 -10.578 -78.217 1.00 89.00 331 LYS A N 1
ATOM 2652 C CA . LYS A 1 331 ? 59.917 -11.551 -78.262 1.00 89.00 331 LYS A CA 1
ATOM 2653 C C . LYS A 1 331 ? 59.851 -12.478 -79.480 1.00 89.00 331 LYS A C 1
ATOM 2655 O O . LYS A 1 331 ? 60.884 -12.815 -80.051 1.00 89.00 331 LYS A O 1
ATOM 2660 N N . LYS A 1 332 ? 58.653 -12.889 -79.919 1.00 88.50 332 LYS A N 1
ATOM 2661 C CA . LYS A 1 332 ? 58.489 -13.657 -81.170 1.00 88.50 332 LYS A CA 1
ATOM 2662 C C . LYS A 1 332 ? 58.864 -12.832 -82.404 1.00 88.50 332 LYS A C 1
ATOM 2664 O O . LYS A 1 332 ? 59.512 -13.371 -83.298 1.00 88.50 332 LYS A O 1
ATOM 2669 N N . LEU A 1 333 ? 58.476 -11.557 -82.447 1.00 88.94 333 LEU A N 1
ATOM 2670 C CA . LEU A 1 333 ? 58.826 -10.644 -83.537 1.00 88.94 333 LEU A CA 1
ATOM 2671 C C . LEU A 1 333 ? 60.337 -10.368 -83.577 1.00 88.94 333 LEU A C 1
ATOM 2673 O O . LEU A 1 333 ? 60.937 -10.458 -84.642 1.00 88.94 333 LEU A O 1
ATOM 2677 N N . ASP A 1 334 ? 60.954 -10.111 -82.426 1.00 88.94 334 ASP A N 1
ATOM 2678 C CA . ASP A 1 334 ? 62.393 -9.868 -82.287 1.00 88.94 334 ASP A CA 1
ATOM 2679 C C . ASP A 1 334 ? 63.234 -11.088 -82.707 1.00 88.94 334 ASP A C 1
ATOM 2681 O O . ASP A 1 334 ? 64.159 -10.972 -83.513 1.00 88.94 334 ASP A O 1
ATOM 2685 N N . ASN A 1 335 ? 62.833 -12.295 -82.289 1.00 86.62 335 ASN A N 1
ATOM 2686 C CA . ASN A 1 335 ? 63.433 -13.545 -82.767 1.00 86.62 335 ASN A CA 1
ATOM 2687 C C . ASN A 1 335 ? 63.281 -13.722 -84.290 1.00 86.62 335 ASN A C 1
ATOM 2689 O O . ASN A 1 335 ? 64.213 -14.182 -84.955 1.00 86.62 335 ASN A O 1
ATOM 2693 N N . ALA A 1 336 ? 62.129 -13.359 -84.864 1.00 82.50 336 ALA A N 1
ATOM 2694 C CA . ALA A 1 336 ? 61.901 -13.441 -86.307 1.00 82.50 336 ALA A CA 1
ATOM 2695 C C . ALA A 1 336 ? 62.771 -12.435 -87.082 1.00 82.50 336 ALA A C 1
ATOM 2697 O O . ALA A 1 336 ? 63.398 -12.813 -88.071 1.00 82.50 336 ALA A O 1
ATOM 2698 N N . LEU A 1 337 ? 62.879 -11.190 -86.604 1.00 83.44 337 LEU A N 1
ATOM 2699 C CA . LEU A 1 337 ? 63.767 -10.165 -87.162 1.00 83.44 337 LEU A CA 1
ATOM 2700 C C . LEU A 1 337 ? 65.238 -10.587 -87.068 1.00 83.44 337 LEU A C 1
ATOM 2702 O O . LEU A 1 337 ? 65.953 -10.519 -88.064 1.00 83.44 337 LEU A O 1
ATOM 2706 N N . THR A 1 338 ? 65.670 -11.109 -85.919 1.00 82.12 338 THR A N 1
ATOM 2707 C CA . THR A 1 338 ? 67.026 -11.645 -85.711 1.00 82.12 338 THR A CA 1
ATOM 2708 C C . THR A 1 338 ? 67.331 -12.798 -86.672 1.00 82.12 338 THR A C 1
ATOM 2710 O O . THR A 1 338 ? 68.396 -12.832 -87.289 1.00 82.12 338 THR A O 1
ATOM 2713 N N . THR A 1 339 ? 66.373 -13.708 -86.877 1.00 80.75 339 THR A N 1
ATOM 2714 C CA . THR A 1 339 ? 66.496 -14.804 -87.855 1.00 80.75 339 THR A CA 1
ATOM 2715 C C . THR A 1 339 ? 66.620 -14.268 -89.284 1.00 80.75 339 THR A C 1
ATOM 2717 O O . THR A 1 339 ? 67.453 -14.741 -90.054 1.00 80.75 339 THR A O 1
ATOM 2720 N N . LEU A 1 340 ? 65.830 -13.251 -89.640 1.00 75.06 340 LEU A N 1
ATOM 2721 C CA . LEU A 1 340 ? 65.828 -12.637 -90.969 1.00 75.06 340 LEU A CA 1
ATOM 2722 C C . LEU A 1 340 ? 67.132 -11.861 -91.236 1.00 75.06 340 LEU A C 1
ATOM 2724 O O . LEU A 1 340 ? 67.693 -11.965 -92.323 1.00 75.06 340 LEU A O 1
ATOM 2728 N N . ILE A 1 341 ? 67.681 -11.177 -90.227 1.00 76.94 341 ILE A N 1
ATOM 2729 C CA . ILE A 1 341 ? 69.020 -10.565 -90.268 1.00 76.94 341 ILE A CA 1
ATOM 2730 C C . ILE A 1 341 ? 70.103 -11.634 -90.467 1.00 76.94 341 ILE A C 1
ATOM 2732 O O . ILE A 1 341 ? 70.967 -11.467 -91.325 1.00 76.94 341 ILE A O 1
ATOM 2736 N N . SER A 1 342 ? 70.035 -12.753 -89.741 1.00 73.94 342 SER A N 1
ATOM 2737 C CA . SER A 1 342 ? 71.000 -13.853 -89.876 1.00 73.94 342 SER A CA 1
ATOM 2738 C C . SER A 1 342 ? 70.948 -14.508 -91.269 1.00 73.94 342 SER A C 1
ATOM 2740 O O . SER A 1 342 ? 71.992 -14.760 -91.870 1.00 73.94 342 SER A O 1
ATOM 2742 N N . LEU A 1 343 ? 69.749 -14.673 -91.842 1.00 67.75 343 LEU A N 1
ATOM 2743 C CA . LEU A 1 343 ? 69.545 -15.121 -93.228 1.00 67.75 343 LEU A CA 1
ATOM 2744 C C . LEU A 1 343 ? 70.090 -14.128 -94.270 1.00 67.75 343 LEU A C 1
ATOM 2746 O O . LEU A 1 343 ? 70.593 -14.551 -95.307 1.00 67.75 343 LEU A O 1
ATOM 2750 N N . MET A 1 344 ? 70.032 -12.818 -94.009 1.00 64.25 344 MET A N 1
ATOM 2751 C CA . MET A 1 344 ? 70.645 -11.805 -94.884 1.00 64.25 344 MET A CA 1
ATOM 2752 C C . MET A 1 344 ? 72.178 -11.758 -94.770 1.00 64.25 344 MET A C 1
ATOM 2754 O O . MET A 1 344 ? 72.841 -11.309 -95.703 1.00 64.25 344 MET A O 1
ATOM 2758 N N . GLN A 1 345 ? 72.753 -12.220 -93.656 1.00 64.12 345 GLN A N 1
ATOM 2759 C CA . GLN A 1 345 ? 74.205 -12.247 -93.429 1.00 64.12 345 GLN A CA 1
ATOM 2760 C C . GLN A 1 345 ? 74.894 -13.514 -93.970 1.00 64.12 345 GLN A C 1
ATOM 2762 O O . GLN A 1 345 ? 76.116 -13.513 -94.135 1.00 64.12 345 GLN A O 1
ATOM 2767 N N . HIS A 1 346 ? 74.141 -14.569 -94.306 1.00 50.19 346 HIS A N 1
ATOM 2768 C CA . HIS A 1 346 ? 74.682 -15.825 -94.837 1.00 50.19 346 HIS A CA 1
ATOM 2769 C C . HIS A 1 346 ? 73.900 -16.331 -96.067 1.00 50.19 346 HIS A C 1
ATOM 2771 O O . HIS A 1 346 ? 72.809 -16.884 -95.914 1.00 50.19 346 HIS A O 1
ATOM 2777 N N . PRO A 1 347 ? 74.445 -16.205 -97.297 1.00 43.09 347 PRO A N 1
ATOM 2778 C CA . PRO A 1 347 ? 73.784 -16.715 -98.494 1.00 43.09 347 PRO A CA 1
ATOM 2779 C C . PRO A 1 347 ? 73.760 -18.252 -98.522 1.00 43.09 347 PRO A C 1
ATOM 2781 O O . PRO A 1 347 ? 74.752 -18.923 -98.238 1.00 43.09 347 PRO A O 1
ATOM 2784 N N . VAL A 1 348 ? 72.601 -18.799 -98.891 1.00 39.00 348 VAL A N 1
ATOM 2785 C CA . VAL A 1 348 ? 72.281 -20.233 -98.845 1.00 39.00 348 VAL A CA 1
ATOM 2786 C C . VAL A 1 348 ? 73.129 -21.059 -99.821 1.00 39.00 348 VAL A C 1
ATOM 2788 O O . VAL A 1 348 ? 73.104 -20.828 -101.029 1.00 39.00 348 VAL A O 1
ATOM 2791 N N . LEU A 1 349 ? 73.764 -22.117 -99.306 1.00 34.69 349 LEU A N 1
ATOM 2792 C CA . LEU A 1 349 ? 74.139 -23.309 -100.075 1.00 34.69 349 LEU A CA 1
ATOM 2793 C C . LEU A 1 349 ? 73.273 -24.501 -99.634 1.00 34.69 349 LEU A C 1
ATOM 2795 O O . LEU A 1 349 ? 72.901 -24.618 -98.469 1.00 34.69 349 LEU A O 1
ATOM 2799 N N . GLY A 1 350 ? 72.904 -25.341 -100.606 1.00 31.22 350 GLY A N 1
ATOM 2800 C CA . GLY A 1 350 ? 71.856 -26.364 -100.494 1.00 31.22 350 GLY A CA 1
ATOM 2801 C C . GLY A 1 350 ? 72.199 -27.657 -99.720 1.00 31.22 350 GLY A C 1
ATOM 2802 O O . GLY A 1 350 ? 73.278 -27.780 -99.145 1.00 31.22 350 GLY A O 1
ATOM 2803 N N . PRO A 1 351 ? 71.266 -28.635 -99.691 1.00 55.44 351 PRO A N 1
ATOM 2804 C CA . PRO A 1 351 ? 71.003 -29.442 -98.489 1.00 55.44 351 PRO A CA 1
ATOM 2805 C C . PRO A 1 351 ? 71.468 -30.912 -98.541 1.00 55.44 351 PRO A C 1
ATOM 2807 O O . PRO A 1 351 ? 71.501 -31.513 -99.617 1.00 55.44 351 PRO A O 1
ATOM 2810 N N . LYS A 1 352 ? 71.703 -31.535 -97.365 1.00 29.48 352 LYS A N 1
ATOM 2811 C CA . LYS A 1 352 ? 71.681 -33.007 -97.135 1.00 29.48 352 LYS A CA 1
ATOM 2812 C C . LYS A 1 352 ? 71.727 -33.380 -95.620 1.00 29.48 352 LYS A C 1
ATOM 2814 O O . LYS A 1 352 ? 71.871 -32.461 -94.822 1.00 29.48 352 LYS A O 1
ATOM 2819 N N . PRO A 1 353 ? 71.532 -34.652 -95.192 1.00 42.88 353 PRO A N 1
ATOM 2820 C CA . PRO A 1 353 ? 70.230 -35.193 -94.772 1.00 42.88 353 PRO A CA 1
ATOM 2821 C C . PRO A 1 353 ? 70.161 -35.674 -93.295 1.00 42.88 353 PRO A C 1
ATOM 2823 O O . PRO A 1 353 ? 71.160 -35.702 -92.585 1.00 42.88 353 PRO A O 1
ATOM 2826 N N . GLU A 1 354 ? 68.973 -36.133 -92.880 1.00 40.94 354 GLU A N 1
ATOM 2827 C CA . GLU A 1 354 ? 68.709 -37.037 -91.732 1.00 40.94 354 GLU A CA 1
ATOM 2828 C C . GLU A 1 354 ? 69.640 -38.284 -91.701 1.00 40.94 354 GLU A C 1
ATOM 2830 O O . GLU A 1 354 ? 70.066 -38.698 -92.788 1.00 40.94 354 GLU A O 1
ATOM 2835 N N . PRO A 1 355 ? 69.940 -38.933 -90.531 1.00 43.16 355 PRO A N 1
ATOM 2836 C CA . PRO A 1 355 ? 68.895 -39.619 -89.733 1.00 43.16 355 PRO A CA 1
ATOM 2837 C C . PRO A 1 355 ? 69.087 -39.898 -88.206 1.00 43.16 355 PRO A C 1
ATOM 2839 O O . PRO A 1 355 ? 70.172 -39.856 -87.639 1.00 43.16 355 PRO A O 1
ATOM 2842 N N . SER A 1 356 ? 67.971 -40.350 -87.604 1.00 33.75 356 SER A N 1
ATOM 2843 C CA . SER A 1 356 ? 67.815 -41.403 -86.563 1.00 33.75 356 SER A CA 1
ATOM 2844 C C . SER A 1 356 ? 68.339 -41.261 -85.108 1.00 33.75 356 SER A C 1
ATOM 2846 O O . SER A 1 356 ? 69.523 -41.404 -84.840 1.00 33.75 356 SER A O 1
ATOM 2848 N N . SER A 1 357 ? 67.375 -41.273 -84.167 1.00 37.56 357 SER A N 1
ATOM 2849 C CA . SER A 1 357 ? 67.276 -42.166 -82.979 1.00 37.56 357 SER A CA 1
ATOM 2850 C C . SER A 1 357 ? 68.418 -42.263 -81.940 1.00 37.56 357 SER A C 1
ATOM 2852 O O . SER A 1 357 ? 69.411 -42.944 -82.188 1.00 37.56 357 SER A O 1
ATOM 2854 N N . THR A 1 358 ? 68.138 -41.888 -80.675 1.00 33.28 358 THR A N 1
ATOM 2855 C CA . THR A 1 358 ? 68.145 -42.824 -79.507 1.00 33.28 358 THR A CA 1
ATOM 2856 C C . THR A 1 358 ? 67.565 -42.215 -78.206 1.00 33.28 358 THR A C 1
ATOM 2858 O O . THR A 1 358 ? 67.724 -41.032 -77.933 1.00 33.28 358 THR A O 1
ATOM 2861 N N . LYS A 1 359 ? 66.900 -43.050 -77.385 1.00 40.59 359 LYS A N 1
ATOM 2862 C CA . LYS A 1 359 ? 66.630 -42.862 -75.928 1.00 40.59 359 LYS A CA 1
ATOM 2863 C C . LYS A 1 359 ? 67.909 -43.272 -75.145 1.00 40.59 359 LYS A C 1
ATOM 2865 O O . LYS A 1 359 ? 68.636 -44.080 -75.730 1.00 40.59 359 LYS A O 1
ATOM 2870 N N . PRO A 1 360 ? 68.178 -42.882 -73.864 1.00 43.91 360 PRO A N 1
ATOM 2871 C CA . PRO A 1 360 ? 67.291 -43.228 -72.725 1.00 43.91 360 PRO A CA 1
ATOM 2872 C C . PRO A 1 360 ? 67.387 -42.388 -71.400 1.00 43.91 360 PRO A C 1
ATOM 2874 O O . PRO A 1 360 ? 68.207 -41.493 -71.275 1.00 43.91 360 PRO A O 1
ATOM 2877 N N . ARG A 1 361 ? 66.574 -42.810 -70.406 1.00 33.78 361 ARG A N 1
ATOM 2878 C CA . ARG A 1 361 ? 66.794 -42.900 -68.929 1.00 33.78 361 ARG A CA 1
ATOM 2879 C C . ARG A 1 361 ? 66.988 -41.673 -67.999 1.00 33.78 361 ARG A C 1
ATOM 2881 O O . ARG A 1 361 ? 68.009 -41.008 -68.049 1.00 33.78 361 ARG A O 1
ATOM 2888 N N . ASP A 1 362 ? 65.988 -41.498 -67.123 1.00 36.03 362 ASP A N 1
ATOM 2889 C CA . ASP A 1 362 ? 65.941 -41.511 -65.633 1.00 36.03 362 ASP A CA 1
ATOM 2890 C C . ASP A 1 362 ? 67.108 -41.031 -64.729 1.00 36.03 362 ASP A C 1
ATOM 2892 O O . ASP A 1 362 ? 68.278 -41.171 -65.065 1.00 36.03 362 ASP A O 1
ATOM 2896 N N . GLU A 1 363 ? 66.689 -40.655 -63.501 1.00 35.66 363 GLU A N 1
ATOM 2897 C CA . GLU A 1 363 ? 67.399 -40.309 -62.240 1.00 35.66 363 GLU A CA 1
ATOM 2898 C C . GLU A 1 363 ? 67.617 -38.802 -61.967 1.00 35.66 363 GLU A C 1
ATOM 2900 O O . GLU A 1 363 ? 68.020 -38.049 -62.844 1.00 35.66 363 GLU A O 1
ATOM 2905 N N . ASP A 1 364 ? 67.480 -38.255 -60.753 1.00 34.59 364 ASP A N 1
ATOM 2906 C CA . ASP A 1 364 ? 66.686 -38.527 -59.535 1.00 34.59 364 ASP A CA 1
ATOM 2907 C C . ASP A 1 364 ? 67.075 -37.432 -58.503 1.00 34.59 364 ASP A C 1
ATOM 2909 O O . ASP A 1 364 ? 68.246 -37.052 -58.447 1.00 34.59 364 ASP A O 1
ATOM 2913 N N . ASN A 1 365 ? 66.121 -36.919 -57.707 1.00 35.59 365 ASN A N 1
ATOM 2914 C CA . ASN A 1 365 ? 66.252 -36.289 -56.361 1.00 35.59 365 ASN A CA 1
ATOM 2915 C C . ASN A 1 365 ? 64.925 -35.549 -56.028 1.00 35.59 365 ASN A C 1
ATOM 2917 O O . ASN A 1 365 ? 64.504 -34.678 -56.782 1.00 35.59 365 ASN A O 1
ATOM 2921 N N . LEU A 1 366 ? 64.117 -35.950 -55.027 1.00 35.00 366 LEU A N 1
ATOM 2922 C CA . LEU A 1 366 ? 64.277 -35.718 -53.566 1.00 35.00 366 LEU A CA 1
ATOM 2923 C C . LEU A 1 366 ? 64.366 -34.203 -53.231 1.00 35.00 366 LEU A C 1
ATOM 2925 O O . LEU A 1 366 ? 65.214 -33.521 -53.784 1.00 35.00 366 LEU A O 1
ATOM 2929 N N . THR A 1 367 ? 63.592 -33.563 -52.333 1.00 31.44 367 THR A N 1
ATOM 2930 C CA . THR A 1 367 ? 62.583 -33.958 -51.304 1.00 31.44 367 THR A CA 1
ATOM 2931 C C . THR A 1 367 ? 61.833 -32.676 -50.830 1.00 31.44 367 THR A C 1
ATOM 2933 O O . THR A 1 367 ? 62.360 -31.597 -51.066 1.00 31.44 367 THR A O 1
ATOM 2936 N N . THR A 1 368 ? 60.676 -32.602 -50.140 1.00 40.25 368 THR A N 1
ATOM 2937 C CA . THR A 1 368 ? 59.656 -33.516 -49.540 1.00 40.25 368 THR A CA 1
ATOM 2938 C C . THR A 1 368 ? 58.248 -32.860 -49.660 1.00 40.25 368 THR A C 1
ATOM 2940 O O . THR A 1 368 ? 58.180 -31.643 -49.829 1.00 40.25 368 THR A O 1
ATOM 2943 N N . PRO A 1 369 ? 57.119 -33.594 -49.510 1.00 42.50 369 PRO A N 1
ATOM 2944 C CA . PRO A 1 369 ? 55.771 -33.017 -49.383 1.00 42.50 369 PRO A CA 1
ATOM 2945 C C . PRO A 1 369 ? 55.297 -32.902 -47.918 1.00 42.50 369 PRO A C 1
ATOM 2947 O O . PRO A 1 369 ? 55.507 -33.822 -47.124 1.00 42.50 369 PRO A O 1
ATOM 2950 N N . SER A 1 370 ? 54.556 -31.839 -47.576 1.00 35.41 370 SER A N 1
ATOM 2951 C CA . SER A 1 370 ? 53.816 -31.764 -46.304 1.00 35.41 370 SER A CA 1
ATOM 2952 C C . SER A 1 370 ? 52.336 -32.108 -46.493 1.00 35.41 370 SER A C 1
ATOM 2954 O O . SER A 1 370 ? 51.669 -31.594 -47.388 1.00 35.41 370 SER A O 1
ATOM 2956 N N . LYS A 1 371 ? 51.833 -32.994 -45.630 1.00 38.12 371 LYS A N 1
ATOM 2957 C CA . LYS A 1 371 ? 50.412 -33.364 -45.501 1.00 38.12 371 LYS A CA 1
ATOM 2958 C C . LYS A 1 371 ? 49.664 -32.159 -44.893 1.00 38.12 371 LYS A C 1
ATOM 2960 O O . LYS A 1 371 ? 50.245 -31.428 -44.104 1.00 38.12 371 LYS A O 1
ATOM 2965 N N . GLY A 1 372 ? 48.400 -31.871 -45.189 1.00 36.00 372 GLY A N 1
ATOM 2966 C CA . GLY A 1 372 ? 47.324 -32.782 -45.563 1.00 36.00 372 GLY A CA 1
ATOM 2967 C C . GLY A 1 372 ? 46.442 -33.051 -44.341 1.00 36.00 372 GLY A C 1
ATOM 2968 O O . GLY A 1 372 ? 46.688 -34.013 -43.618 1.00 36.00 372 GLY A O 1
ATOM 2969 N N . VAL A 1 373 ? 45.426 -32.208 -44.124 1.00 36.22 373 VAL A N 1
ATOM 2970 C CA . VAL A 1 373 ? 44.307 -32.464 -43.199 1.00 36.22 373 VAL A CA 1
ATOM 2971 C C . VAL A 1 373 ? 43.011 -32.017 -43.872 1.00 36.22 373 VAL A C 1
ATOM 2973 O O . VAL A 1 373 ? 42.534 -30.907 -43.671 1.00 36.22 373 VAL A O 1
ATOM 2976 N N . ASP A 1 374 ? 42.447 -32.916 -44.670 1.00 39.69 374 ASP A N 1
ATOM 2977 C CA . ASP A 1 374 ? 41.032 -32.883 -45.024 1.00 39.69 374 ASP A CA 1
ATOM 2978 C C . ASP A 1 374 ? 40.311 -33.826 -44.052 1.00 39.69 374 ASP A C 1
ATOM 2980 O O . ASP A 1 374 ? 40.615 -35.022 -44.012 1.00 39.69 374 ASP A O 1
ATOM 2984 N N . TYR A 1 375 ? 39.380 -33.314 -43.243 1.00 36.25 375 TYR A N 1
ATOM 2985 C CA . TYR A 1 375 ? 38.535 -34.152 -42.389 1.00 36.25 375 TYR A CA 1
ATOM 2986 C C . TYR A 1 375 ? 37.060 -33.745 -42.477 1.00 36.25 375 TYR A C 1
ATOM 2988 O O . TYR A 1 375 ? 36.570 -32.894 -41.747 1.00 36.25 375 TYR A O 1
ATOM 2996 N N . LYS A 1 376 ? 36.360 -34.485 -43.343 1.00 35.88 376 LYS A N 1
ATOM 2997 C CA . LYS A 1 376 ? 34.948 -34.887 -43.244 1.00 35.88 376 LYS A CA 1
ATOM 2998 C C . LYS A 1 376 ? 33.888 -33.787 -43.074 1.00 35.88 376 LYS A C 1
ATOM 3000 O O . LYS A 1 376 ? 33.544 -33.377 -41.971 1.00 35.88 376 LYS A O 1
ATOM 3005 N N . LYS A 1 377 ? 33.141 -33.574 -44.163 1.00 40.47 377 LYS A N 1
ATOM 3006 C CA . LYS A 1 377 ? 31.683 -33.392 -44.064 1.00 40.47 377 LYS A CA 1
ATOM 3007 C C . LYS A 1 377 ? 31.038 -34.603 -43.375 1.00 40.47 377 LYS A C 1
ATOM 3009 O O . LYS A 1 377 ? 31.248 -35.738 -43.803 1.00 40.47 377 LYS A O 1
ATOM 3014 N N . SER A 1 378 ? 30.143 -34.344 -42.428 1.00 35.72 378 SER A N 1
ATOM 3015 C CA . SER A 1 378 ? 29.034 -35.238 -42.076 1.00 35.72 378 SER A CA 1
ATOM 3016 C C . SER A 1 378 ? 27.787 -34.404 -41.781 1.00 35.72 378 SER A C 1
ATOM 3018 O O . SER A 1 378 ? 27.803 -33.569 -40.881 1.00 35.72 378 SER A O 1
ATOM 3020 N N . ASN A 1 379 ? 26.723 -34.620 -42.557 1.00 37.47 379 ASN A N 1
ATOM 3021 C CA . ASN A 1 379 ? 25.407 -34.009 -42.341 1.00 37.47 379 ASN A CA 1
ATOM 3022 C C . ASN A 1 379 ? 24.645 -34.692 -41.189 1.00 37.47 379 ASN A C 1
ATOM 3024 O O . ASN A 1 379 ? 24.952 -35.829 -40.837 1.00 37.47 379 ASN A O 1
ATOM 3028 N N . THR A 1 380 ? 23.551 -34.047 -40.752 1.00 34.44 380 THR A N 1
ATOM 3029 C CA . THR A 1 380 ? 22.519 -34.524 -39.795 1.00 34.44 380 THR A CA 1
ATOM 3030 C C . THR A 1 380 ? 23.014 -34.644 -38.341 1.00 34.44 380 THR A C 1
ATOM 3032 O O . THR A 1 380 ? 24.065 -35.204 -38.083 1.00 34.44 380 THR A O 1
ATOM 3035 N N . SER A 1 381 ? 22.330 -34.115 -37.323 1.00 32.06 381 SER A N 1
ATOM 3036 C CA . SER A 1 381 ? 20.884 -34.174 -37.091 1.00 32.06 381 SER A CA 1
ATOM 3037 C C . SER A 1 381 ? 20.378 -33.032 -36.200 1.00 32.06 381 SER A C 1
ATOM 3039 O O . SER A 1 381 ? 21.074 -32.554 -35.310 1.00 32.06 381 SER A O 1
ATOM 3041 N N . THR A 1 382 ? 19.109 -32.677 -36.381 1.00 44.22 382 THR A N 1
ATOM 3042 C CA . THR A 1 382 ? 18.289 -31.941 -35.411 1.00 44.22 382 THR A CA 1
ATOM 3043 C C . THR A 1 382 ? 18.193 -32.666 -34.063 1.00 44.22 382 THR A C 1
ATOM 3045 O O . THR A 1 382 ? 17.813 -33.839 -34.042 1.00 44.22 382 THR A O 1
ATOM 3048 N N . SER A 1 383 ? 18.385 -31.950 -32.951 1.00 33.53 383 SER A N 1
ATOM 3049 C CA . SER A 1 383 ? 17.697 -32.229 -31.678 1.00 33.53 383 SER A CA 1
ATOM 3050 C C . SER A 1 383 ? 17.751 -31.022 -30.738 1.00 33.53 383 SER A C 1
ATOM 3052 O O . SER A 1 383 ? 18.824 -30.645 -30.273 1.00 33.53 383 SER A O 1
ATOM 3054 N N . ALA A 1 384 ? 16.590 -30.456 -30.413 1.00 45.34 384 ALA A N 1
ATOM 3055 C CA . ALA A 1 384 ? 16.440 -29.551 -29.278 1.00 45.34 384 ALA A CA 1
ATOM 3056 C C . ALA A 1 384 ? 16.148 -30.346 -27.992 1.00 45.34 384 ALA A C 1
ATOM 3058 O O . ALA A 1 384 ? 15.394 -31.322 -28.043 1.00 45.34 384 ALA A O 1
ATOM 3059 N N . PRO A 1 385 ? 16.625 -29.870 -26.837 1.00 43.62 385 PRO A N 1
ATOM 3060 C CA . PRO A 1 385 ? 15.881 -29.885 -25.582 1.00 43.62 385 PRO A CA 1
ATOM 3061 C C . PRO A 1 385 ? 15.471 -28.430 -25.265 1.00 43.62 385 PRO A C 1
ATOM 3063 O O . PRO A 1 385 ? 16.301 -27.530 -25.289 1.00 43.62 385 PRO A O 1
ATOM 3066 N N . LYS A 1 386 ? 14.189 -28.069 -25.167 1.00 43.62 386 LYS A N 1
ATOM 3067 C CA . LYS A 1 386 ? 13.228 -28.429 -24.109 1.00 43.62 386 LYS A CA 1
ATOM 3068 C C . LYS A 1 386 ? 13.742 -28.197 -22.683 1.00 43.62 386 LYS A C 1
ATOM 3070 O O . LYS A 1 386 ? 14.725 -28.792 -22.264 1.00 43.62 386 LYS A O 1
ATOM 3075 N N . ASP A 1 387 ? 12.944 -27.412 -21.963 1.00 39.66 387 ASP A N 1
ATOM 3076 C CA . ASP A 1 387 ? 12.792 -27.372 -20.508 1.00 39.66 387 ASP A CA 1
ATOM 3077 C C . ASP A 1 387 ? 13.979 -26.877 -19.661 1.00 39.66 387 ASP A C 1
ATOM 3079 O O . ASP A 1 387 ? 14.678 -27.636 -18.998 1.00 39.66 387 ASP A O 1
ATOM 3083 N N . MET A 1 388 ? 14.062 -25.547 -19.541 1.00 32.88 388 MET A N 1
ATOM 3084 C CA . MET A 1 388 ? 14.440 -24.869 -18.291 1.00 32.88 388 MET A CA 1
ATOM 3085 C C . MET A 1 388 ? 13.307 -23.922 -17.876 1.00 32.88 388 MET A C 1
ATOM 3087 O O . MET A 1 388 ? 13.419 -22.703 -17.947 1.00 32.88 388 MET A O 1
ATOM 3091 N N . ASN A 1 389 ? 12.167 -24.503 -17.492 1.00 41.69 389 ASN A N 1
ATOM 3092 C CA . ASN A 1 389 ? 10.998 -23.754 -17.031 1.00 41.69 389 ASN A CA 1
ATOM 3093 C C . ASN A 1 389 ? 10.360 -24.429 -15.804 1.00 41.69 389 ASN A C 1
ATOM 3095 O O . ASN A 1 389 ? 9.241 -24.939 -15.856 1.00 41.69 389 ASN A O 1
ATOM 3099 N N . SER A 1 390 ? 11.099 -24.478 -14.689 1.00 40.88 390 SER A N 1
ATOM 3100 C CA . SER A 1 390 ? 10.550 -24.908 -13.396 1.00 40.88 390 SER A CA 1
ATOM 3101 C C . SER A 1 390 ? 11.325 -24.346 -12.198 1.00 40.88 390 SER A C 1
ATOM 3103 O O . SER A 1 390 ? 12.213 -25.009 -11.667 1.00 40.88 390 SER A O 1
ATOM 3105 N N . LEU A 1 391 ? 10.950 -23.155 -11.719 1.00 37.19 391 LEU A N 1
ATOM 3106 C CA . LEU A 1 391 ? 11.197 -22.754 -10.324 1.00 37.19 391 LEU A CA 1
ATOM 3107 C C . LEU A 1 391 ? 10.239 -21.640 -9.871 1.00 37.19 391 LEU A C 1
ATOM 3109 O O . LEU A 1 391 ? 10.619 -20.521 -9.540 1.00 37.19 391 LEU A O 1
ATOM 3113 N N . HIS A 1 392 ? 8.951 -21.984 -9.830 1.00 40.19 392 HIS A N 1
ATOM 3114 C CA . HIS A 1 392 ? 7.938 -21.231 -9.094 1.00 40.19 392 HIS A CA 1
ATOM 3115 C C . HIS A 1 392 ? 7.000 -22.181 -8.337 1.00 40.19 392 HIS A C 1
ATOM 3117 O O . HIS A 1 392 ? 6.709 -23.280 -8.803 1.00 40.19 392 HIS A O 1
ATOM 3123 N N . LYS A 1 393 ? 6.515 -21.708 -7.179 1.00 42.47 393 LYS A N 1
ATOM 3124 C CA . LYS A 1 393 ? 5.629 -22.383 -6.207 1.00 42.47 393 LYS A CA 1
ATOM 3125 C C . LYS A 1 393 ? 6.201 -23.596 -5.455 1.00 42.47 393 LYS A C 1
ATOM 3127 O O . LYS A 1 393 ? 5.947 -24.742 -5.817 1.00 42.47 393 LYS A O 1
ATOM 3132 N N . LYS A 1 394 ? 6.761 -23.313 -4.270 1.00 39.59 394 LYS A N 1
ATOM 3133 C CA . LYS A 1 394 ? 6.339 -23.951 -3.001 1.00 39.59 394 LYS A CA 1
ATOM 3134 C C . LYS A 1 394 ? 6.905 -23.229 -1.765 1.00 39.59 394 LYS A C 1
ATOM 3136 O O . LYS A 1 394 ? 7.901 -23.661 -1.204 1.00 39.59 394 LYS A O 1
ATOM 3141 N N . ILE A 1 395 ? 6.214 -22.184 -1.311 1.00 47.06 395 ILE A N 1
ATOM 3142 C CA . ILE A 1 395 ? 5.983 -21.947 0.124 1.00 47.06 395 ILE A CA 1
ATOM 3143 C C . ILE A 1 395 ? 4.498 -21.590 0.260 1.00 47.06 395 ILE A C 1
ATOM 3145 O O . ILE A 1 395 ? 3.971 -20.817 -0.543 1.00 47.06 395 ILE A O 1
ATOM 3149 N N . PHE A 1 396 ? 3.844 -22.242 1.214 1.00 47.56 396 PHE A N 1
ATOM 3150 C CA . PHE A 1 396 ? 2.474 -22.044 1.683 1.00 47.56 396 PHE A CA 1
ATOM 3151 C C . PHE A 1 396 ? 2.552 -22.086 3.213 1.00 47.56 396 PHE A C 1
ATOM 3153 O O . PHE A 1 396 ? 3.404 -22.872 3.696 1.00 47.56 396 PHE A O 1
#

pLDDT: mean 75.02, std 20.38, range [28.64, 94.5]

Secondary structure (DSSP, 8-state):
------------------------TTHHHHHHHHHHHHHHHHHHHHHHHHHHHHHHHHHHHHHHHHHHHHHHHHHHHHHHHHHHHHHHHHHHHHHHHHHHHHHHHHHHHHHHHHHHHHHHHHHHHHHHHHHHHHHHHHHHHHHHHHHHHHHHHHHHHHHHHHHHHHHHHHHHHHHHHHHHHHHHHHHHHHHS-TT--HHHHHHHHHHHHHHHHHHHHHHHHHHHHHHHHHHHHHHHHHHHHHHHHHHHHHHHHHHHHHHHHHHHHHHHHHHHHHHHHHHHHHHHHHHHHHHHHHHHHHHHHHHHHHHHHHHHHHHHHHHHHHHHHHHHHHHHHHHHHHHHHHHHHS----------------------PPP-------------------------

Sequence (396 aa):
MKNKISSLSLGLITSLIVNSQVMSMIENQQQKNALSQDLSGFLDKDQSEYWMWDHQIKELTTAIQETEKNDAEARQYITFLGQDIFQLRESIASLKSKIAITKQEISAYDQDFKAEGLDITSIENEDKKIEVKDKKLQAKIDQLKKQNKDLTLAISKLRKSQTQLDHAISSEKKKIADWTVQIHDLQKALKDSSGMPSKFIEEMKKELDTLQDTQKKAQETLKNTEAKLKRDKEKLRHDVTLKKRKQTLEDKDSETLTQDYSSLKDNDITMKIDHKAAVYDTKESDRDFVIELGDQMNISGDNEMIESDQDSITAENKTLAAHAKQEQTAKKLDNALTTLISLMQHPVLGPKPEPSSTKPRDEDNLTTPSKGVDYKKSNTSTSAPKDMNSLHKKIF

Radius of gyration: 72.6 Å; chains: 1; bounding box: 142×77×219 Å